Protein AF-A0A9P5SCH5-F1 (afdb_monomer_lite)

Sequence (383 aa):
MSSPRPFTPPPSGSLVGRHVIYRGLHKSSMEYMSLTHSKHMEAAHMIKGEILISGQRPGYIQYTIVLDHEWMTRKVKLSSMFSGQEKRLVLEVDQDQRWYKVTELRLNRTRSFYRSGSGLALASTSPSNSALSSSPGSESGSSMQEADANLSDSTSCYSSSSDSECSIPFEKINLTWTPPPKGSKRASKRFSTATPLGVMSPLSCSTTTTSTVTSPTSPSRPSSSTPKATSPTVGFSSTSTTQKTLSKSISTTSLTGPKKYEHLPELDGCVHLDLGNGISPSTILFPLRRATLGVEPEDMAAYLAELSTFEEDPSTTETSAVLSFPDLELRPIKTHMAYVGPGHREGLSLVECWQDGEVPTLVEVDGDGLVVRYGRKWTRIPS

Organism: NCBI:txid64525

Secondary structure (DSSP, 8-state):
-PPPPP--PPPTTS---EEEEEEETTTTEEEEEEEEE-S-TT-SEEEEEEEEE-SSS-EEEEEEEEE-TT--EEEEEEEEEETTEEEEEEEEE-TT--EEEEEE--------------------------------------------------------------------------PPPTT-------------------------------PPPP-------PPP-PPP-----------------------PPPEEEEE-GGGTT--EEE--TTT-SGGGHHHHHHHTTT--TTTHHHHHHHHTTSSS--EEEEEEEEEPTTT--EEEEEEEEEEEEE-SSTT-EEEEEEETTSPPEEEEE-TT--EEEETTTEEEEP-

Radius of gyration: 33.13 Å; chains: 1; bounding box: 67×84×120 Å

InterPro domains:
  IPR009467 Putative glycolipid-binding protein [PF06475] (25-104)

Foldseek 3Di:
DDDPDPPDDPPPPDQDWDWFKKAFQVWRKIKIKTWTADPDQQFGIKMWMWMFTDDPKTKIKTKIFGAGLLLFTAWIWMWMAIPNDIDIWIWGADPQRWIKTKDQPPPPPPPPPPVPPPDPDDDDDDDDDDDDDDDDDDDDDDDDDDDDDDDDDDDDDDDDDDDDPPDDPPDDPPPPPDPDDPPPPDDDDDDDDDDDDDDDDDDDDDDDDDDDDDDDDDDDDDDDDDDDDDDDDDDDDDDDDDDDDDDPDPPPPPPRHDMDIDIDVQRRQAREADQDPQGDPARQLSVVCSLQNPPDLVCQQVVLQVCVPDPDFPKDKGWHFYADPPVRDTHIWIKMKTFDHADPDPQKTWMWIDIVPGDIWIFIAGSSRGTQDTHSGMHIDDD

Structure (mmCIF, N/CA/C/O backbone):
data_AF-A0A9P5SCH5-F1
#
_entry.id   AF-A0A9P5SCH5-F1
#
loop_
_atom_site.group_PDB
_atom_site.id
_atom_site.type_symbol
_atom_site.label_atom_id
_atom_site.label_alt_id
_atom_site.label_comp_id
_atom_site.label_asym_id
_atom_site.label_entity_id
_atom_site.label_seq_id
_atom_site.pdbx_PDB_ins_code
_atom_site.Cartn_x
_atom_site.Cartn_y
_atom_site.Cartn_z
_atom_site.occupancy
_atom_site.B_iso_or_equiv
_atom_site.auth_seq_id
_atom_site.auth_comp_id
_atom_site.auth_asym_id
_atom_site.auth_atom_id
_atom_site.pdbx_PDB_model_num
ATOM 1 N N . MET A 1 1 ? 46.955 -9.832 -6.805 1.00 47.19 1 MET A N 1
ATOM 2 C CA . MET A 1 1 ? 45.750 -8.983 -6.886 1.00 47.19 1 MET A CA 1
ATOM 3 C C . MET A 1 1 ? 44.574 -9.900 -7.153 1.00 47.19 1 MET A C 1
ATOM 5 O O . MET A 1 1 ? 44.521 -10.511 -8.210 1.00 47.19 1 MET A O 1
ATOM 9 N N . SER A 1 2 ? 43.737 -10.122 -6.144 1.00 36.75 2 SER A N 1
ATOM 10 C CA . SER A 1 2 ? 42.615 -11.061 -6.197 1.00 36.75 2 SER A CA 1
ATOM 11 C C . SER A 1 2 ? 41.470 -10.415 -6.972 1.00 36.75 2 SER A C 1
ATOM 13 O O . SER A 1 2 ? 40.988 -9.363 -6.560 1.00 36.75 2 SER A O 1
ATOM 15 N N . SER A 1 3 ? 41.057 -11.018 -8.087 1.00 32.31 3 SER A N 1
ATOM 16 C CA . SER A 1 3 ? 39.882 -10.565 -8.838 1.00 32.31 3 SER A CA 1
ATOM 17 C C . SER A 1 3 ? 38.648 -10.596 -7.921 1.00 32.31 3 SER A C 1
ATOM 19 O O . SER A 1 3 ? 38.472 -11.599 -7.215 1.00 32.31 3 SER A O 1
ATOM 21 N N . PRO A 1 4 ? 37.816 -9.539 -7.872 1.00 43.06 4 PRO A N 1
ATOM 22 C CA . PRO A 1 4 ? 36.588 -9.559 -7.086 1.00 43.06 4 PRO A CA 1
ATOM 23 C C . PRO A 1 4 ? 35.715 -10.714 -7.580 1.00 43.06 4 PRO A C 1
ATOM 25 O O . PRO A 1 4 ? 35.451 -10.839 -8.776 1.00 43.06 4 PRO A O 1
ATOM 28 N N . ARG A 1 5 ? 35.327 -11.613 -6.667 1.00 32.62 5 ARG A N 1
ATOM 29 C CA . ARG A 1 5 ? 34.439 -12.723 -7.022 1.00 32.62 5 ARG A CA 1
ATOM 30 C C . ARG A 1 5 ? 33.092 -12.132 -7.452 1.00 32.62 5 ARG A C 1
ATOM 32 O O . ARG A 1 5 ? 32.578 -11.285 -6.721 1.00 32.62 5 ARG A O 1
ATOM 39 N N . PRO A 1 6 ? 32.523 -12.563 -8.590 1.00 38.16 6 PRO A N 1
ATOM 40 C CA . PRO A 1 6 ? 31.181 -12.164 -8.977 1.00 38.16 6 PRO A CA 1
ATOM 41 C C . PRO A 1 6 ? 30.217 -12.597 -7.874 1.00 38.16 6 PRO A C 1
ATOM 43 O O . PRO A 1 6 ? 30.201 -13.759 -7.464 1.00 38.16 6 PRO A O 1
ATOM 46 N N . PHE A 1 7 ? 29.467 -11.634 -7.347 1.00 38.94 7 PHE A N 1
ATOM 47 C CA . PHE A 1 7 ? 28.410 -11.881 -6.382 1.00 38.94 7 PHE A CA 1
ATOM 48 C C . PHE A 1 7 ? 27.291 -12.609 -7.125 1.00 38.94 7 PHE A C 1
ATOM 50 O O . PHE A 1 7 ? 26.515 -11.987 -7.841 1.00 38.94 7 PHE A O 1
ATOM 57 N N . THR A 1 8 ? 27.259 -13.937 -7.038 1.00 34.53 8 THR A N 1
ATOM 58 C CA . THR A 1 8 ? 26.127 -14.717 -7.539 1.00 34.53 8 THR A CA 1
ATOM 59 C C . THR A 1 8 ? 25.014 -14.572 -6.503 1.00 34.53 8 THR A C 1
ATOM 61 O O . THR A 1 8 ? 25.209 -15.031 -5.371 1.00 34.53 8 THR A O 1
ATOM 64 N N . PRO A 1 9 ? 23.895 -13.887 -6.807 1.00 41.69 9 PRO A N 1
ATOM 65 C CA . PRO A 1 9 ? 22.784 -13.819 -5.873 1.00 41.69 9 PRO A CA 1
ATOM 66 C C . PRO A 1 9 ? 22.304 -15.247 -5.556 1.00 41.69 9 PRO A C 1
ATOM 68 O O . PRO A 1 9 ? 22.372 -16.126 -6.420 1.00 41.69 9 PRO A O 1
ATOM 71 N N . PRO A 1 10 ? 21.890 -15.521 -4.307 1.00 40.28 10 PRO A N 1
ATOM 72 C CA . PRO A 1 10 ? 21.388 -16.836 -3.941 1.00 40.28 10 PRO A CA 1
ATOM 73 C C . PRO A 1 10 ? 20.172 -17.190 -4.813 1.00 40.28 10 PRO A C 1
ATOM 75 O O . PRO A 1 10 ? 19.365 -16.307 -5.098 1.00 40.28 10 PRO A O 1
ATOM 78 N N . PRO A 1 11 ? 20.027 -18.463 -5.223 1.00 42.78 11 PRO A N 1
ATOM 79 C CA . PRO A 1 11 ? 18.938 -18.894 -6.087 1.00 42.78 11 PRO A CA 1
ATOM 80 C C . PRO A 1 11 ? 17.582 -18.576 -5.450 1.00 42.78 11 PRO A C 1
ATOM 82 O O . PRO A 1 11 ? 17.338 -18.876 -4.277 1.00 42.78 11 PRO A O 1
ATOM 85 N N . SER A 1 12 ? 16.703 -18.007 -6.268 1.00 47.75 12 SER A N 1
ATOM 86 C CA . SER A 1 12 ? 15.382 -17.411 -6.015 1.00 47.75 12 SER A CA 1
ATOM 87 C C . SER A 1 12 ? 14.323 -18.362 -5.410 1.00 47.75 12 SER A C 1
ATOM 89 O O . SER A 1 12 ? 13.136 -18.059 -5.402 1.00 47.75 12 SER A O 1
ATOM 91 N N . GLY A 1 13 ? 14.727 -19.527 -4.890 1.00 45.34 13 GLY A N 1
ATOM 92 C CA . GLY A 1 13 ? 13.849 -20.576 -4.355 1.00 45.34 13 GLY A CA 1
ATOM 93 C C . GLY A 1 13 ? 13.671 -20.578 -2.835 1.00 45.34 13 GLY A C 1
ATOM 94 O O . GLY A 1 13 ? 12.927 -21.406 -2.309 1.00 45.34 13 GLY A O 1
ATOM 95 N N . SER A 1 14 ? 14.342 -19.689 -2.106 1.00 48.31 14 SER A N 1
ATOM 96 C CA . SER A 1 14 ? 14.133 -19.567 -0.666 1.00 48.31 14 SER A CA 1
ATOM 97 C C . SER A 1 14 ? 13.003 -18.572 -0.412 1.00 48.31 14 SER A C 1
ATOM 99 O O . SER A 1 14 ? 13.082 -17.430 -0.856 1.00 48.31 14 SER A O 1
ATOM 101 N N . LEU A 1 15 ? 11.960 -19.000 0.310 1.00 57.75 15 LEU A N 1
ATOM 102 C CA . LEU A 1 15 ? 10.836 -18.186 0.807 1.00 57.75 15 LEU A CA 1
ATOM 103 C C . LEU A 1 15 ? 11.306 -17.118 1.826 1.00 57.75 15 LEU A C 1
ATOM 105 O O . LEU A 1 15 ? 10.640 -16.866 2.830 1.00 57.75 15 LEU A O 1
ATOM 109 N N . VAL A 1 16 ? 12.491 -16.530 1.634 1.00 74.56 16 VAL A N 1
ATOM 110 C CA . VAL A 1 16 ? 13.047 -15.512 2.519 1.00 74.56 16 VAL A CA 1
ATOM 111 C C . VAL A 1 16 ? 12.184 -14.280 2.367 1.00 74.56 16 VAL A C 1
ATOM 113 O O . VAL A 1 16 ? 12.146 -13.654 1.308 1.00 74.56 16 VAL A O 1
ATOM 116 N N . GLY A 1 17 ? 11.484 -13.934 3.442 1.00 87.12 17 GLY A N 1
ATOM 117 C CA . GLY A 1 17 ? 10.791 -12.665 3.504 1.00 87.12 17 GLY A CA 1
ATOM 118 C C . GLY A 1 17 ? 11.764 -11.508 3.267 1.00 87.12 17 GLY A C 1
ATOM 119 O O . GLY A 1 17 ? 12.896 -11.510 3.754 1.00 87.12 17 GLY A O 1
ATOM 120 N N . ARG A 1 18 ? 11.329 -10.504 2.509 1.00 93.19 18 ARG A N 1
ATOM 121 C CA . ARG A 1 18 ? 12.048 -9.236 2.374 1.00 93.19 18 ARG A CA 1
ATOM 122 C C . ARG A 1 18 ? 11.658 -8.334 3.534 1.00 93.19 18 ARG A C 1
ATOM 124 O O . ARG A 1 18 ? 10.483 -8.237 3.869 1.00 93.19 18 ARG A O 1
ATOM 131 N N . HIS A 1 19 ? 12.631 -7.648 4.119 1.00 95.81 19 HIS A N 1
ATOM 132 C CA . HIS A 1 19 ? 12.407 -6.683 5.190 1.00 95.81 19 HIS A CA 1
ATOM 133 C C . HIS A 1 19 ? 12.988 -5.337 4.781 1.00 95.81 19 HIS A C 1
ATOM 135 O O . HIS A 1 19 ? 14.119 -5.270 4.304 1.00 95.81 19 HIS A O 1
ATOM 141 N N . VAL A 1 20 ? 12.227 -4.266 4.973 1.00 97.50 20 VAL A N 1
ATOM 142 C CA . VAL A 1 20 ? 12.647 -2.907 4.633 1.00 97.50 20 VAL A CA 1
ATOM 143 C C . VAL A 1 20 ? 12.247 -1.937 5.731 1.00 97.50 20 VAL A C 1
ATOM 145 O O . VAL A 1 20 ? 11.227 -2.104 6.401 1.00 97.50 20 VAL A O 1
ATOM 148 N N . ILE A 1 21 ? 13.067 -0.903 5.905 1.00 98.19 21 ILE A N 1
ATOM 149 C CA . ILE A 1 21 ? 12.756 0.221 6.782 1.00 98.19 21 ILE A CA 1
ATOM 150 C C . ILE A 1 21 ? 12.698 1.481 5.931 1.00 98.19 21 ILE A C 1
ATOM 152 O O . ILE A 1 21 ? 13.641 1.808 5.209 1.00 98.19 21 ILE A O 1
ATOM 156 N N . TYR A 1 22 ? 11.600 2.213 6.043 1.00 98.44 22 TYR A N 1
ATOM 157 C CA . TYR A 1 22 ? 11.395 3.501 5.409 1.00 98.44 22 TYR A CA 1
ATOM 158 C C . TYR A 1 22 ? 11.474 4.625 6.428 1.00 98.44 22 TYR A C 1
ATOM 160 O O . TYR A 1 22 ? 10.987 4.522 7.552 1.00 98.44 22 TYR A O 1
ATOM 168 N N . ARG A 1 23 ? 12.054 5.744 6.000 1.00 98.06 23 ARG A N 1
ATOM 169 C CA . ARG A 1 23 ? 12.063 7.006 6.730 1.00 98.06 23 ARG A CA 1
ATOM 170 C C . ARG A 1 23 ? 11.240 8.036 5.969 1.00 98.06 23 ARG A C 1
ATOM 172 O O . ARG A 1 23 ? 11.545 8.354 4.817 1.00 98.06 23 ARG A O 1
ATOM 179 N N . GLY A 1 24 ? 10.245 8.605 6.639 1.00 97.69 24 GLY A N 1
ATOM 180 C CA . GLY A 1 24 ? 9.522 9.774 6.160 1.00 97.69 24 GLY A CA 1
ATOM 181 C C . GLY A 1 24 ? 10.397 11.022 6.268 1.00 97.69 24 GLY A C 1
ATOM 182 O O . GLY A 1 24 ? 11.001 11.293 7.308 1.00 97.69 24 GLY A O 1
ATOM 183 N N . LEU A 1 25 ? 10.492 11.773 5.174 1.00 96.06 25 LEU A N 1
ATOM 184 C CA . LEU A 1 25 ? 11.330 12.971 5.071 1.00 96.06 25 LEU A CA 1
ATOM 185 C C . LEU A 1 25 ? 10.557 14.246 5.432 1.00 96.06 25 LEU A C 1
ATOM 187 O O . LEU A 1 25 ? 11.107 15.140 6.068 1.00 96.06 25 LEU A O 1
ATOM 191 N N . HIS A 1 26 ? 9.275 14.320 5.060 1.00 92.31 26 HIS A N 1
ATOM 192 C CA . HIS A 1 26 ? 8.407 15.463 5.377 1.00 92.31 26 HIS A CA 1
ATOM 193 C C . HIS A 1 26 ? 7.687 15.311 6.716 1.00 92.31 26 HIS A C 1
ATOM 195 O O . HIS A 1 26 ? 7.580 16.261 7.489 1.00 92.31 26 HIS A O 1
ATOM 201 N N . LYS A 1 27 ? 7.184 14.108 6.990 1.00 89.19 27 LYS A N 1
ATOM 202 C CA . LYS A 1 27 ? 6.627 13.744 8.290 1.00 89.19 27 LYS A CA 1
ATOM 203 C C . LYS A 1 27 ? 7.691 12.947 9.009 1.00 89.19 27 LYS A C 1
ATOM 205 O O . LYS A 1 27 ? 8.186 11.974 8.445 1.00 89.19 27 LYS A O 1
ATOM 210 N N . SER A 1 28 ? 8.021 13.341 10.235 1.00 94.25 28 SER A N 1
ATOM 211 C CA . SER A 1 28 ? 8.940 12.588 11.085 1.00 94.25 28 SER A CA 1
ATOM 212 C C . SER A 1 28 ? 8.295 11.239 11.414 1.00 94.25 28 SER A C 1
ATOM 214 O O . SER A 1 28 ? 7.545 11.103 12.377 1.00 94.25 28 SER A O 1
ATOM 216 N N . SER A 1 29 ? 8.496 10.267 10.535 1.00 97.56 29 SER A N 1
ATOM 217 C CA . SER A 1 29 ? 7.832 8.971 10.549 1.00 97.56 29 SER A CA 1
ATOM 218 C C . SER A 1 29 ? 8.795 7.890 10.092 1.00 97.56 29 SER A C 1
ATOM 220 O O . SER A 1 29 ? 9.776 8.163 9.393 1.00 97.56 29 SER A O 1
ATOM 222 N N . MET A 1 30 ? 8.536 6.674 10.538 1.00 98.38 30 MET A N 1
ATOM 223 C CA . MET A 1 30 ? 9.318 5.498 10.211 1.00 98.38 30 MET A CA 1
ATOM 224 C C . MET A 1 30 ? 8.362 4.346 9.982 1.00 98.38 30 MET A C 1
ATOM 226 O O . MET A 1 30 ? 7.395 4.199 10.724 1.00 98.38 30 MET A O 1
ATOM 230 N N . GLU A 1 31 ? 8.641 3.538 8.976 1.00 98.50 31 GLU A N 1
ATOM 231 C CA . GLU A 1 31 ? 7.900 2.316 8.721 1.00 98.50 31 GLU A CA 1
ATOM 232 C C . GLU A 1 31 ? 8.867 1.147 8.655 1.00 98.50 31 GLU A C 1
ATOM 234 O O . GLU A 1 31 ? 9.880 1.218 7.968 1.00 98.50 31 GLU A O 1
ATOM 239 N N . TYR A 1 32 ? 8.540 0.074 9.359 1.00 98.44 32 TYR A N 1
ATOM 240 C CA . TYR A 1 32 ? 9.117 -1.240 9.135 1.00 98.44 32 TYR A CA 1
ATOM 241 C C . TYR A 1 32 ? 8.103 -2.070 8.358 1.00 98.44 32 TYR A C 1
ATOM 243 O O . TYR A 1 32 ? 6.935 -2.122 8.741 1.00 98.44 32 TYR A O 1
ATOM 251 N N . MET A 1 33 ? 8.540 -2.728 7.291 1.00 98.06 33 MET A N 1
ATOM 252 C CA . MET A 1 33 ? 7.700 -3.602 6.485 1.00 98.06 33 MET A CA 1
ATOM 253 C C . MET A 1 33 ? 8.424 -4.920 6.218 1.00 98.06 33 MET A C 1
ATOM 255 O O . MET A 1 33 ? 9.632 -4.957 5.985 1.00 98.06 33 MET A O 1
ATOM 259 N N . SER A 1 34 ? 7.661 -6.005 6.266 1.00 97.06 34 SER A N 1
ATOM 260 C CA . SER A 1 34 ? 8.071 -7.342 5.858 1.00 97.06 34 SER A CA 1
ATOM 261 C C . SER A 1 34 ? 7.119 -7.874 4.793 1.00 97.06 34 SER A C 1
ATOM 263 O O . SER A 1 34 ? 5.903 -7.855 4.981 1.00 97.06 34 SER A O 1
ATOM 265 N N . LEU A 1 35 ? 7.682 -8.357 3.693 1.00 95.88 35 LEU A N 1
ATOM 266 C CA . LEU A 1 35 ? 6.992 -9.025 2.600 1.00 95.88 35 LEU A CA 1
ATOM 267 C C . LEU A 1 35 ? 7.357 -10.502 2.654 1.00 95.88 35 LEU A C 1
ATOM 269 O O . LEU A 1 35 ? 8.530 -10.857 2.642 1.00 95.88 35 LEU A O 1
ATOM 273 N N . THR A 1 36 ? 6.351 -11.360 2.697 1.00 94.88 36 THR A N 1
ATOM 274 C CA . THR A 1 36 ? 6.506 -12.815 2.702 1.00 94.88 36 THR A CA 1
ATOM 275 C C . THR A 1 36 ? 5.716 -13.407 1.548 1.00 94.88 36 THR A C 1
ATOM 277 O O . THR A 1 36 ? 4.607 -12.957 1.252 1.00 94.88 36 THR A O 1
ATOM 280 N N . HIS A 1 37 ? 6.291 -14.413 0.899 1.00 92.06 37 HIS A N 1
ATOM 281 C CA . HIS A 1 37 ? 5.627 -15.178 -0.148 1.00 92.06 37 HIS A CA 1
ATOM 282 C C . HIS A 1 37 ? 5.213 -16.536 0.419 1.00 92.06 37 HIS A C 1
ATOM 284 O O . HIS A 1 37 ? 5.926 -17.127 1.227 1.00 92.06 37 HIS A O 1
ATOM 290 N N . SER A 1 38 ? 4.054 -17.025 0.004 1.00 89.19 38 SER A N 1
ATOM 291 C CA . SER A 1 38 ? 3.509 -18.324 0.373 1.00 89.19 38 SER A CA 1
ATOM 292 C C . SER A 1 38 ? 3.054 -19.050 -0.885 1.00 89.19 38 SER A C 1
ATOM 294 O O . SER A 1 38 ? 2.671 -18.434 -1.877 1.00 89.19 38 SER A O 1
ATOM 296 N N . LYS A 1 39 ? 3.078 -20.383 -0.841 1.00 85.88 39 LYS A N 1
ATOM 297 C CA . LYS A 1 39 ? 2.550 -21.237 -1.916 1.00 85.88 39 LYS A CA 1
ATOM 298 C C . LYS A 1 39 ? 1.024 -21.401 -1.848 1.00 85.88 39 LYS A C 1
ATOM 300 O O . LYS A 1 39 ? 0.455 -22.127 -2.656 1.00 85.88 39 LYS A O 1
ATOM 305 N N . HIS A 1 40 ? 0.363 -20.788 -0.866 1.00 83.19 40 HIS A N 1
ATOM 306 C CA . HIS A 1 40 ? -1.080 -20.904 -0.681 1.00 83.19 40 HIS A CA 1
ATOM 307 C C . HIS A 1 40 ? -1.843 -20.055 -1.709 1.00 83.19 40 HIS A C 1
ATOM 309 O O . HIS A 1 40 ? -1.657 -18.841 -1.742 1.00 83.19 40 HIS A O 1
ATOM 315 N N . MET A 1 41 ? -2.753 -20.671 -2.477 1.00 76.94 41 MET A N 1
ATOM 316 C CA . MET A 1 41 ? -3.453 -20.011 -3.595 1.00 76.94 41 MET A CA 1
ATOM 317 C C . MET A 1 41 ? -4.188 -18.721 -3.201 1.00 76.94 41 MET A C 1
ATOM 319 O O . MET A 1 41 ? -4.148 -17.731 -3.922 1.00 76.94 41 MET A O 1
ATOM 323 N N . GLU A 1 42 ? -4.837 -18.713 -2.036 1.00 79.69 42 GLU A N 1
ATOM 324 C CA . GLU A 1 42 ? -5.628 -17.561 -1.568 1.00 79.69 42 GLU A CA 1
ATOM 325 C C . GLU A 1 42 ? -4.805 -16.502 -0.812 1.00 79.69 42 GLU A C 1
ATOM 327 O O . GLU A 1 42 ? -5.329 -15.456 -0.431 1.00 79.69 42 GLU A O 1
ATOM 332 N N . ALA A 1 43 ? -3.532 -16.783 -0.527 1.00 89.00 43 ALA A N 1
ATOM 333 C CA . ALA A 1 43 ? -2.685 -15.950 0.324 1.00 89.00 43 ALA A CA 1
ATOM 334 C C . ALA A 1 43 ? -1.232 -15.988 -0.156 1.00 89.00 43 ALA A C 1
ATOM 336 O O . ALA A 1 43 ? -0.318 -16.233 0.633 1.00 89.00 43 ALA A O 1
ATOM 337 N N . ALA A 1 44 ? -1.040 -15.787 -1.460 1.00 92.62 44 ALA A N 1
ATOM 338 C CA . ALA A 1 44 ? 0.249 -15.932 -2.120 1.00 92.62 44 ALA A CA 1
ATOM 339 C C . ALA A 1 44 ? 1.286 -14.938 -1.593 1.00 92.62 44 ALA A C 1
ATOM 341 O O . ALA A 1 44 ? 2.473 -15.261 -1.484 1.00 92.62 44 ALA A O 1
ATOM 342 N N . HIS A 1 45 ? 0.857 -13.722 -1.256 1.00 94.69 45 HIS A N 1
ATOM 343 C CA . HIS A 1 45 ? 1.743 -12.687 -0.742 1.00 94.69 45 HIS A CA 1
ATOM 344 C C . HIS A 1 45 ? 1.154 -12.071 0.518 1.00 94.69 45 HIS A C 1
ATOM 346 O O . HIS A 1 45 ? -0.047 -11.831 0.628 1.00 94.69 45 HIS A O 1
ATOM 352 N N . MET A 1 46 ? 2.006 -11.816 1.501 1.00 96.75 46 MET A N 1
ATOM 353 C CA . MET A 1 46 ? 1.595 -11.205 2.752 1.00 96.75 46 MET A CA 1
ATOM 354 C C . MET A 1 46 ? 2.586 -10.136 3.151 1.00 96.75 46 MET A C 1
ATOM 356 O O . MET A 1 46 ? 3.784 -10.389 3.278 1.00 96.75 46 MET A O 1
ATOM 360 N N . ILE A 1 47 ? 2.049 -8.951 3.403 1.00 97.75 47 ILE A N 1
ATOM 361 C CA . ILE A 1 47 ? 2.810 -7.801 3.856 1.00 97.75 47 ILE A CA 1
ATOM 362 C C . ILE A 1 47 ? 2.363 -7.467 5.259 1.00 97.75 47 ILE A C 1
ATOM 364 O O . ILE A 1 47 ? 1.173 -7.306 5.522 1.00 97.75 47 ILE A O 1
ATOM 368 N N . LYS A 1 48 ? 3.328 -7.361 6.163 1.00 98.06 48 LYS A N 1
ATOM 369 C CA . LYS A 1 48 ? 3.119 -6.895 7.529 1.00 98.06 48 LYS A CA 1
ATOM 370 C C . LYS A 1 48 ? 3.983 -5.681 7.751 1.00 98.06 48 LYS A C 1
ATOM 372 O O . LYS A 1 48 ? 5.161 -5.711 7.403 1.00 98.06 48 LYS A O 1
ATOM 377 N N . GLY A 1 49 ? 3.431 -4.658 8.379 1.00 98.31 49 GLY A N 1
ATOM 378 C CA . GLY A 1 49 ? 4.222 -3.490 8.705 1.00 98.31 49 GLY A CA 1
ATOM 379 C C . GLY A 1 49 ? 3.744 -2.756 9.935 1.00 98.31 49 GLY A C 1
ATOM 380 O O . GLY A 1 49 ? 2.622 -2.933 10.416 1.00 98.31 49 GLY A O 1
ATOM 381 N N . GLU A 1 50 ? 4.650 -1.932 10.436 1.00 98.56 50 GLU A N 1
ATOM 382 C CA . GLU A 1 50 ? 4.453 -1.059 11.576 1.00 98.56 50 GLU A CA 1
ATOM 383 C C . GLU A 1 50 ? 4.928 0.343 11.216 1.00 98.56 50 GLU A C 1
ATOM 385 O O . GLU A 1 50 ? 6.045 0.517 10.731 1.00 98.56 50 GLU A O 1
ATOM 390 N N . ILE A 1 51 ? 4.091 1.348 11.463 1.00 98.50 51 ILE A N 1
ATOM 391 C CA . ILE A 1 51 ? 4.373 2.747 11.146 1.00 98.50 51 ILE A CA 1
ATOM 392 C C . ILE A 1 51 ? 4.340 3.552 12.437 1.00 98.50 51 ILE A C 1
ATOM 394 O O . ILE A 1 51 ? 3.322 3.615 13.128 1.00 98.50 51 ILE A O 1
ATOM 398 N N . LEU A 1 52 ? 5.456 4.203 12.743 1.00 98.25 52 LEU A N 1
ATOM 399 C CA . LEU A 1 52 ? 5.598 5.167 13.824 1.00 98.25 52 LEU A CA 1
ATOM 400 C C . LEU A 1 52 ? 5.531 6.570 13.231 1.00 98.25 52 LEU A C 1
ATOM 402 O O . LEU A 1 52 ? 6.353 6.944 12.397 1.00 98.25 52 LEU A O 1
ATOM 406 N N . ILE A 1 53 ? 4.573 7.372 13.683 1.00 97.56 53 ILE A N 1
ATOM 407 C CA . ILE A 1 53 ? 4.400 8.762 13.267 1.00 97.56 53 ILE A CA 1
ATOM 408 C C . ILE A 1 53 ? 4.680 9.649 14.476 1.00 97.56 53 ILE A C 1
ATOM 410 O O . ILE A 1 53 ? 4.062 9.507 15.529 1.00 97.56 53 ILE A O 1
ATOM 414 N N . SER A 1 54 ? 5.597 10.597 14.322 1.00 95.81 54 SER A N 1
ATOM 415 C CA . SER A 1 54 ? 5.890 11.634 15.312 1.00 95.81 54 SER A CA 1
ATOM 416 C C . SER A 1 54 ? 5.529 13.021 14.773 1.00 95.81 54 SER A C 1
ATOM 418 O O . SER A 1 54 ? 5.343 13.215 13.571 1.00 95.81 54 SER A O 1
ATOM 420 N N . GLY A 1 55 ? 5.402 14.002 15.668 1.00 92.56 55 GLY A N 1
ATOM 421 C CA . GLY A 1 55 ? 5.023 15.375 15.330 1.00 92.56 55 GLY A CA 1
ATOM 422 C C . GLY A 1 55 ? 3.814 15.847 16.132 1.00 92.56 55 GLY A C 1
ATOM 423 O O . GLY A 1 55 ? 3.635 15.449 17.279 1.00 92.56 55 GLY A O 1
ATOM 424 N N . GLN A 1 56 ? 2.987 16.707 15.531 1.00 92.81 56 GLN A N 1
ATOM 425 C CA . GLN A 1 56 ? 1.827 17.304 16.210 1.00 92.81 56 GLN A CA 1
ATOM 426 C C . GLN A 1 56 ? 0.728 16.286 16.543 1.00 92.81 56 GLN A C 1
ATOM 428 O O . GLN A 1 56 ? 0.022 16.442 17.535 1.00 92.81 56 GLN A O 1
ATOM 433 N N . ARG A 1 57 ? 0.583 15.249 15.713 1.00 94.25 57 ARG A N 1
ATOM 434 C CA . ARG A 1 57 ? -0.369 14.150 15.906 1.00 94.25 57 ARG A CA 1
ATOM 435 C C . ARG A 1 57 ? 0.398 12.828 15.867 1.00 94.25 57 ARG A C 1
ATOM 437 O O . ARG A 1 57 ? 0.445 12.201 14.809 1.00 94.25 57 ARG A O 1
ATOM 444 N N . PRO A 1 58 ? 1.078 12.453 16.966 1.00 96.19 58 PRO A N 1
ATOM 445 C CA . PRO A 1 58 ? 1.804 11.198 17.008 1.00 96.19 58 PRO A CA 1
ATOM 446 C C . PRO A 1 58 ? 0.826 10.029 16.900 1.00 96.19 58 PRO A C 1
ATOM 448 O O . PRO A 1 58 ? -0.299 10.092 17.408 1.00 96.19 58 PRO A O 1
ATOM 451 N N . GLY A 1 59 ? 1.269 8.968 16.242 1.00 97.44 59 GLY A N 1
ATOM 452 C CA . GLY A 1 59 ? 0.453 7.787 16.036 1.00 97.44 59 GLY A CA 1
ATOM 453 C C . GLY A 1 59 ? 1.277 6.546 15.764 1.00 97.44 59 GLY A C 1
ATOM 454 O O . GLY A 1 59 ? 2.457 6.620 15.419 1.00 97.44 59 GLY A O 1
ATOM 455 N N . TYR A 1 60 ? 0.626 5.408 15.936 1.00 98.19 60 TYR A N 1
ATOM 456 C CA . TYR A 1 60 ? 1.174 4.092 15.665 1.00 98.19 60 TYR A CA 1
ATOM 457 C C . TYR A 1 60 ? 0.181 3.303 14.825 1.00 98.19 60 TYR A C 1
ATOM 459 O O . TYR A 1 60 ? -1.011 3.309 15.128 1.00 98.19 60 TYR A O 1
ATOM 467 N N . ILE A 1 61 ? 0.648 2.652 13.766 1.00 98.56 61 ILE A N 1
ATOM 468 C CA . ILE A 1 61 ? -0.183 1.826 12.888 1.00 98.56 61 ILE A CA 1
ATOM 469 C C . ILE A 1 61 ? 0.483 0.462 12.768 1.00 98.56 61 ILE A C 1
ATOM 471 O O . ILE A 1 61 ? 1.671 0.391 12.480 1.00 98.56 61 ILE A O 1
ATOM 475 N N . GLN A 1 62 ? -0.281 -0.608 12.946 1.00 98.56 62 GLN A N 1
ATOM 476 C CA . GLN A 1 62 ? 0.112 -1.971 12.600 1.00 98.56 62 GLN A CA 1
ATOM 477 C C . GLN A 1 62 ? -0.828 -2.483 11.526 1.00 98.56 62 GLN A C 1
ATOM 479 O O . GLN A 1 62 ? -2.047 -2.325 11.642 1.00 98.56 62 GLN A O 1
ATOM 484 N N . TYR A 1 63 ? -0.282 -3.121 10.501 1.00 98.69 63 TYR A N 1
ATOM 485 C CA . TYR A 1 63 ? -1.087 -3.647 9.415 1.00 98.69 63 TYR A CA 1
ATOM 486 C C . TYR A 1 63 ? -0.604 -5.016 8.938 1.00 98.69 63 TYR A C 1
ATOM 488 O O . TYR A 1 63 ? 0.552 -5.408 9.091 1.00 98.69 63 TYR A O 1
ATOM 496 N N . THR A 1 64 ? -1.532 -5.772 8.366 1.00 98.31 64 THR A N 1
ATOM 497 C CA . THR A 1 64 ? -1.285 -7.001 7.619 1.00 98.31 64 THR A CA 1
ATOM 498 C C . THR A 1 64 ? -2.196 -7.001 6.404 1.00 98.31 64 THR A C 1
ATOM 500 O O . THR A 1 64 ? -3.416 -6.931 6.559 1.00 98.31 64 THR A O 1
ATOM 503 N N . ILE A 1 65 ? -1.614 -7.082 5.213 1.00 98.31 65 ILE A N 1
ATOM 504 C CA . ILE A 1 65 ? -2.318 -7.142 3.933 1.00 98.31 65 ILE A CA 1
ATOM 505 C C . ILE A 1 65 ? -1.967 -8.481 3.291 1.00 98.31 65 ILE A C 1
ATOM 507 O O . ILE A 1 65 ? -0.793 -8.808 3.134 1.00 98.31 65 ILE A O 1
ATOM 511 N N . VAL A 1 66 ? -2.988 -9.265 2.967 1.00 97.81 66 VAL A N 1
ATOM 512 C CA . VAL A 1 66 ? -2.870 -10.524 2.232 1.00 97.81 66 VAL A CA 1
ATOM 513 C C . VAL A 1 66 ? -3.323 -10.274 0.806 1.00 97.81 66 VAL A C 1
ATOM 515 O O . VAL A 1 66 ? -4.406 -9.721 0.583 1.00 97.81 66 VAL A O 1
ATOM 518 N N . LEU A 1 67 ? -2.486 -10.698 -0.127 1.00 97.38 67 LEU A N 1
ATOM 519 C CA . LEU A 1 67 ? -2.683 -10.585 -1.557 1.00 97.38 67 LEU A CA 1
ATOM 520 C C . LEU A 1 67 ? -2.683 -11.988 -2.176 1.00 97.38 67 LEU A C 1
ATOM 522 O O . LEU A 1 67 ? -2.052 -12.912 -1.649 1.00 97.38 67 LEU A O 1
ATOM 526 N N . ASP A 1 68 ? -3.378 -12.143 -3.293 1.00 96.75 68 ASP A N 1
ATOM 527 C CA . ASP A 1 68 ? -3.311 -13.357 -4.107 1.00 96.75 68 ASP A CA 1
ATOM 528 C C . ASP A 1 68 ? -2.132 -13.332 -5.100 1.00 96.75 68 ASP A C 1
ATOM 530 O O . ASP A 1 68 ? -1.257 -12.465 -5.033 1.00 96.75 68 ASP A O 1
ATOM 534 N N . HIS A 1 69 ? -2.090 -14.316 -6.004 1.00 94.44 69 HIS A N 1
ATOM 535 C CA . HIS A 1 69 ? -1.055 -14.444 -7.035 1.00 94.44 69 HIS A CA 1
ATOM 536 C C . HIS A 1 69 ? -1.064 -13.309 -8.068 1.00 94.44 69 HIS A C 1
ATOM 538 O O . HIS A 1 69 ? -0.040 -13.047 -8.692 1.00 94.44 69 HIS A O 1
ATOM 544 N N . GLU A 1 70 ? -2.192 -12.618 -8.221 1.00 95.12 70 GLU A N 1
ATOM 545 C CA . GLU A 1 70 ? -2.343 -11.448 -9.087 1.00 95.12 70 GLU A CA 1
ATOM 546 C C . GLU A 1 70 ? -2.102 -10.148 -8.305 1.00 95.12 70 GLU A C 1
ATOM 548 O O . GLU A 1 70 ? -2.454 -9.059 -8.754 1.00 95.12 70 GLU A O 1
ATOM 553 N N . TRP A 1 71 ? -1.510 -10.241 -7.106 1.00 96.00 71 TRP A N 1
ATOM 554 C CA . TRP A 1 71 ? -1.246 -9.113 -6.213 1.00 96.00 71 TRP A CA 1
ATOM 555 C C . TRP A 1 71 ? -2.506 -8.304 -5.851 1.00 96.00 71 TRP A C 1
ATOM 557 O O . TRP A 1 71 ? -2.405 -7.137 -5.464 1.00 96.00 71 TRP A O 1
ATOM 567 N N . MET A 1 72 ? -3.701 -8.894 -5.945 1.00 97.44 72 MET A N 1
ATOM 568 C CA . MET A 1 72 ? -4.965 -8.261 -5.561 1.00 97.44 72 MET A CA 1
ATOM 569 C C . MET A 1 72 ? -5.216 -8.431 -4.067 1.00 97.44 72 MET A C 1
ATOM 571 O O . MET A 1 72 ? -4.919 -9.474 -3.486 1.00 97.44 72 MET A O 1
ATOM 575 N N . THR A 1 73 ? -5.776 -7.411 -3.414 1.00 98.12 73 THR A N 1
ATOM 576 C CA . THR A 1 73 ? -6.052 -7.487 -1.971 1.00 98.12 73 THR A CA 1
ATOM 577 C C . THR A 1 73 ? -7.179 -8.468 -1.680 1.00 98.12 73 THR A C 1
ATOM 579 O O . THR A 1 73 ? -8.268 -8.336 -2.217 1.00 98.12 73 THR A O 1
ATOM 582 N N . ARG A 1 74 ? -6.926 -9.426 -0.781 1.00 97.94 74 ARG A N 1
ATOM 583 C CA . ARG A 1 74 ? -7.924 -10.399 -0.301 1.00 97.94 74 ARG A CA 1
ATOM 584 C C . ARG A 1 74 ? -8.305 -10.181 1.150 1.00 97.94 74 ARG A C 1
ATOM 586 O O . ARG A 1 74 ? -9.454 -10.386 1.538 1.00 97.94 74 ARG A O 1
ATOM 593 N N . LYS A 1 75 ? -7.354 -9.741 1.976 1.00 97.94 75 LYS A N 1
ATOM 594 C CA . LYS A 1 75 ? -7.611 -9.492 3.394 1.00 97.94 75 LYS A CA 1
ATOM 595 C C . LYS A 1 75 ? -6.731 -8.395 3.951 1.00 97.94 75 LYS A C 1
ATOM 597 O O . LYS A 1 75 ? -5.530 -8.373 3.712 1.00 97.94 75 LYS A O 1
ATOM 602 N N . VAL A 1 76 ? -7.321 -7.543 4.778 1.00 98.38 76 VAL A N 1
ATOM 603 C CA . VAL A 1 76 ? -6.617 -6.488 5.504 1.00 98.38 76 VAL A CA 1
ATOM 604 C C . VAL A 1 76 ? -6.942 -6.618 6.980 1.00 98.38 76 VAL A C 1
ATOM 606 O O . VAL A 1 76 ? -8.102 -6.753 7.365 1.00 98.38 76 VAL A O 1
ATOM 609 N N . LYS A 1 77 ? -5.920 -6.553 7.827 1.00 98.06 77 LYS A N 1
ATOM 610 C CA . LYS A 1 77 ? -6.066 -6.308 9.260 1.00 98.06 77 LYS A CA 1
ATOM 611 C C . LYS A 1 77 ? -5.241 -5.093 9.612 1.00 98.06 77 LYS A C 1
ATOM 613 O O . LYS A 1 77 ? -4.052 -5.063 9.314 1.00 98.06 77 LYS A O 1
ATOM 618 N N . LEU A 1 78 ? -5.857 -4.120 10.259 1.00 98.44 78 LEU A N 1
ATOM 619 C CA . LEU A 1 78 ? -5.196 -2.885 10.625 1.00 98.44 78 LEU A CA 1
ATOM 620 C C . LEU A 1 78 ? -5.618 -2.454 12.027 1.00 98.44 78 LEU A C 1
ATOM 622 O O . LEU A 1 78 ? -6.797 -2.501 12.380 1.00 98.44 78 LEU A O 1
ATOM 626 N N . SER A 1 79 ? -4.641 -2.033 12.822 1.00 98.12 79 SER A N 1
ATOM 627 C CA . SER A 1 79 ? -4.846 -1.342 14.089 1.00 98.12 79 SER A CA 1
ATOM 628 C C . SER A 1 79 ? -4.100 -0.020 14.044 1.00 98.12 79 SER A C 1
ATOM 630 O O . SER A 1 79 ? -2.945 0.030 13.630 1.00 98.12 79 SER A O 1
ATOM 632 N N . SER A 1 80 ? -4.751 1.055 14.461 1.00 98.06 80 SER A N 1
ATOM 633 C CA . SER A 1 80 ? -4.140 2.373 14.549 1.00 98.06 80 SER A CA 1
ATOM 634 C C . SER A 1 80 ? -4.405 2.985 15.910 1.00 98.06 80 SER A C 1
ATOM 636 O O . SER A 1 80 ? -5.538 2.953 16.388 1.00 98.06 80 SER A O 1
ATOM 638 N N . MET A 1 81 ? -3.391 3.600 16.502 1.00 98.19 81 MET A N 1
ATOM 639 C CA . MET A 1 81 ? -3.477 4.318 17.761 1.00 98.19 81 MET A CA 1
ATOM 640 C C . MET A 1 81 ? -3.042 5.765 17.553 1.00 98.19 81 MET A C 1
ATOM 642 O O . MET A 1 81 ? -1.873 6.030 17.291 1.00 98.19 81 MET A O 1
ATOM 646 N N . PHE A 1 82 ? -3.975 6.703 17.699 1.00 97.38 82 PHE A N 1
ATOM 647 C CA . PHE A 1 82 ? -3.717 8.143 17.614 1.00 97.38 82 PHE A CA 1
ATOM 648 C C . PHE A 1 82 ? -4.305 8.833 18.836 1.00 97.38 82 PHE A C 1
ATOM 650 O O . PHE A 1 82 ? -5.446 8.574 19.207 1.00 97.38 82 PHE A O 1
ATOM 657 N N . SER A 1 83 ? -3.535 9.709 19.485 1.00 94.94 83 SER A N 1
ATOM 658 C CA . SER A 1 83 ? -3.998 10.450 20.674 1.00 94.94 83 SER A CA 1
ATOM 659 C C . SER A 1 83 ? -4.585 9.553 21.784 1.00 94.94 83 SER A C 1
ATOM 661 O O . SER A 1 83 ? -5.508 9.951 22.490 1.00 94.94 83 SER A O 1
ATOM 663 N N . GLY A 1 84 ? -4.073 8.324 21.923 1.00 94.00 84 GLY A N 1
ATOM 664 C CA . GLY A 1 84 ? -4.567 7.325 22.880 1.00 94.00 84 GLY A CA 1
ATOM 665 C C . GLY A 1 84 ? -5.864 6.610 22.477 1.00 94.00 84 GLY A C 1
ATOM 666 O O . GLY A 1 84 ? -6.331 5.757 23.226 1.00 94.00 84 GLY A O 1
ATOM 667 N N . GLN A 1 85 ? -6.443 6.921 21.315 1.00 97.12 85 GLN A N 1
ATOM 668 C CA . GLN A 1 85 ? -7.593 6.208 20.763 1.00 97.12 85 GLN A CA 1
ATOM 669 C C . GLN A 1 85 ? -7.119 5.104 19.820 1.00 97.12 85 GLN A C 1
ATOM 671 O O . GLN A 1 85 ? -6.435 5.381 18.835 1.00 97.12 85 GLN A O 1
ATOM 676 N N . GLU A 1 86 ? -7.492 3.861 20.123 1.00 97.12 86 GLU A N 1
ATOM 677 C CA . GLU A 1 86 ? -7.272 2.714 19.243 1.00 97.12 86 GLU A CA 1
ATOM 678 C C . GLU A 1 86 ? -8.485 2.525 18.322 1.00 97.12 86 GLU A C 1
ATOM 680 O O . GLU A 1 86 ? -9.622 2.412 18.784 1.00 97.12 86 GLU A O 1
ATOM 685 N N . LYS A 1 87 ? -8.237 2.460 17.015 1.00 97.12 87 LYS A N 1
ATOM 686 C CA . LYS A 1 87 ? -9.207 2.067 15.990 1.00 97.12 87 LYS A CA 1
ATOM 687 C C . LYS A 1 87 ? -8.702 0.807 15.297 1.00 97.12 87 LYS A C 1
ATOM 689 O O . LYS A 1 87 ? -7.502 0.648 15.088 1.00 97.12 87 LYS A O 1
ATOM 694 N N . ARG A 1 88 ? -9.619 -0.093 14.944 1.00 97.19 88 ARG A N 1
ATOM 695 C CA . ARG A 1 88 ? -9.309 -1.337 14.230 1.00 97.19 88 ARG A CA 1
ATOM 696 C C . ARG A 1 88 ? -10.190 -1.478 13.007 1.00 97.19 88 ARG A C 1
ATOM 698 O O . ARG A 1 88 ? -11.377 -1.161 13.061 1.00 97.19 88 ARG A O 1
ATOM 705 N N . LEU A 1 89 ? -9.604 -2.004 11.943 1.00 97.88 89 LEU A N 1
ATOM 706 C CA . LEU A 1 89 ? -10.269 -2.264 10.680 1.00 97.88 89 LEU A CA 1
ATOM 707 C C . LEU A 1 89 ? -9.876 -3.658 10.193 1.00 97.88 89 LEU A C 1
ATOM 709 O O . LEU A 1 89 ? -8.695 -4.005 10.157 1.00 97.88 89 LEU A O 1
ATOM 713 N N . VAL A 1 90 ? -10.874 -4.461 9.833 1.00 97.94 90 VAL A N 1
ATOM 714 C CA . VAL A 1 90 ? -10.673 -5.741 9.155 1.00 97.94 90 VAL A CA 1
ATOM 715 C C . VAL A 1 90 ? -11.493 -5.710 7.881 1.00 97.94 90 VAL A C 1
ATOM 717 O O . VAL A 1 90 ? -12.699 -5.467 7.939 1.00 97.94 90 VAL A O 1
ATOM 720 N N . LEU A 1 91 ? -10.831 -5.937 6.753 1.00 98.44 91 LEU A N 1
ATOM 721 C CA . LEU A 1 91 ? -11.462 -6.028 5.443 1.00 98.44 91 LEU A CA 1
ATOM 722 C C . LEU A 1 91 ? -11.233 -7.426 4.880 1.00 98.44 91 LEU A C 1
ATOM 724 O O . LEU A 1 91 ? -10.146 -7.990 5.036 1.00 98.44 91 LEU A O 1
ATOM 728 N N . GLU A 1 92 ? -12.248 -7.972 4.231 1.00 98.12 92 GLU A N 1
ATOM 729 C CA . GLU A 1 92 ? -12.146 -9.158 3.382 1.00 98.12 92 GLU A CA 1
ATOM 730 C C . GLU A 1 92 ? -12.711 -8.782 2.004 1.00 98.12 92 GLU A C 1
ATOM 732 O O . GLU A 1 92 ? -13.682 -8.029 1.919 1.00 98.12 92 GLU A O 1
ATOM 737 N N . VAL A 1 93 ? -12.062 -9.252 0.941 1.00 98.25 93 VAL A N 1
ATOM 738 C CA . VAL A 1 93 ? -12.444 -8.989 -0.452 1.00 98.25 93 VAL A CA 1
ATOM 739 C C . VAL A 1 93 ? -12.706 -10.327 -1.117 1.00 98.25 93 VAL A C 1
ATOM 741 O O . VAL A 1 93 ? -11.886 -11.244 -1.007 1.00 98.25 93 VAL A O 1
ATOM 744 N N . ASP A 1 94 ? -13.855 -10.457 -1.768 1.00 97.81 94 ASP A N 1
ATOM 745 C CA . ASP A 1 94 ? -14.206 -11.687 -2.472 1.00 97.81 94 ASP A CA 1
ATOM 746 C C . ASP A 1 94 ? -13.589 -11.750 -3.882 1.00 97.81 94 ASP A C 1
ATOM 748 O O . ASP A 1 94 ? -12.810 -10.886 -4.287 1.00 97.81 94 ASP A O 1
ATOM 752 N N . GLN A 1 95 ? -13.903 -12.812 -4.627 1.00 96.50 95 GLN A N 1
ATOM 753 C CA . GLN A 1 95 ? -13.389 -13.021 -5.985 1.00 96.50 95 GLN A CA 1
ATOM 754 C C . GLN A 1 95 ? -13.929 -11.995 -6.995 1.00 96.50 95 GLN A C 1
ATOM 756 O O . GLN A 1 95 ? -13.243 -11.698 -7.968 1.00 96.50 95 GLN A O 1
ATOM 761 N N . ASP A 1 96 ? -15.097 -11.404 -6.726 1.00 97.62 96 ASP A N 1
ATOM 762 C CA . ASP A 1 96 ? -15.753 -10.405 -7.578 1.00 97.62 96 ASP A CA 1
ATOM 763 C C . ASP A 1 96 ? -15.264 -8.971 -7.280 1.00 97.62 96 ASP A C 1
ATOM 765 O O . ASP A 1 96 ? -15.848 -8.002 -7.764 1.00 97.62 96 ASP A O 1
ATOM 769 N N . GLN A 1 97 ? -14.210 -8.816 -6.467 1.00 98.06 97 GLN A N 1
ATOM 770 C CA . GLN A 1 97 ? -13.704 -7.523 -5.983 1.00 98.06 97 GLN A CA 1
ATOM 771 C C . GLN A 1 97 ? -14.751 -6.709 -5.208 1.00 98.06 97 GLN A C 1
ATOM 773 O O . GLN A 1 97 ? -14.741 -5.474 -5.247 1.00 98.06 97 GLN A O 1
ATOM 778 N N . ARG A 1 98 ? -15.643 -7.389 -4.476 1.00 98.50 98 ARG A N 1
ATOM 779 C CA . ARG A 1 98 ? -16.542 -6.749 -3.512 1.00 98.50 98 ARG A CA 1
ATOM 780 C C . ARG A 1 98 ? -15.892 -6.700 -2.144 1.00 98.50 98 ARG A C 1
ATOM 782 O O . ARG A 1 98 ? -15.354 -7.693 -1.647 1.00 98.50 98 ARG A O 1
ATOM 789 N N . TRP A 1 99 ? -15.972 -5.534 -1.520 1.00 98.56 99 TRP A N 1
ATOM 790 C CA . TRP A 1 99 ? -15.287 -5.258 -0.263 1.00 98.56 99 TRP A CA 1
ATOM 791 C C . TRP A 1 99 ? -16.231 -5.392 0.922 1.00 98.56 99 TRP A C 1
ATOM 793 O O . TRP A 1 99 ? -17.328 -4.838 0.935 1.00 98.56 99 TRP A O 1
ATOM 803 N N . TYR A 1 100 ? -15.778 -6.085 1.964 1.00 98.62 100 TYR A N 1
ATOM 804 C CA . TYR A 1 100 ? -16.547 -6.265 3.185 1.00 98.62 100 TYR A CA 1
ATOM 805 C C . TYR A 1 100 ? -15.762 -5.799 4.399 1.00 98.62 100 TYR A C 1
ATOM 807 O O . TYR A 1 100 ? -14.654 -6.267 4.669 1.00 98.62 100 TYR A O 1
ATOM 815 N N . LYS A 1 101 ? -16.383 -4.941 5.204 1.00 98.25 101 LYS A N 1
ATOM 816 C CA . LYS A 1 101 ? -15.933 -4.657 6.561 1.00 98.25 101 LYS A CA 1
ATOM 817 C C . LYS A 1 101 ? -16.364 -5.792 7.478 1.00 98.25 101 LYS A C 1
ATOM 819 O O . LYS A 1 101 ? -17.547 -6.106 7.610 1.00 98.25 101 LYS A O 1
ATOM 824 N N . VAL A 1 102 ? -15.388 -6.402 8.139 1.00 97.81 102 VAL A N 1
ATOM 825 C CA . VAL A 1 102 ? -15.607 -7.540 9.027 1.00 97.81 102 VAL A CA 1
ATOM 826 C C . VAL A 1 102 ? -15.572 -7.067 10.470 1.00 97.81 102 VAL A C 1
ATOM 828 O O . VAL A 1 102 ? -14.543 -6.632 10.985 1.00 97.81 102 VAL A O 1
ATOM 831 N N . THR A 1 103 ? -16.705 -7.190 11.152 1.00 96.00 103 THR A N 1
ATOM 832 C CA . THR A 1 103 ? -16.779 -6.985 12.598 1.00 96.00 103 THR A CA 1
ATOM 833 C C . THR A 1 103 ? -16.743 -8.344 13.280 1.00 96.00 103 THR A C 1
ATOM 835 O O . THR A 1 103 ? -17.712 -9.107 13.236 1.00 96.00 103 THR A O 1
ATOM 838 N N . GLU A 1 104 ? -15.617 -8.659 13.919 1.00 90.06 104 GLU A N 1
ATOM 839 C CA . GLU A 1 104 ? -15.540 -9.798 14.830 1.00 90.06 104 GLU A CA 1
ATOM 840 C C . GLU A 1 104 ? -16.335 -9.453 16.088 1.00 90.06 104 GLU A C 1
ATOM 842 O O . GLU A 1 104 ? -15.930 -8.596 16.882 1.00 90.06 104 GLU A O 1
ATOM 847 N N . LEU A 1 105 ? -17.473 -10.122 16.282 1.00 84.00 105 LEU A N 1
ATOM 848 C CA . LEU A 1 105 ? -18.190 -10.054 17.543 1.00 84.00 105 LEU A CA 1
ATOM 849 C C . LEU A 1 105 ? -17.330 -10.776 18.569 1.00 84.00 105 LEU A C 1
ATOM 851 O O . LEU A 1 105 ? -17.399 -11.996 18.738 1.00 84.00 105 LEU A O 1
ATOM 855 N N . ARG A 1 106 ? -16.479 -10.011 19.256 1.00 76.25 106 ARG A N 1
ATOM 856 C CA . ARG A 1 106 ? -15.863 -10.490 20.480 1.00 76.25 106 ARG A CA 1
ATOM 857 C C . ARG A 1 106 ? -17.015 -10.776 21.415 1.00 76.25 106 ARG A C 1
ATOM 859 O O . ARG A 1 106 ? -17.625 -9.861 21.963 1.00 76.25 106 ARG A O 1
ATOM 866 N N . LEU A 1 107 ? -17.315 -12.062 21.571 1.00 71.69 107 LEU A N 1
ATOM 867 C CA . LEU A 1 107 ? -17.988 -12.548 22.752 1.00 71.69 107 LEU A CA 1
ATOM 868 C C . LEU A 1 107 ? -17.091 -12.081 23.886 1.00 71.69 107 LEU A C 1
ATOM 870 O O . LEU A 1 107 ? -16.064 -12.700 24.173 1.00 71.69 107 LEU A O 1
ATOM 874 N N . ASN A 1 108 ? -17.427 -10.926 24.458 1.00 60.12 108 ASN A N 1
ATOM 875 C CA . ASN A 1 108 ? -16.914 -10.508 25.736 1.00 60.12 108 ASN A CA 1
ATOM 876 C C . ASN A 1 108 ? -17.377 -11.614 26.671 1.00 60.12 108 ASN A C 1
ATOM 878 O O . ASN A 1 108 ? -18.456 -11.548 27.250 1.00 60.12 108 ASN A O 1
ATOM 882 N N . ARG A 1 109 ? -16.571 -12.676 26.779 1.00 60.06 109 ARG A N 1
ATOM 883 C CA . ARG A 1 109 ? -16.545 -13.527 27.947 1.00 60.06 109 ARG A CA 1
ATOM 884 C C . ARG A 1 109 ? -16.087 -12.572 29.029 1.00 60.06 109 ARG A C 1
ATOM 886 O O . ARG A 1 109 ? -14.904 -12.483 29.348 1.00 60.06 109 ARG A O 1
ATOM 893 N N . THR A 1 110 ? -17.042 -11.817 29.559 1.00 57.50 110 THR A N 1
ATOM 894 C CA . THR A 1 110 ? -17.056 -11.445 30.951 1.00 57.50 110 THR A CA 1
ATOM 895 C C . THR A 1 110 ? -16.790 -12.759 31.659 1.00 57.50 110 THR A C 1
ATOM 897 O O . THR A 1 110 ? -17.677 -13.581 31.869 1.00 57.50 110 THR A O 1
ATOM 900 N N . ARG A 1 111 ? -15.510 -13.019 31.949 1.00 56.91 111 ARG A N 1
ATOM 901 C CA . ARG A 1 111 ? -15.145 -13.892 33.045 1.00 56.91 111 ARG A CA 1
ATOM 902 C C . ARG A 1 111 ? -15.709 -13.162 34.247 1.00 56.91 111 ARG A C 1
ATOM 904 O O . ARG A 1 111 ? -15.019 -12.381 34.892 1.00 56.91 111 ARG A O 1
ATOM 911 N N . SER A 1 112 ? -17.005 -13.344 34.487 1.00 50.78 112 SER A N 1
ATOM 912 C CA . SER A 1 112 ? -17.557 -13.178 35.805 1.00 50.78 112 SER A CA 1
ATOM 913 C C . SER A 1 112 ? -16.765 -14.181 36.621 1.00 50.78 112 SER A C 1
ATOM 915 O O . SER A 1 112 ? -17.019 -15.386 36.575 1.00 50.78 112 SER A O 1
ATOM 917 N N 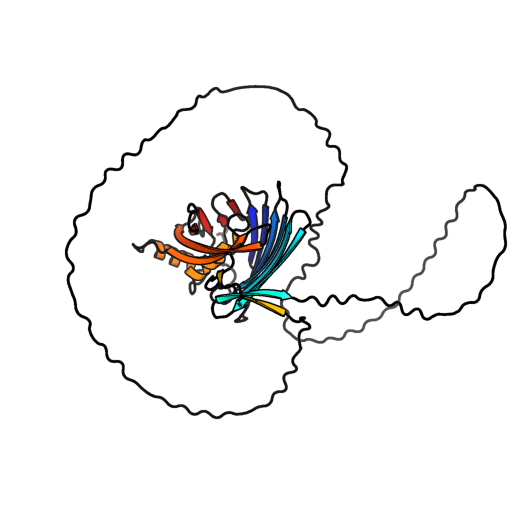. PHE A 1 113 ? -15.720 -13.693 37.280 1.00 57.06 113 PHE A N 1
ATOM 918 C CA . PHE A 1 113 ? -15.127 -14.371 38.407 1.00 57.06 113 PHE A CA 1
ATOM 919 C C . PHE A 1 113 ? -16.215 -14.385 39.482 1.00 57.06 113 PHE A C 1
ATOM 921 O O . PHE A 1 113 ? -16.160 -13.633 40.450 1.00 57.06 113 PHE A O 1
ATOM 928 N N . TYR A 1 114 ? -17.240 -15.223 39.298 1.00 52.16 114 TYR A N 1
ATOM 929 C CA . TYR A 1 114 ? -17.978 -15.761 40.418 1.00 52.16 114 TYR A CA 1
ATOM 930 C C . TYR A 1 114 ? -16.945 -16.592 41.157 1.00 52.16 114 TYR A C 1
ATOM 932 O O . TYR A 1 114 ? -16.693 -17.757 40.865 1.00 52.16 114 TYR A O 1
ATOM 940 N N . ARG A 1 115 ? -16.245 -15.902 42.056 1.00 53.97 115 ARG A N 1
ATOM 941 C CA . ARG A 1 115 ? -15.544 -16.489 43.173 1.00 53.97 115 ARG A CA 1
ATOM 942 C C . ARG A 1 115 ? -16.644 -17.249 43.895 1.00 53.97 115 ARG A C 1
ATOM 944 O O . ARG A 1 115 ? -17.431 -16.641 44.616 1.00 53.97 115 ARG A O 1
ATOM 951 N N . SER A 1 116 ? -16.776 -18.536 43.586 1.00 56.06 116 SER A N 1
ATOM 952 C CA . SER A 1 116 ? -17.551 -19.473 44.380 1.00 56.06 116 SER A CA 1
ATOM 953 C C . SER A 1 116 ? -16.963 -19.392 45.777 1.00 56.06 116 SER A C 1
ATOM 955 O O . SER A 1 116 ? -15.964 -20.033 46.089 1.00 56.06 116 SER A O 1
ATOM 957 N N . GLY A 1 117 ? -17.518 -18.488 46.581 1.00 49.78 117 GLY A N 1
ATOM 958 C CA . GLY A 1 117 ? -17.323 -18.469 48.007 1.00 49.78 117 GLY A CA 1
ATOM 959 C C . GLY A 1 117 ? -17.959 -19.747 48.504 1.00 49.78 117 GLY A C 1
ATOM 960 O O . GLY A 1 117 ? -19.157 -19.789 48.763 1.00 49.78 117 GLY A O 1
ATOM 961 N N . SER A 1 118 ? -17.157 -20.803 48.590 1.00 54.34 118 SER A N 1
ATOM 962 C CA . SER A 1 118 ? -17.351 -21.849 49.575 1.00 54.34 118 SER A CA 1
ATOM 963 C C . SER A 1 118 ? -17.405 -21.145 50.927 1.00 54.34 118 SER A C 1
ATOM 965 O O . SER A 1 118 ? -16.380 -20.778 51.501 1.00 54.34 118 SER A O 1
ATOM 967 N N . GLY A 1 119 ? -18.631 -20.852 51.357 1.00 49.00 119 GLY A N 1
ATOM 968 C CA . GLY A 1 119 ? -18.932 -20.336 52.674 1.00 49.00 119 GLY A CA 1
ATOM 969 C C . GLY A 1 119 ? -18.517 -21.376 53.699 1.00 49.00 119 GLY A C 1
ATOM 970 O O . GLY A 1 119 ? -19.252 -22.321 53.961 1.00 49.00 119 GLY A O 1
ATOM 971 N N . LEU A 1 120 ? -17.337 -21.192 54.282 1.00 53.06 120 LEU A N 1
ATOM 972 C CA . LEU A 1 120 ? -17.096 -21.662 55.632 1.00 53.06 120 LEU A CA 1
ATOM 973 C C . LEU A 1 120 ? -17.694 -20.610 56.559 1.00 53.06 120 LEU A C 1
ATOM 975 O O . LEU A 1 120 ? -17.131 -19.537 56.767 1.00 53.06 120 LEU A O 1
ATOM 979 N N . ALA A 1 121 ? -18.889 -20.922 57.052 1.00 54.69 121 ALA A N 1
ATOM 980 C CA . ALA A 1 121 ? -19.452 -20.287 58.224 1.00 54.69 121 ALA A CA 1
ATOM 981 C C . ALA A 1 121 ? -18.463 -20.475 59.383 1.00 54.69 121 ALA A C 1
ATOM 983 O O . ALA A 1 121 ? -18.228 -21.598 59.825 1.00 54.69 121 ALA A O 1
ATOM 984 N N . LEU A 1 122 ? -17.875 -19.381 59.859 1.00 48.91 122 LEU A N 1
ATOM 985 C CA . LEU A 1 122 ? -17.170 -19.349 61.131 1.00 48.91 122 LEU A CA 1
ATOM 986 C C . LEU A 1 122 ? -17.834 -18.299 62.007 1.00 48.91 122 LEU A C 1
ATOM 988 O O . LEU A 1 122 ? -18.103 -17.172 61.593 1.00 48.91 122 LEU A O 1
ATOM 992 N N . ALA A 1 123 ? -18.199 -18.789 63.182 1.00 46.12 123 ALA A N 1
ATOM 993 C CA . ALA A 1 123 ? -19.106 -18.196 64.127 1.00 46.12 123 ALA A CA 1
ATOM 994 C C . ALA A 1 123 ? -18.627 -16.846 64.666 1.00 46.12 123 ALA A C 1
ATOM 996 O O . ALA A 1 123 ? -17.441 -16.557 64.798 1.00 46.12 123 ALA A O 1
ATOM 997 N N . SER A 1 124 ? -19.633 -16.065 65.029 1.00 48.72 124 SER A N 1
ATOM 998 C CA . SER A 1 124 ? -19.588 -14.883 65.867 1.00 48.72 124 SER A CA 1
ATOM 999 C C . SER A 1 124 ? -18.838 -15.101 67.185 1.00 48.72 124 SER A C 1
ATOM 1001 O O . SER A 1 124 ? -19.251 -15.936 67.989 1.00 48.72 124 SER A O 1
ATOM 1003 N N . THR A 1 125 ? -17.880 -14.228 67.481 1.00 46.16 125 THR A N 1
ATOM 1004 C CA . THR A 1 125 ? -17.629 -13.742 68.844 1.00 46.16 125 THR A CA 1
ATOM 1005 C C . THR A 1 125 ? -17.231 -12.269 68.793 1.00 46.16 125 THR A C 1
ATOM 1007 O O . THR A 1 125 ? -16.355 -11.849 68.042 1.00 46.16 125 THR A O 1
ATOM 1010 N N . SER A 1 126 ? -17.960 -11.470 69.567 1.00 45.94 126 SER A N 1
ATOM 1011 C CA . SER A 1 126 ? -17.718 -10.050 69.840 1.00 45.94 126 SER A CA 1
ATOM 1012 C C . SER A 1 126 ? -16.830 -9.906 71.105 1.00 45.94 126 SER A C 1
ATOM 1014 O O . SER A 1 126 ? -16.259 -10.898 71.549 1.00 45.94 126 SER A O 1
ATOM 1016 N N . PRO A 1 127 ? -16.666 -8.710 71.701 1.00 65.00 127 PRO A N 1
ATOM 1017 C CA . PRO A 1 127 ? -15.479 -7.870 71.562 1.00 65.00 127 PRO A CA 1
ATOM 1018 C C . PRO A 1 127 ? -14.708 -7.700 72.888 1.00 65.00 127 PRO A C 1
ATOM 1020 O O . PRO A 1 127 ? -15.262 -7.880 73.970 1.00 65.00 127 PRO A O 1
ATOM 1023 N N . SER A 1 128 ? -13.456 -7.237 72.838 1.00 41.38 128 SER A N 1
ATOM 1024 C CA . SER A 1 128 ? -12.811 -6.670 74.029 1.00 41.38 128 SER A CA 1
ATOM 1025 C C . SER A 1 128 ? -11.773 -5.599 73.695 1.00 41.38 128 SER A C 1
ATOM 1027 O O . SER A 1 128 ? -10.841 -5.821 72.927 1.00 41.38 128 SER A O 1
ATOM 1029 N N . ASN A 1 129 ? -11.991 -4.445 74.327 1.00 44.12 129 ASN A N 1
ATOM 1030 C CA . ASN A 1 129 ? -11.102 -3.308 74.556 1.00 44.12 129 ASN A CA 1
ATOM 1031 C C . ASN A 1 129 ? -9.624 -3.672 74.767 1.00 44.12 129 ASN A C 1
ATOM 1033 O O . ASN A 1 129 ? -9.340 -4.642 75.457 1.00 44.12 129 ASN A O 1
ATOM 1037 N N . SER A 1 130 ? -8.707 -2.785 74.367 1.00 41.62 130 SER A N 1
ATOM 1038 C CA . SER A 1 130 ? -7.926 -1.947 75.303 1.00 41.62 130 SER A CA 1
ATOM 1039 C C . SER A 1 130 ? -6.800 -1.194 74.583 1.00 41.62 130 SER A C 1
ATOM 1041 O O . SER A 1 130 ? -6.438 -1.503 73.454 1.00 41.62 130 SER A O 1
ATOM 1043 N N . ALA A 1 131 ? -6.326 -0.145 75.242 1.00 43.59 131 ALA A N 1
ATOM 1044 C CA . ALA A 1 131 ? -5.620 1.003 74.703 1.00 43.59 131 ALA A CA 1
ATOM 1045 C C . ALA A 1 131 ? -4.080 0.913 74.786 1.00 43.59 131 ALA A C 1
ATOM 1047 O O . ALA A 1 131 ? -3.547 0.007 75.411 1.00 43.59 131 ALA A O 1
ATOM 1048 N N . LEU A 1 132 ? -3.434 1.964 74.249 1.00 45.44 132 LEU A N 1
ATOM 1049 C CA . LEU A 1 132 ? -2.132 2.548 74.640 1.00 45.44 132 LEU A CA 1
ATOM 1050 C C . LEU A 1 132 ? -0.863 1.681 74.485 1.00 45.44 132 LEU A C 1
ATOM 1052 O O . LEU A 1 132 ? -0.657 0.738 75.229 1.00 45.44 132 LEU A O 1
ATOM 1056 N N . SER A 1 133 ? 0.086 2.115 73.642 1.00 39.47 133 SER A N 1
ATOM 1057 C CA . SER A 1 133 ? 1.287 2.855 74.092 1.00 39.47 133 SER A CA 1
ATOM 1058 C C . SER A 1 133 ? 2.427 2.875 73.053 1.00 39.47 133 SER A C 1
ATOM 1060 O O . SER A 1 133 ? 2.743 1.885 72.406 1.00 39.47 133 SER A O 1
ATOM 1062 N N . SER A 1 134 ? 3.019 4.061 72.967 1.00 42.53 134 SER A N 1
ATOM 1063 C CA . SER A 1 134 ? 4.312 4.550 72.460 1.00 42.53 134 SER A CA 1
ATOM 1064 C C . SER A 1 134 ? 5.569 3.648 72.351 1.00 42.53 134 SER A C 1
ATOM 1066 O O . SER A 1 134 ? 5.999 3.071 73.343 1.00 42.53 134 SER A O 1
ATOM 1068 N N . SER A 1 135 ? 6.256 3.821 71.204 1.00 39.84 135 SER A N 1
ATOM 1069 C CA . SER A 1 135 ? 7.703 4.135 71.000 1.00 39.84 135 SER A CA 1
ATOM 1070 C C . SER A 1 135 ? 8.788 3.035 71.240 1.00 39.84 135 SER A C 1
ATOM 1072 O O . SER A 1 135 ? 8.432 1.901 71.527 1.00 39.84 135 SER A O 1
ATOM 1074 N N . PRO A 1 136 ? 10.099 3.279 70.951 1.00 63.91 136 PRO A N 1
ATOM 1075 C CA . PRO A 1 136 ? 10.830 2.633 69.844 1.00 63.91 136 PRO A CA 1
ATOM 1076 C C . PRO A 1 136 ? 12.088 1.846 70.300 1.00 63.91 136 PRO A C 1
ATOM 1078 O O . PRO A 1 136 ? 12.552 2.006 71.424 1.00 63.91 136 PRO A O 1
ATOM 1081 N N . GLY A 1 137 ? 12.706 1.044 69.423 1.00 36.03 137 GLY A N 1
ATOM 1082 C CA . GLY A 1 137 ? 13.981 0.390 69.760 1.00 36.03 137 GLY A CA 1
ATOM 1083 C C . GLY A 1 137 ? 14.498 -0.614 68.730 1.00 36.03 137 GLY A C 1
ATOM 1084 O O . GLY A 1 137 ? 13.992 -1.720 68.628 1.00 36.03 137 GLY A O 1
ATOM 1085 N N . SER A 1 138 ? 15.467 -0.147 67.944 1.00 40.75 138 SER A N 1
ATOM 1086 C CA . SER A 1 138 ? 16.739 -0.776 67.552 1.00 40.75 138 SER A CA 1
ATOM 1087 C C . SER A 1 138 ? 16.995 -2.297 67.686 1.00 40.75 138 SER A C 1
ATOM 1089 O O . SER A 1 138 ? 16.786 -2.891 68.735 1.00 40.75 138 SER A O 1
ATOM 1091 N N . GLU A 1 139 ? 17.694 -2.798 66.655 1.00 37.91 139 GLU A N 1
ATOM 1092 C CA . GLU A 1 139 ? 18.816 -3.768 66.658 1.00 37.91 139 GLU A CA 1
ATOM 1093 C C . GLU A 1 139 ? 18.653 -5.100 65.896 1.00 37.91 139 GLU A C 1
ATOM 1095 O O . GLU A 1 139 ? 17.792 -5.932 66.150 1.00 37.91 139 GLU A O 1
ATOM 1100 N N . SER A 1 140 ? 19.567 -5.222 64.923 1.00 43.94 140 SER A N 1
ATOM 1101 C CA . SER A 1 140 ? 20.309 -6.373 64.391 1.00 43.94 140 SER A CA 1
ATOM 1102 C C . SER A 1 140 ? 19.868 -7.810 64.687 1.00 43.94 140 SER A C 1
ATOM 1104 O O . SER A 1 140 ? 19.767 -8.233 65.834 1.00 43.94 140 SER A O 1
ATOM 1106 N N . GLY A 1 141 ? 19.873 -8.627 63.631 1.00 37.97 141 GLY A N 1
ATOM 1107 C CA . GLY A 1 141 ? 19.947 -10.081 63.749 1.00 37.97 141 GLY A CA 1
ATOM 1108 C C . GLY A 1 141 ? 20.021 -10.764 62.389 1.00 37.97 141 GLY A C 1
ATOM 1109 O O . GLY A 1 141 ? 19.004 -11.079 61.785 1.00 37.97 141 GLY A O 1
ATOM 1110 N N . SER A 1 142 ? 21.241 -10.970 61.903 1.00 44.16 142 SER A N 1
ATOM 1111 C CA . SER A 1 142 ? 21.586 -11.831 60.771 1.00 44.16 142 SER A CA 1
ATOM 1112 C C . SER A 1 142 ? 21.153 -13.282 61.003 1.00 44.16 142 SER A C 1
ATOM 1114 O O . SER A 1 142 ? 21.508 -13.865 62.026 1.00 44.16 142 SER A O 1
ATOM 1116 N N . SER A 1 143 ? 20.504 -13.909 60.022 1.00 48.09 143 SER A N 1
ATOM 1117 C CA . SER A 1 143 ? 20.492 -15.369 59.902 1.00 48.09 143 SER A CA 1
ATOM 1118 C C . SER A 1 143 ? 20.420 -15.757 58.428 1.00 48.09 143 SER A C 1
ATOM 1120 O O . SER A 1 143 ? 19.412 -15.553 57.755 1.00 48.09 143 SER A O 1
ATOM 1122 N N . MET A 1 144 ? 21.554 -16.249 57.928 1.00 48.06 144 MET A N 1
ATOM 1123 C CA . MET A 1 144 ? 21.633 -17.047 56.714 1.00 48.06 144 MET A CA 1
ATOM 1124 C C . MET A 1 144 ? 21.021 -18.416 57.007 1.00 48.06 144 MET A C 1
ATOM 1126 O O . MET A 1 144 ? 21.428 -19.070 57.966 1.00 48.06 144 MET A O 1
ATOM 1130 N N . GLN A 1 145 ? 20.102 -18.866 56.158 1.00 52.69 145 GLN A N 1
ATOM 1131 C CA . GLN A 1 145 ? 19.831 -20.287 55.988 1.00 52.69 145 GLN A CA 1
ATOM 1132 C C . GLN A 1 145 ? 19.878 -20.617 54.501 1.00 52.69 145 GLN A C 1
ATOM 1134 O O . GLN A 1 145 ? 19.029 -20.202 53.713 1.00 52.69 145 GLN A O 1
ATOM 1139 N N . GLU A 1 146 ? 20.945 -21.336 54.162 1.00 44.22 146 GLU A N 1
ATOM 1140 C CA . GLU A 1 146 ? 21.058 -22.212 53.008 1.00 44.22 146 GLU A CA 1
ATOM 1141 C C . GLU A 1 146 ? 19.899 -23.212 53.008 1.00 44.22 146 GLU A C 1
ATOM 1143 O O . GLU A 1 146 ? 19.584 -23.827 54.029 1.00 44.22 146 GLU A O 1
ATOM 1148 N N . ALA A 1 147 ? 19.295 -23.404 51.843 1.00 49.72 147 ALA A N 1
ATOM 1149 C CA . ALA A 1 147 ? 18.548 -24.608 51.534 1.00 49.72 147 ALA A CA 1
ATOM 1150 C C . ALA A 1 147 ? 18.864 -24.984 50.087 1.00 49.72 147 ALA A C 1
ATOM 1152 O O . ALA A 1 147 ? 18.238 -24.502 49.143 1.00 49.72 147 ALA A O 1
ATOM 1153 N N . ASP A 1 148 ? 19.882 -25.829 49.948 1.00 45.22 148 ASP A N 1
ATOM 1154 C CA . ASP A 1 148 ? 20.072 -26.684 48.789 1.00 45.22 148 ASP A CA 1
ATOM 1155 C C . ASP A 1 148 ? 18.927 -27.698 48.706 1.00 45.22 148 ASP A C 1
ATOM 1157 O O . ASP A 1 148 ? 18.593 -28.371 49.683 1.00 45.22 148 ASP A O 1
ATOM 1161 N N . ALA A 1 149 ? 18.377 -27.862 47.506 1.00 47.69 149 ALA A N 1
ATOM 1162 C CA . ALA A 1 149 ? 17.694 -29.083 47.105 1.00 47.69 149 ALA A CA 1
ATOM 1163 C C . ALA A 1 149 ? 17.899 -29.296 45.600 1.00 47.69 149 ALA A C 1
ATOM 1165 O O . ALA A 1 149 ? 17.127 -28.837 44.760 1.00 47.69 149 ALA A O 1
ATOM 1166 N N . ASN A 1 150 ? 18.976 -30.017 45.285 1.00 43.12 150 ASN A N 1
ATOM 1167 C CA . ASN A 1 150 ? 19.065 -30.870 44.105 1.00 43.12 150 ASN A CA 1
ATOM 1168 C C . ASN A 1 150 ? 17.860 -31.816 44.068 1.00 43.12 150 ASN A C 1
ATOM 1170 O O . ASN A 1 150 ? 17.585 -32.437 45.088 1.00 43.12 150 ASN A O 1
ATOM 1174 N N . LEU A 1 151 ? 17.249 -32.013 42.898 1.00 42.53 151 LEU A N 1
ATOM 1175 C CA . LEU A 1 151 ? 16.862 -33.337 42.401 1.00 42.53 151 LEU A CA 1
ATOM 1176 C C . LEU A 1 151 ? 16.618 -33.268 40.884 1.00 42.53 151 LEU A C 1
ATOM 1178 O O . LEU A 1 151 ? 15.775 -32.522 40.388 1.00 42.53 151 LEU A O 1
ATOM 1182 N N . SER A 1 152 ? 17.413 -34.068 40.181 1.00 45.41 152 SER A N 1
ATOM 1183 C CA . SER A 1 152 ? 17.293 -34.485 38.789 1.00 45.41 152 SER A CA 1
ATOM 1184 C C . SER A 1 152 ? 15.942 -35.160 38.512 1.00 45.41 152 SER A C 1
ATOM 1186 O O . SER A 1 152 ? 15.421 -35.851 39.378 1.00 45.41 152 SER A O 1
ATOM 1188 N N . ASP A 1 153 ? 15.398 -35.045 37.299 1.00 37.41 153 ASP A N 1
ATOM 1189 C CA . ASP A 1 153 ? 15.525 -36.142 36.334 1.00 37.41 153 ASP A CA 1
ATOM 1190 C C . ASP A 1 153 ? 14.867 -35.863 34.983 1.00 37.41 153 ASP A C 1
ATOM 1192 O O . ASP A 1 153 ? 13.902 -35.119 34.815 1.00 37.41 153 ASP A O 1
ATOM 1196 N N . SER A 1 154 ? 15.490 -36.500 34.004 1.00 42.88 154 SER A N 1
ATOM 1197 C CA . SER A 1 154 ? 15.250 -36.431 32.577 1.00 42.88 154 SER A CA 1
ATOM 1198 C C . SER A 1 154 ? 14.085 -37.334 32.186 1.00 42.88 154 SER A C 1
ATOM 1200 O O . SER A 1 154 ? 14.030 -38.481 32.614 1.00 42.88 154 SER A O 1
ATOM 1202 N N . THR A 1 155 ? 13.211 -36.894 31.283 1.00 41.53 155 THR A N 1
ATOM 1203 C CA . THR A 1 155 ? 12.503 -37.819 30.381 1.00 41.53 155 THR A CA 1
ATOM 1204 C C . THR A 1 155 ? 12.183 -37.129 29.063 1.00 41.53 155 THR A C 1
ATOM 1206 O O . THR A 1 155 ? 11.271 -36.318 28.926 1.00 41.53 155 THR A O 1
ATOM 1209 N N . SER A 1 156 ? 13.002 -37.471 28.076 1.00 39.66 156 SER A N 1
ATOM 1210 C CA . SER A 1 156 ? 12.825 -37.208 26.658 1.00 39.66 156 SER A CA 1
ATOM 1211 C C . SER A 1 156 ? 11.634 -37.989 26.102 1.00 39.66 156 SER A C 1
ATOM 1213 O O . SER A 1 156 ? 11.594 -39.211 26.230 1.00 39.66 156 SER A O 1
ATOM 1215 N N . CYS A 1 157 ? 10.736 -37.314 25.390 1.00 38.31 157 CYS A N 1
ATOM 1216 C CA . CYS A 1 157 ? 9.854 -37.949 24.413 1.00 38.31 157 CYS A CA 1
ATOM 1217 C C . CYS A 1 157 ? 10.075 -37.252 23.070 1.00 38.31 157 CYS A C 1
ATOM 1219 O O . CYS A 1 157 ? 9.562 -36.164 22.821 1.00 38.31 157 CYS A O 1
ATOM 1221 N N . TYR A 1 158 ? 10.898 -37.879 22.231 1.00 34.78 158 TYR A N 1
ATOM 1222 C CA . TYR A 1 158 ? 11.011 -37.572 20.812 1.00 34.78 158 TYR A CA 1
ATOM 1223 C C . TYR A 1 158 ? 9.663 -37.865 20.142 1.00 34.78 158 TYR A C 1
ATOM 1225 O O . TYR A 1 158 ? 9.141 -38.975 20.222 1.00 34.78 158 TYR A O 1
ATOM 1233 N N . SER A 1 159 ? 9.102 -36.879 19.456 1.00 35.53 159 SER A N 1
ATOM 1234 C CA . SER A 1 159 ? 8.113 -37.095 18.402 1.00 35.53 159 SER A CA 1
ATOM 1235 C C . SER A 1 159 ? 8.519 -36.213 17.237 1.00 35.53 159 SER A C 1
ATOM 1237 O O . SER A 1 159 ? 8.215 -35.028 17.169 1.00 35.53 159 SER A O 1
ATOM 1239 N N . SER A 1 160 ? 9.322 -36.813 16.371 1.00 38.06 160 SER A N 1
ATOM 1240 C CA . SER A 1 160 ? 9.739 -36.293 15.083 1.00 38.06 160 SER A CA 1
ATOM 1241 C C . SER A 1 160 ? 8.554 -36.335 14.118 1.00 38.06 160 SER A C 1
ATOM 1243 O O . SER A 1 160 ? 8.211 -37.392 13.595 1.00 38.06 160 SER A O 1
ATOM 1245 N N . SER A 1 161 ? 7.954 -35.175 13.856 1.00 36.28 161 SER A N 1
ATOM 1246 C CA . SER A 1 161 ? 7.234 -34.914 12.610 1.00 36.28 161 SER A CA 1
ATOM 1247 C C . SER A 1 161 ? 7.892 -33.719 11.931 1.00 36.28 161 SER A C 1
ATOM 1249 O O . SER A 1 161 ? 7.851 -32.595 12.426 1.00 36.28 161 SER A O 1
ATOM 1251 N N . SER A 1 162 ? 8.573 -34.023 10.836 1.00 49.34 162 SER A N 1
ATOM 1252 C CA . SER A 1 162 ? 9.220 -33.119 9.895 1.00 49.34 162 SER A CA 1
ATOM 1253 C C . SER A 1 162 ? 8.222 -32.143 9.273 1.00 49.34 162 SER A C 1
ATOM 1255 O O . SER A 1 162 ? 7.328 -32.589 8.565 1.00 49.34 162 SER A O 1
ATOM 1257 N N . ASP A 1 163 ? 8.393 -30.856 9.574 1.00 40.66 163 ASP A N 1
ATOM 1258 C CA . ASP A 1 163 ? 8.265 -29.705 8.663 1.00 40.66 163 ASP A CA 1
ATOM 1259 C C . ASP A 1 163 ? 8.634 -28.443 9.460 1.00 40.66 163 ASP A C 1
ATOM 1261 O O . ASP A 1 163 ? 7.802 -27.684 9.955 1.00 40.66 163 ASP A O 1
ATOM 1265 N N . SER A 1 164 ? 9.941 -28.277 9.676 1.00 36.06 164 SER A N 1
ATOM 1266 C CA . SER A 1 164 ? 10.516 -27.169 10.435 1.00 36.06 164 SER A CA 1
ATOM 1267 C C . SER A 1 164 ? 10.648 -25.939 9.537 1.00 36.06 164 SER A C 1
ATOM 1269 O O . SER A 1 164 ? 11.709 -25.673 8.973 1.00 36.06 164 SER A O 1
ATOM 1271 N N . GLU A 1 165 ? 9.571 -25.167 9.405 1.00 38.44 165 GLU A N 1
ATOM 1272 C CA . GLU A 1 165 ? 9.676 -23.755 9.043 1.00 38.44 165 GLU A CA 1
ATOM 1273 C C . GLU A 1 165 ? 10.547 -23.056 10.101 1.00 38.44 165 GLU A C 1
ATOM 1275 O O . GLU A 1 165 ? 10.140 -22.891 11.252 1.00 38.44 165 GLU A O 1
ATOM 1280 N N . CYS A 1 166 ? 11.761 -22.644 9.728 1.00 33.41 166 CYS A N 1
ATOM 1281 C CA . CYS A 1 166 ? 12.618 -21.783 10.547 1.00 33.41 166 CYS A CA 1
ATOM 1282 C C . CYS A 1 166 ? 12.026 -20.366 10.627 1.00 33.41 166 CYS A C 1
ATOM 1284 O O . CYS A 1 166 ? 12.574 -19.410 10.084 1.00 33.41 166 CYS A O 1
ATOM 1286 N N . SER A 1 167 ? 10.898 -20.224 11.318 1.00 35.62 167 SER A N 1
ATOM 1287 C CA . SER A 1 167 ? 10.430 -18.937 11.816 1.00 35.62 167 SER A CA 1
ATOM 1288 C C . SER A 1 167 ? 11.178 -18.640 13.110 1.00 35.62 167 SER A C 1
ATOM 1290 O O . SER A 1 167 ? 10.952 -19.287 14.130 1.00 35.62 167 SER A O 1
ATOM 1292 N N . ILE A 1 168 ? 12.089 -17.667 13.072 1.00 37.81 168 ILE A N 1
ATOM 1293 C CA . ILE A 1 168 ? 12.708 -17.107 14.278 1.00 37.81 168 ILE A CA 1
ATOM 1294 C C . ILE A 1 168 ? 11.572 -16.541 15.149 1.00 37.81 168 ILE A C 1
ATOM 1296 O O . ILE A 1 168 ? 10.862 -15.641 14.687 1.00 37.81 168 ILE A O 1
ATOM 1300 N N . PRO A 1 169 ? 11.357 -17.024 16.387 1.00 34.28 169 PRO A N 1
ATOM 1301 C CA . PRO A 1 169 ? 10.360 -16.436 17.266 1.00 34.28 169 PRO A CA 1
ATOM 1302 C C . PRO A 1 169 ? 10.852 -15.053 17.709 1.00 34.28 169 PRO A C 1
ATOM 1304 O O . PRO A 1 169 ? 11.743 -14.927 18.546 1.00 34.28 169 PRO A O 1
ATOM 1307 N N . PHE A 1 170 ? 10.271 -13.999 17.131 1.00 43.22 170 PHE A N 1
ATOM 1308 C CA . PHE A 1 170 ? 10.445 -12.612 17.569 1.00 43.22 170 PHE A CA 1
ATOM 1309 C C . PHE A 1 170 ? 9.668 -12.370 18.874 1.00 43.22 170 PHE A C 1
ATOM 1311 O O . PHE A 1 170 ? 8.713 -11.598 18.936 1.00 43.22 170 PHE A O 1
ATOM 1318 N N . GLU A 1 171 ? 10.078 -13.031 19.953 1.00 40.88 171 GLU A N 1
ATOM 1319 C CA . GLU A 1 171 ? 9.776 -12.538 21.290 1.00 40.88 171 GLU A CA 1
ATOM 1320 C C . GLU A 1 171 ? 10.797 -11.444 21.638 1.00 40.88 171 GLU A C 1
ATOM 1322 O O . GLU A 1 171 ? 11.980 -11.710 21.823 1.00 40.88 171 GLU A O 1
ATOM 1327 N N . LYS A 1 172 ? 10.303 -10.203 21.762 1.00 36.62 172 LYS A N 1
ATOM 1328 C CA . LYS A 1 172 ? 10.964 -9.034 22.380 1.00 36.62 172 LYS A CA 1
ATOM 1329 C C . LYS A 1 172 ? 12.037 -8.304 21.554 1.00 36.62 172 LYS A C 1
ATOM 1331 O O . LYS A 1 172 ? 13.183 -8.190 21.980 1.00 36.62 172 LYS A O 1
ATOM 1336 N N . ILE A 1 173 ? 11.618 -7.564 20.525 1.00 36.38 173 ILE A N 1
ATOM 1337 C CA . ILE A 1 173 ? 12.087 -6.168 20.454 1.00 36.38 173 ILE A CA 1
ATOM 1338 C C . ILE A 1 173 ? 11.133 -5.361 21.340 1.00 36.38 173 ILE A C 1
ATOM 1340 O O . ILE A 1 173 ? 10.072 -4.925 20.905 1.00 36.38 173 ILE A O 1
ATOM 1344 N N . ASN A 1 174 ? 11.482 -5.201 22.618 1.00 30.05 174 ASN A N 1
ATOM 1345 C CA . ASN A 1 174 ? 10.791 -4.260 23.497 1.00 30.05 174 ASN A CA 1
ATOM 1346 C C . ASN A 1 174 ? 11.160 -2.831 23.070 1.00 30.05 174 ASN A C 1
ATOM 1348 O O . ASN A 1 174 ? 12.024 -2.196 23.670 1.00 30.05 174 ASN A O 1
ATOM 1352 N N . LEU A 1 175 ? 10.483 -2.300 22.050 1.00 34.38 175 LEU A N 1
ATOM 1353 C CA . LEU A 1 175 ? 10.355 -0.855 21.869 1.00 34.38 175 LEU A CA 1
ATOM 1354 C C . LEU A 1 175 ? 9.365 -0.342 22.924 1.00 34.38 175 LEU A C 1
ATOM 1356 O O . LEU A 1 175 ? 8.247 0.063 22.616 1.00 34.38 175 LEU A O 1
ATOM 1360 N N . THR A 1 176 ? 9.743 -0.413 24.203 1.00 33.69 176 THR A N 1
ATOM 1361 C CA . THR A 1 176 ? 8.983 0.231 25.276 1.00 33.69 176 THR A CA 1
ATOM 1362 C C . THR A 1 176 ? 9.061 1.733 25.065 1.00 33.69 176 THR A C 1
ATOM 1364 O O . THR A 1 176 ? 10.035 2.388 25.431 1.00 33.69 176 THR A O 1
ATOM 1367 N N . TRP A 1 177 ? 8.023 2.279 24.443 1.00 32.47 177 TRP A N 1
ATOM 1368 C CA . TRP A 1 177 ? 7.756 3.702 24.453 1.00 32.47 177 TRP A CA 1
ATOM 1369 C C . TRP A 1 177 ? 7.359 4.093 25.880 1.00 32.47 177 TRP A C 1
ATOM 1371 O O . TRP A 1 177 ? 6.228 3.867 26.308 1.00 32.47 177 TRP A O 1
ATOM 1381 N N . THR A 1 178 ? 8.305 4.630 26.649 1.00 40.03 178 THR A N 1
ATOM 1382 C CA . THR A 1 178 ? 8.012 5.212 27.962 1.00 40.03 178 THR A CA 1
ATOM 1383 C C . THR A 1 178 ? 7.491 6.633 27.735 1.00 40.03 178 THR A C 1
ATOM 1385 O O . THR A 1 178 ? 8.263 7.484 27.282 1.00 40.03 178 THR A O 1
ATOM 1388 N N . PRO A 1 179 ? 6.207 6.937 28.007 1.00 37.94 179 PRO A N 1
ATOM 1389 C CA . PRO A 1 179 ? 5.718 8.306 27.910 1.00 37.94 179 PRO A CA 1
ATOM 1390 C C . PRO A 1 179 ? 6.542 9.215 28.835 1.00 37.94 179 PRO A C 1
ATOM 1392 O O . PRO A 1 179 ? 6.854 8.815 29.961 1.00 37.94 179 PRO A O 1
ATOM 1395 N N . PRO A 1 180 ? 6.898 10.439 28.405 1.00 40.41 180 PRO A N 1
ATOM 1396 C CA . PRO A 1 180 ? 7.608 11.369 29.270 1.00 40.41 180 PRO A CA 1
ATOM 1397 C C . PRO A 1 180 ? 6.774 11.642 30.535 1.00 40.41 180 PRO A C 1
ATOM 1399 O O . PRO A 1 180 ? 5.558 11.843 30.433 1.00 40.41 180 PRO A O 1
ATOM 1402 N N . PRO A 1 181 ? 7.390 11.654 31.733 1.00 46.47 181 PRO A N 1
ATOM 1403 C CA . PRO A 1 181 ? 6.669 11.871 32.979 1.00 46.47 181 PRO A CA 1
ATOM 1404 C C . PRO A 1 181 ? 5.949 13.223 32.944 1.00 46.47 181 PRO A C 1
ATOM 1406 O O . PRO A 1 181 ? 6.546 14.265 32.648 1.00 46.47 181 PRO A O 1
ATOM 1409 N N . LYS A 1 182 ? 4.646 13.207 33.252 1.00 40.66 182 LYS A N 1
ATOM 1410 C CA . LYS A 1 182 ? 3.840 14.419 33.436 1.00 40.66 182 LYS A CA 1
ATOM 1411 C C . LYS A 1 182 ? 4.476 15.248 34.557 1.00 40.66 182 LYS A C 1
ATOM 1413 O O . LYS A 1 182 ? 4.353 14.886 35.721 1.00 40.66 182 LYS A O 1
ATOM 1418 N N . GLY A 1 183 ? 5.162 16.340 34.213 1.00 50.72 183 GLY A N 1
ATOM 1419 C CA . GLY A 1 183 ? 5.677 17.292 35.206 1.00 50.72 183 GLY A CA 1
ATOM 1420 C C . GLY A 1 183 ? 7.079 17.862 34.984 1.00 50.72 183 GLY A C 1
ATOM 1421 O O . GLY A 1 183 ? 7.488 18.714 35.770 1.00 50.72 183 GLY A O 1
ATOM 1422 N N . SER A 1 184 ? 7.819 17.480 33.936 1.00 38.50 184 SER A N 1
ATOM 1423 C CA . SER A 1 184 ? 9.117 18.120 33.667 1.00 38.50 184 SER A CA 1
ATOM 1424 C C . SER A 1 184 ? 8.927 19.542 33.120 1.00 38.50 184 SER A C 1
ATOM 1426 O O . SER A 1 184 ? 8.688 19.756 31.930 1.00 38.50 184 SER A O 1
ATOM 1428 N N . LYS A 1 185 ? 9.005 20.538 34.011 1.00 44.09 185 LYS A N 1
ATOM 1429 C CA . LYS A 1 185 ? 9.106 21.956 33.649 1.00 44.09 185 LYS A CA 1
ATOM 1430 C C . LYS A 1 185 ? 10.432 22.164 32.919 1.00 44.09 185 LYS A C 1
ATOM 1432 O O . LYS A 1 185 ? 11.497 22.186 33.530 1.00 44.09 185 LYS A O 1
ATOM 1437 N N . ARG A 1 186 ? 10.367 22.311 31.596 1.00 38.47 186 ARG A N 1
ATOM 1438 C CA . ARG A 1 186 ? 11.531 22.581 30.751 1.00 38.47 186 ARG A CA 1
ATOM 1439 C C . ARG A 1 186 ? 12.068 23.980 31.072 1.00 38.47 186 ARG A C 1
ATOM 1441 O O . ARG A 1 186 ? 11.451 24.983 30.721 1.00 38.47 186 ARG A O 1
ATOM 1448 N N . ALA A 1 187 ? 13.212 24.040 31.751 1.00 35.50 187 ALA A N 1
ATOM 1449 C CA . ALA A 1 187 ? 13.973 25.267 31.930 1.00 35.50 187 ALA A CA 1
ATOM 1450 C C . ALA A 1 187 ? 14.462 25.750 30.556 1.00 35.50 187 ALA A C 1
ATOM 1452 O O . ALA A 1 187 ? 15.306 25.123 29.916 1.00 35.50 187 ALA A O 1
ATOM 1453 N N . SER A 1 188 ? 13.882 26.852 30.090 1.00 38.81 188 SER A N 1
ATOM 1454 C CA . SER A 1 188 ? 14.271 27.527 28.858 1.00 38.81 188 SER A CA 1
ATOM 1455 C C . SER A 1 188 ? 15.570 28.295 29.109 1.00 38.81 188 SER A C 1
ATOM 1457 O O . SER A 1 188 ? 15.557 29.366 29.717 1.00 38.81 188 SER A O 1
ATOM 1459 N N . LYS A 1 189 ? 16.713 27.739 28.691 1.00 36.09 189 LYS A N 1
ATOM 1460 C CA . LYS A 1 189 ? 17.963 28.503 28.611 1.00 36.09 189 LYS A CA 1
ATOM 1461 C C . LYS A 1 189 ? 18.016 29.212 27.264 1.00 36.09 189 LYS A C 1
ATOM 1463 O O . LYS A 1 189 ? 18.194 28.591 26.220 1.00 36.09 189 LYS A O 1
ATOM 1468 N N . ARG A 1 190 ? 17.838 30.532 27.343 1.00 37.81 190 ARG A N 1
ATOM 1469 C CA . ARG A 1 190 ? 18.181 31.512 26.314 1.00 37.81 190 ARG A CA 1
ATOM 1470 C C . ARG A 1 190 ? 19.626 31.291 25.862 1.00 37.81 190 ARG A C 1
ATOM 1472 O O . ARG A 1 190 ? 20.526 31.310 26.695 1.00 37.81 190 ARG A O 1
ATOM 1479 N N . PHE A 1 191 ? 19.829 31.175 24.557 1.00 33.53 191 PHE A N 1
ATOM 1480 C CA . PHE A 1 191 ? 21.072 31.593 23.923 1.00 33.53 191 PHE A CA 1
ATOM 1481 C C . PHE A 1 191 ? 20.739 32.775 23.023 1.00 33.53 191 PHE A C 1
ATOM 1483 O O . PHE A 1 191 ? 19.896 32.671 22.134 1.00 33.53 191 PHE A O 1
ATOM 1490 N N . SER A 1 192 ? 21.376 33.902 23.317 1.00 34.59 192 SER A N 1
ATOM 1491 C CA . SER A 1 192 ? 21.320 35.122 22.527 1.00 34.59 192 SER A CA 1
ATOM 1492 C C . SER A 1 192 ? 22.699 35.393 21.927 1.00 34.59 192 SER A C 1
ATOM 1494 O O . SER A 1 192 ? 23.707 35.227 22.610 1.00 34.59 192 SER A O 1
ATOM 1496 N N . THR A 1 193 ? 22.655 35.893 20.686 1.00 35.34 193 THR A N 1
ATOM 1497 C CA . THR A 1 193 ? 23.564 36.846 20.008 1.00 35.34 193 THR A CA 1
ATOM 1498 C C . THR A 1 193 ? 24.972 36.417 19.586 1.00 35.34 193 THR A C 1
ATOM 1500 O O . THR A 1 193 ? 25.838 36.234 20.432 1.00 35.34 193 THR A O 1
ATOM 1503 N N . ALA A 1 194 ? 25.212 36.413 18.262 1.00 32.62 194 ALA A N 1
ATOM 1504 C CA . ALA A 1 194 ? 26.006 37.419 17.509 1.00 32.62 194 ALA A CA 1
ATOM 1505 C C . ALA A 1 194 ? 26.213 36.932 16.041 1.00 32.62 194 ALA A C 1
ATOM 1507 O O . ALA A 1 194 ? 26.795 35.871 15.855 1.00 32.62 194 ALA A O 1
ATOM 1508 N N . THR A 1 195 ? 25.484 37.457 15.032 1.00 36.47 195 THR A N 1
ATOM 1509 C CA . THR A 1 195 ? 25.844 38.506 14.015 1.00 36.47 195 THR A CA 1
ATOM 1510 C C . THR A 1 195 ? 26.835 38.063 12.905 1.00 36.47 195 THR A C 1
ATOM 1512 O O . THR A 1 195 ? 27.571 37.108 13.103 1.00 36.47 195 THR A O 1
ATOM 1515 N N . PRO A 1 196 ? 26.947 38.773 11.756 1.00 54.59 196 PRO A N 1
ATOM 1516 C CA . PRO A 1 196 ? 25.963 38.986 10.674 1.00 54.59 196 PRO A CA 1
ATOM 1517 C C . PRO A 1 196 ? 26.572 38.662 9.279 1.00 54.59 196 PRO A C 1
ATOM 1519 O O . PRO A 1 196 ? 27.779 38.500 9.182 1.00 54.59 196 PRO A O 1
ATOM 1522 N N . LEU A 1 197 ? 25.785 38.626 8.190 1.00 32.50 197 LEU A N 1
ATOM 1523 C CA . LEU A 1 197 ? 26.201 39.032 6.824 1.00 32.50 197 LEU A CA 1
ATOM 1524 C C . LEU A 1 197 ? 25.111 38.722 5.788 1.00 32.50 197 LEU A C 1
ATOM 1526 O O . LEU A 1 197 ? 24.504 37.656 5.816 1.00 32.50 197 LEU A O 1
ATOM 1530 N N . GLY A 1 198 ? 24.959 39.630 4.821 1.00 30.77 198 GLY A N 1
ATOM 1531 C CA . GLY A 1 198 ? 24.545 39.262 3.466 1.00 30.77 198 GLY A CA 1
ATOM 1532 C C . GLY A 1 198 ? 23.138 39.665 3.050 1.00 30.77 198 GLY A C 1
ATOM 1533 O O . GLY A 1 198 ? 22.245 38.835 2.947 1.00 30.77 198 GLY A O 1
ATOM 1534 N N . VAL A 1 199 ? 22.979 40.948 2.738 1.00 40.62 199 VAL A N 1
ATOM 1535 C CA . VAL A 1 199 ? 21.920 41.494 1.882 1.00 40.62 199 VAL A CA 1
ATOM 1536 C C . VAL A 1 199 ? 21.928 40.774 0.526 1.00 40.62 199 VAL A C 1
ATOM 1538 O O . VAL A 1 199 ? 22.947 40.825 -0.153 1.00 40.62 199 VAL A O 1
ATOM 1541 N N . MET A 1 200 ? 20.803 40.191 0.095 1.00 33.97 200 MET A N 1
ATOM 1542 C CA . MET A 1 200 ? 20.438 40.091 -1.327 1.00 33.97 200 MET A CA 1
ATOM 1543 C C . MET A 1 200 ? 18.915 40.188 -1.493 1.00 33.97 200 MET A C 1
ATOM 1545 O O . MET A 1 200 ? 18.148 39.489 -0.833 1.00 33.97 200 MET A O 1
ATOM 1549 N N . SER A 1 201 ? 18.513 41.115 -2.359 1.00 38.88 201 SER A N 1
ATOM 1550 C CA . SER A 1 201 ? 17.138 41.474 -2.713 1.00 38.88 201 SER A CA 1
ATOM 1551 C C . SER A 1 201 ? 16.419 40.401 -3.548 1.00 38.88 201 SER A C 1
ATOM 1553 O O . SER A 1 201 ? 17.078 39.576 -4.183 1.00 38.88 201 SER A O 1
ATOM 1555 N N . PRO A 1 202 ? 15.072 40.440 -3.615 1.00 45.28 202 PRO A N 1
ATOM 1556 C CA . PRO A 1 202 ? 14.280 39.521 -4.423 1.00 45.28 202 PRO A CA 1
ATOM 1557 C C . PRO A 1 202 ? 14.173 40.011 -5.875 1.00 45.28 202 PRO A C 1
ATOM 1559 O O . PRO A 1 202 ? 13.805 41.157 -6.127 1.00 45.28 202 PRO A O 1
ATOM 1562 N N . LEU A 1 203 ? 14.455 39.126 -6.832 1.00 36.47 203 LEU A N 1
ATOM 1563 C CA . LEU A 1 203 ? 14.084 39.312 -8.234 1.00 36.47 203 LEU A CA 1
ATOM 1564 C C . LEU A 1 203 ? 12.773 38.574 -8.498 1.00 36.47 203 LEU A C 1
ATOM 1566 O O . LEU A 1 203 ? 12.696 37.347 -8.483 1.00 36.47 203 LEU A O 1
ATOM 1570 N N . SER A 1 204 ? 11.744 39.380 -8.711 1.00 40.59 204 SER A N 1
ATOM 1571 C CA . SER A 1 204 ? 10.442 39.035 -9.260 1.00 40.59 204 SER A CA 1
ATOM 1572 C C . SER A 1 204 ? 10.614 38.425 -10.652 1.00 40.59 204 SER A C 1
ATOM 1574 O O . SER A 1 204 ? 11.209 39.058 -11.522 1.00 40.59 204 SER A O 1
ATOM 1576 N N . CYS A 1 205 ? 10.059 37.238 -10.890 1.00 32.41 205 CYS A N 1
ATOM 1577 C CA . CYS A 1 205 ? 9.891 36.713 -12.242 1.00 32.41 205 CYS A CA 1
ATOM 1578 C C . CYS A 1 205 ? 8.399 36.483 -12.485 1.00 32.41 205 CYS A C 1
ATOM 1580 O O . CYS A 1 205 ? 7.817 35.493 -12.047 1.00 32.41 205 CYS A O 1
ATOM 1582 N N . SER A 1 206 ? 7.781 37.469 -13.126 1.00 38.34 206 SER A N 1
ATOM 1583 C CA . SER A 1 206 ? 6.438 37.394 -13.687 1.00 38.34 206 SER A CA 1
ATOM 1584 C C . SER A 1 206 ? 6.591 36.899 -15.122 1.00 38.34 206 SER A C 1
ATOM 1586 O O . SER A 1 206 ? 7.189 37.597 -15.940 1.00 38.34 206 SER A O 1
ATOM 1588 N N . THR A 1 207 ? 6.071 35.719 -15.450 1.00 38.38 207 THR A N 1
ATOM 1589 C CA . THR A 1 207 ? 5.981 35.270 -16.846 1.00 38.38 207 THR A CA 1
ATOM 1590 C C . THR A 1 207 ? 4.513 35.126 -17.207 1.00 38.38 207 THR A C 1
ATOM 1592 O O . THR A 1 207 ? 3.821 34.221 -16.749 1.00 38.38 207 THR A O 1
ATOM 1595 N N . THR A 1 208 ? 4.040 36.097 -17.981 1.00 39.97 208 THR A N 1
ATOM 1596 C CA . THR A 1 208 ? 2.696 36.173 -18.544 1.00 39.97 208 THR A CA 1
ATOM 1597 C C . THR A 1 208 ? 2.546 35.130 -19.647 1.00 39.97 208 THR A C 1
ATOM 1599 O O . THR A 1 208 ? 3.336 35.086 -20.589 1.00 39.97 208 THR A O 1
ATOM 1602 N N . THR A 1 209 ? 1.524 34.294 -19.521 1.00 38.03 209 THR A N 1
ATOM 1603 C CA . THR A 1 209 ? 1.054 33.337 -20.519 1.00 38.03 209 THR A CA 1
ATOM 1604 C C . THR A 1 209 ? 0.261 34.052 -21.615 1.00 38.03 209 THR A C 1
ATOM 1606 O O . THR A 1 209 ? -0.742 34.704 -21.335 1.00 38.03 209 THR A O 1
ATOM 1609 N N . THR A 1 210 ? 0.669 33.875 -22.872 1.00 40.62 210 THR A N 1
ATOM 1610 C CA . THR A 1 210 ? -0.156 34.191 -24.047 1.00 40.62 210 THR A CA 1
ATOM 1611 C C . THR A 1 210 ? -0.243 32.927 -24.892 1.00 40.62 210 THR A C 1
ATOM 1613 O O . THR A 1 210 ? 0.705 32.573 -25.587 1.00 40.62 210 THR A O 1
ATOM 1616 N N . SER A 1 211 ? -1.359 32.209 -24.787 1.00 41.38 211 SER A N 1
ATOM 1617 C CA . SER A 1 211 ? -1.671 31.046 -25.617 1.00 41.38 211 SER A CA 1
ATOM 1618 C C . SER A 1 211 ? -2.610 31.466 -26.747 1.00 41.38 211 SER A C 1
ATOM 1620 O O . SER A 1 211 ? -3.765 31.832 -26.534 1.00 41.38 211 SER A O 1
ATOM 1622 N N . THR A 1 212 ? -2.078 31.435 -27.964 1.00 41.47 212 THR A N 1
ATOM 1623 C CA . THR A 1 212 ? -2.795 31.664 -29.218 1.00 41.47 212 THR A CA 1
ATOM 1624 C C . THR A 1 212 ? -3.608 30.418 -29.569 1.00 41.47 212 THR A C 1
ATOM 1626 O O . THR A 1 212 ? -3.067 29.317 -29.650 1.00 41.47 212 THR A O 1
ATOM 1629 N N . VAL A 1 213 ? -4.915 30.591 -29.764 1.00 39.31 213 VAL A N 1
ATOM 1630 C CA . VAL A 1 213 ? -5.847 29.548 -30.209 1.00 39.31 213 VAL A CA 1
ATOM 1631 C C . VAL A 1 213 ? -5.748 29.419 -31.729 1.00 39.31 213 VAL A C 1
ATOM 1633 O O . VAL A 1 213 ? -6.090 30.355 -32.449 1.00 39.31 213 VAL A O 1
ATOM 1636 N N . THR A 1 214 ? -5.317 28.258 -32.218 1.00 43.91 214 THR A N 1
ATOM 1637 C CA . THR A 1 214 ? -5.442 27.861 -33.628 1.00 43.91 214 THR A CA 1
ATOM 1638 C C . THR A 1 214 ? -6.269 26.586 -33.724 1.00 43.91 214 THR A C 1
ATOM 1640 O O . THR A 1 214 ? -5.894 25.539 -33.202 1.00 43.91 214 THR A O 1
ATOM 1643 N N . SER A 1 215 ? -7.419 26.705 -34.381 1.00 46.66 215 SER A N 1
ATOM 1644 C CA . SER A 1 215 ? -8.369 25.634 -34.678 1.00 46.66 215 SER A CA 1
ATOM 1645 C C . SER A 1 215 ? -7.787 24.626 -35.678 1.00 46.66 215 SER A C 1
ATOM 1647 O O . SER A 1 215 ? -7.223 25.062 -36.685 1.00 46.66 215 SER A O 1
ATOM 1649 N N . PRO A 1 216 ? -7.977 23.308 -35.493 1.00 52.62 216 PRO A N 1
ATOM 1650 C CA . PRO A 1 216 ? -7.652 22.337 -36.526 1.00 52.62 216 PRO A CA 1
ATOM 1651 C C . PRO A 1 216 ? -8.862 21.997 -37.407 1.00 52.62 216 PRO A C 1
ATOM 1653 O O . PRO A 1 216 ? -9.957 21.668 -36.946 1.00 52.62 216 PRO A O 1
ATOM 1656 N N . THR A 1 217 ? -8.603 22.066 -38.706 1.00 43.16 217 THR A N 1
ATOM 1657 C CA . THR A 1 217 ? -9.432 21.631 -39.828 1.00 43.16 217 THR A CA 1
ATOM 1658 C C . THR A 1 217 ? -9.497 20.101 -39.886 1.00 43.16 217 THR A C 1
ATOM 1660 O O . THR A 1 217 ? -8.476 19.424 -39.783 1.00 43.16 217 THR A O 1
ATOM 1663 N N . SER A 1 218 ? -10.695 19.549 -40.074 1.00 46.94 218 SER A N 1
ATOM 1664 C CA . SER A 1 218 ? -10.951 18.113 -40.252 1.00 46.94 218 SER A CA 1
ATOM 1665 C C . SER A 1 218 ? -10.448 17.585 -41.603 1.00 46.94 218 SER A C 1
ATOM 1667 O O . SER A 1 218 ? -10.571 18.293 -42.605 1.00 46.94 218 SER A O 1
ATOM 1669 N N . PRO A 1 219 ? -10.050 16.300 -41.675 1.00 53.22 219 PRO A N 1
ATOM 1670 C CA . PRO A 1 219 ? -10.338 15.534 -42.884 1.00 53.22 219 PRO A CA 1
ATOM 1671 C C . PRO A 1 219 ? -10.961 14.148 -42.631 1.00 53.22 219 PRO A C 1
ATOM 1673 O O . PRO A 1 219 ? -10.516 13.346 -41.817 1.00 53.22 219 PRO A O 1
ATOM 1676 N N . SER A 1 220 ? -12.033 13.931 -43.395 1.00 41.72 220 SER A N 1
ATOM 1677 C CA . SER A 1 220 ? -12.535 12.707 -44.039 1.00 41.72 220 SER A CA 1
ATOM 1678 C C . SER A 1 220 ? -12.047 11.317 -43.592 1.00 41.72 220 SER A C 1
ATOM 1680 O O . SER A 1 220 ? -10.900 10.921 -43.770 1.00 41.72 220 SER A O 1
ATOM 1682 N N . ARG A 1 221 ? -13.055 10.535 -43.204 1.00 45.28 221 ARG A N 1
ATOM 1683 C CA . ARG A 1 221 ? -13.127 9.091 -42.953 1.00 45.28 221 ARG A CA 1
ATOM 1684 C C . ARG A 1 221 ? -13.056 8.265 -44.254 1.00 45.28 221 ARG A C 1
ATOM 1686 O O . ARG A 1 221 ? -13.823 8.568 -45.168 1.00 45.28 221 ARG A O 1
ATOM 1693 N N . PRO A 1 222 ? -12.291 7.159 -44.308 1.00 50.06 222 PRO A N 1
ATOM 1694 C CA . PRO A 1 222 ? -12.571 6.067 -45.229 1.00 50.06 222 PRO A CA 1
ATOM 1695 C C . PRO A 1 222 ? -13.141 4.843 -44.497 1.00 50.06 222 PRO A C 1
ATOM 1697 O O . PRO A 1 222 ? -12.754 4.484 -43.388 1.00 50.06 222 PRO A O 1
ATOM 1700 N N . SER A 1 223 ? -14.116 4.232 -45.155 1.00 49.41 223 SER A N 1
ATOM 1701 C CA . SER A 1 223 ? -14.798 2.985 -44.826 1.00 49.41 223 SER A CA 1
ATOM 1702 C C . SER A 1 223 ? -14.023 1.762 -45.333 1.00 49.41 223 SER A C 1
ATOM 1704 O O . SER A 1 223 ? -13.702 1.710 -46.518 1.00 49.41 223 SER A O 1
ATOM 1706 N N . SER A 1 224 ? -13.835 0.742 -44.495 1.00 41.66 224 SER A N 1
ATOM 1707 C CA . SER A 1 224 ? -13.443 -0.621 -44.902 1.00 41.66 224 SER A CA 1
ATOM 1708 C C . SER A 1 224 ? -13.950 -1.621 -43.845 1.00 41.66 224 SER A C 1
ATOM 1710 O O . SER A 1 224 ? -13.690 -1.487 -42.657 1.00 41.66 224 SER A O 1
ATOM 1712 N N . SER A 1 225 ? -15.005 -2.375 -44.165 1.00 41.06 225 SER A N 1
ATOM 1713 C CA . SER A 1 225 ? -14.999 -3.773 -44.637 1.00 41.06 225 SER A CA 1
ATOM 1714 C C . SER A 1 225 ? -14.577 -4.801 -43.575 1.00 41.06 225 SER A C 1
ATOM 1716 O O . SER A 1 225 ? -13.399 -5.080 -43.373 1.00 41.06 225 SER A O 1
ATOM 1718 N N . THR A 1 226 ? -15.586 -5.400 -42.944 1.00 46.25 226 THR A N 1
ATOM 1719 C CA . THR A 1 226 ? -15.511 -6.517 -41.995 1.00 46.25 226 THR A CA 1
ATOM 1720 C C . THR A 1 226 ? -15.397 -7.856 -42.737 1.00 46.25 226 THR A C 1
ATOM 1722 O O . THR A 1 226 ? -16.263 -8.136 -43.571 1.00 46.25 226 THR A O 1
ATOM 1725 N N . PRO A 1 227 ? -14.433 -8.739 -42.421 1.00 48.62 227 PRO A N 1
ATOM 1726 C CA . PRO A 1 227 ? -14.528 -10.143 -42.792 1.00 48.62 227 PRO A CA 1
ATOM 1727 C C . PRO A 1 227 ? -15.131 -10.970 -41.647 1.00 48.62 227 PRO A C 1
ATOM 1729 O O . PRO A 1 227 ? -14.675 -10.953 -40.506 1.00 48.62 227 PRO A O 1
ATOM 1732 N N . LYS A 1 228 ? -16.190 -11.705 -41.994 1.00 42.44 228 LYS A N 1
ATOM 1733 C CA . LYS A 1 228 ? -16.832 -12.761 -41.205 1.00 42.44 228 LYS A CA 1
ATOM 1734 C C . LYS A 1 228 ? -15.878 -13.960 -41.132 1.00 42.44 228 LYS A C 1
ATOM 1736 O O . LYS A 1 228 ? -15.570 -14.535 -42.173 1.00 42.44 228 LYS A O 1
ATOM 1741 N N . ALA A 1 229 ? -15.460 -14.357 -39.932 1.00 42.34 229 ALA A N 1
ATOM 1742 C CA . ALA A 1 229 ? -14.756 -15.616 -39.703 1.00 42.34 229 ALA A CA 1
ATOM 1743 C C . ALA A 1 229 ? -15.657 -16.576 -38.916 1.00 42.34 229 ALA A C 1
ATOM 1745 O O . ALA A 1 229 ? -16.137 -16.273 -37.826 1.00 42.34 229 ALA A O 1
ATOM 1746 N N . THR A 1 230 ? -15.918 -17.716 -39.543 1.00 42.69 230 THR A N 1
ATOM 1747 C CA . THR A 1 230 ? -16.765 -18.821 -39.097 1.00 42.69 230 THR A CA 1
ATOM 1748 C C . THR A 1 230 ? -15.954 -19.737 -38.179 1.00 42.69 230 THR A C 1
ATOM 1750 O O . THR A 1 230 ? -14.907 -20.232 -38.590 1.00 42.69 230 THR A O 1
ATOM 1753 N N . SER A 1 231 ? -16.423 -19.993 -36.957 1.00 45.12 231 SER A N 1
ATOM 1754 C CA . SER A 1 231 ? -15.811 -20.965 -36.037 1.00 45.12 231 SER A CA 1
ATOM 1755 C C . SER A 1 231 ? -16.516 -22.327 -36.136 1.00 45.12 231 SER A C 1
ATOM 1757 O O . SER A 1 231 ? -17.749 -22.355 -36.123 1.00 45.12 231 SER A O 1
ATOM 1759 N N . PRO A 1 232 ? -15.788 -23.458 -36.205 1.00 52.75 232 PRO A N 1
ATOM 1760 C CA . PRO A 1 232 ? -16.388 -24.785 -36.147 1.00 52.75 232 PRO A CA 1
ATOM 1761 C C . PRO A 1 232 ? -16.589 -25.245 -34.696 1.00 52.75 232 PRO A C 1
ATOM 1763 O O . PRO A 1 232 ? -15.662 -25.279 -33.888 1.00 52.75 232 PRO A O 1
ATOM 1766 N N . THR A 1 233 ? -17.823 -25.633 -34.385 1.00 38.25 233 THR A N 1
ATOM 1767 C CA . THR A 1 233 ? -18.221 -26.323 -33.156 1.00 38.25 233 THR A CA 1
ATOM 1768 C C . THR A 1 233 ? -17.763 -27.781 -33.216 1.00 38.25 233 THR A C 1
ATOM 1770 O O . THR A 1 233 ? -18.259 -28.548 -34.039 1.00 38.25 233 THR A O 1
ATOM 1773 N N . VAL A 1 234 ? -16.852 -28.185 -32.328 1.00 45.97 234 VAL A N 1
ATOM 1774 C CA . VAL A 1 234 ? -16.549 -29.600 -32.067 1.00 45.97 234 VAL A CA 1
ATOM 1775 C C . VAL A 1 234 ? -17.014 -29.916 -30.651 1.00 45.97 234 VAL A C 1
ATOM 1777 O O . VAL A 1 234 ? -16.446 -29.439 -29.673 1.00 45.97 234 VAL A O 1
ATOM 1780 N N . GLY A 1 235 ? -18.097 -30.686 -30.555 1.00 38.41 235 GLY A N 1
ATOM 1781 C CA . GLY A 1 235 ? -18.610 -31.211 -29.298 1.00 38.41 235 GLY A CA 1
ATOM 1782 C C . GLY A 1 235 ? -17.855 -32.473 -28.897 1.00 38.41 235 GLY A C 1
ATOM 1783 O O . GLY A 1 235 ? -17.847 -33.449 -29.642 1.00 38.41 235 GLY A O 1
ATOM 1784 N N . PHE A 1 236 ? -17.275 -32.468 -27.699 1.00 40.19 236 PHE A N 1
ATOM 1785 C CA . PHE A 1 236 ? -16.830 -33.678 -27.016 1.00 40.19 236 PHE A CA 1
ATOM 1786 C C . PHE A 1 236 ? -17.632 -33.834 -25.725 1.00 40.19 236 PHE A C 1
ATOM 1788 O O . PHE A 1 236 ? -17.513 -33.045 -24.793 1.00 40.19 236 PHE A O 1
ATOM 1795 N N . SER A 1 237 ? -18.487 -34.858 -25.705 1.00 40.16 237 SER A N 1
ATOM 1796 C CA . SER A 1 237 ? -19.108 -35.379 -24.489 1.00 40.16 237 SER A CA 1
ATOM 1797 C C . SER A 1 237 ? -18.129 -36.326 -23.809 1.00 40.16 237 SER A C 1
ATOM 1799 O O . SER A 1 237 ? -17.744 -37.336 -24.393 1.00 40.16 237 SER A O 1
ATOM 1801 N N . SER A 1 238 ? -17.767 -36.029 -22.565 1.00 40.78 238 SER A N 1
ATOM 1802 C CA . SER A 1 238 ? -17.060 -36.957 -21.684 1.00 40.78 238 SER A CA 1
ATOM 1803 C C . SER A 1 238 ? -17.864 -37.157 -20.404 1.00 40.78 238 SER A C 1
ATOM 1805 O O . SER A 1 238 ? -17.885 -36.320 -19.505 1.00 40.78 238 SER A O 1
ATOM 1807 N N . THR A 1 239 ? -18.549 -38.294 -20.354 1.00 41.91 239 THR A N 1
ATOM 1808 C CA . THR A 1 239 ? -19.095 -38.927 -19.155 1.00 41.91 239 THR A CA 1
ATOM 1809 C C . THR A 1 239 ? -17.961 -39.479 -18.293 1.00 41.91 239 THR A C 1
ATOM 1811 O O . THR A 1 239 ? -17.225 -40.351 -18.752 1.00 41.91 239 THR A O 1
ATOM 1814 N N . SER A 1 240 ? -17.857 -39.053 -17.032 1.00 40.28 240 SER A N 1
ATOM 1815 C CA . SER A 1 240 ? -17.037 -39.748 -16.031 1.00 40.28 240 SER A CA 1
ATOM 1816 C C . SER A 1 240 ? -17.690 -39.739 -14.645 1.00 40.28 240 SER A C 1
ATOM 1818 O O . SER A 1 240 ? -17.667 -38.755 -13.911 1.00 40.28 240 SER A O 1
ATOM 1820 N N . THR A 1 241 ? -18.313 -40.878 -14.354 1.00 37.91 241 THR A N 1
ATOM 1821 C CA . THR A 1 241 ? -18.355 -41.656 -13.107 1.00 37.91 241 THR A CA 1
ATOM 1822 C C . THR A 1 241 ? -17.991 -40.955 -11.792 1.00 37.91 241 THR A C 1
ATOM 1824 O O . THR A 1 241 ? -16.828 -40.734 -11.466 1.00 37.91 241 THR A O 1
ATOM 1827 N N . THR A 1 242 ? -19.012 -40.743 -10.963 1.00 36.06 242 THR A N 1
ATOM 1828 C CA . THR A 1 242 ? -18.915 -40.327 -9.561 1.00 36.06 242 THR A CA 1
ATOM 1829 C C . THR A 1 242 ? -18.537 -41.524 -8.676 1.00 36.06 242 THR A C 1
ATOM 1831 O O . THR A 1 242 ? -19.370 -42.391 -8.419 1.00 36.06 242 THR A O 1
ATOM 1834 N N . GLN A 1 243 ? -17.299 -41.585 -8.176 1.00 38.31 243 GLN A N 1
ATOM 1835 C CA . GLN A 1 243 ? -16.945 -42.450 -7.043 1.00 38.31 243 GLN A CA 1
ATOM 1836 C C . GLN A 1 243 ? -17.037 -41.648 -5.743 1.00 38.31 243 GLN A C 1
ATOM 1838 O O . GLN A 1 243 ? -16.379 -40.630 -5.556 1.00 38.31 243 GLN A O 1
ATOM 1843 N N . LYS A 1 244 ? -17.922 -42.107 -4.858 1.00 36.03 244 LYS A N 1
ATOM 1844 C CA . LYS A 1 244 ? -18.297 -41.466 -3.598 1.00 36.03 244 LYS A CA 1
ATOM 1845 C C . LYS A 1 244 ? -17.497 -42.116 -2.463 1.00 36.03 244 LYS A C 1
ATOM 1847 O O . LYS A 1 244 ? -17.949 -43.086 -1.864 1.00 36.03 244 LYS A O 1
ATOM 1852 N N . THR A 1 245 ? -16.299 -41.612 -2.183 1.00 37.81 245 THR A N 1
ATOM 1853 C CA . THR A 1 245 ? -15.500 -41.992 -1.007 1.00 37.81 245 THR A CA 1
ATOM 1854 C C . THR A 1 245 ? -15.794 -41.027 0.142 1.00 37.81 245 THR A C 1
ATOM 1856 O O . THR A 1 245 ? -15.437 -39.854 0.114 1.00 37.81 245 THR A O 1
ATOM 1859 N N . LEU A 1 246 ? -16.498 -41.527 1.160 1.00 41.75 246 LEU A N 1
ATOM 1860 C CA . LEU A 1 246 ? -16.772 -40.834 2.421 1.00 41.75 246 LEU A CA 1
ATOM 1861 C C . LEU A 1 246 ? -15.509 -40.829 3.295 1.00 41.75 246 LEU A C 1
ATOM 1863 O O . LEU A 1 246 ? -15.298 -41.734 4.100 1.00 41.75 246 LEU A O 1
ATOM 1867 N N . SER A 1 247 ? -14.677 -39.802 3.156 1.00 38.75 247 SER A N 1
ATOM 1868 C CA . SER A 1 247 ? -13.649 -39.464 4.141 1.00 38.75 247 SER A CA 1
ATOM 1869 C C . SER A 1 247 ? -14.258 -38.548 5.210 1.00 38.75 247 SER A C 1
ATOM 1871 O O . SER A 1 247 ? -14.686 -37.428 4.943 1.00 38.75 247 SER A O 1
ATOM 1873 N N . LYS A 1 248 ? -14.332 -39.039 6.455 1.00 42.25 248 LYS A N 1
ATOM 1874 C CA . LYS A 1 248 ? -14.651 -38.221 7.635 1.00 42.25 248 LYS A CA 1
ATOM 1875 C C . LYS A 1 248 ? -13.482 -37.268 7.897 1.00 42.25 248 LYS A C 1
ATOM 1877 O O . LYS A 1 248 ? -12.521 -37.638 8.565 1.00 42.25 248 LYS A O 1
ATOM 1882 N N . SER A 1 249 ? -13.564 -36.050 7.373 1.00 37.38 249 SER A N 1
ATOM 1883 C CA . SER A 1 249 ? -12.679 -34.952 7.760 1.00 37.38 249 SER A CA 1
ATOM 1884 C C . SER A 1 249 ? -13.054 -34.470 9.163 1.00 37.38 249 SER A C 1
ATOM 1886 O O . SER A 1 249 ? -14.186 -34.046 9.401 1.00 37.38 249 SER A O 1
ATOM 1888 N N . ILE A 1 250 ? -12.109 -34.544 10.098 1.00 38.75 250 ILE A N 1
ATOM 1889 C CA . ILE A 1 250 ? -12.220 -33.919 11.417 1.00 38.75 250 ILE A CA 1
ATOM 1890 C C . ILE A 1 250 ? -12.075 -32.412 11.200 1.00 38.75 250 ILE A C 1
ATOM 1892 O O . ILE A 1 250 ? -10.971 -31.899 11.041 1.00 38.75 250 ILE A O 1
ATOM 1896 N N . SER A 1 251 ? -13.203 -31.709 11.140 1.00 35.97 251 SER A N 1
ATOM 1897 C CA . SER A 1 251 ? -13.245 -30.253 11.061 1.00 35.97 251 SER A CA 1
ATOM 1898 C C . SER A 1 251 ? -12.789 -29.684 12.402 1.00 35.97 251 SER A C 1
ATOM 1900 O O . SER A 1 251 ? -13.555 -29.637 13.364 1.00 35.97 251 SER A O 1
ATOM 1902 N N . THR A 1 252 ? -11.533 -29.256 12.488 1.00 38.84 252 THR A N 1
ATOM 1903 C CA . THR A 1 252 ? -11.058 -28.364 13.546 1.00 38.84 252 THR A CA 1
ATOM 1904 C C . THR A 1 252 ? -11.781 -27.030 13.383 1.00 38.84 252 THR A C 1
ATOM 1906 O O . THR A 1 252 ? -11.317 -26.119 12.705 1.00 38.84 252 THR A O 1
ATOM 1909 N N . THR A 1 253 ? -12.979 -26.920 13.961 1.00 43.78 253 THR A N 1
ATOM 1910 C CA . THR A 1 253 ? -13.743 -25.673 14.004 1.00 43.78 253 THR A CA 1
ATOM 1911 C C . THR A 1 253 ? -12.923 -24.650 14.776 1.00 43.78 253 THR A C 1
ATOM 1913 O O . THR A 1 253 ? -12.903 -24.652 16.009 1.00 43.78 253 THR A O 1
ATOM 1916 N N . SER A 1 254 ? -12.192 -23.809 14.043 1.00 51.56 254 SER A N 1
ATOM 1917 C CA . SER A 1 254 ? -11.493 -22.660 14.595 1.00 51.56 254 SER A CA 1
ATOM 1918 C C . SER A 1 254 ? -12.490 -21.866 15.434 1.00 51.56 254 SER A C 1
ATOM 1920 O O . SER A 1 254 ? -13.562 -21.524 14.940 1.00 51.56 254 SER A O 1
ATOM 1922 N N . LEU A 1 255 ? -12.143 -21.590 16.691 1.00 59.69 255 LEU A N 1
ATOM 1923 C CA . LEU A 1 255 ? -12.929 -20.835 17.678 1.00 59.69 255 LEU A CA 1
ATOM 1924 C C . LEU A 1 255 ? -13.067 -19.341 17.311 1.00 59.69 255 LEU A C 1
ATOM 1926 O O . LEU A 1 255 ? -12.949 -18.460 18.162 1.00 59.69 255 LEU A O 1
ATOM 1930 N N . THR A 1 256 ? -13.266 -19.025 16.037 1.00 73.94 256 THR A N 1
ATOM 1931 C CA . THR A 1 256 ? -13.583 -17.680 15.584 1.00 73.94 256 THR A CA 1
ATOM 1932 C C . THR A 1 256 ? -15.052 -17.429 15.910 1.00 73.94 256 THR A C 1
ATOM 1934 O O . THR A 1 256 ? -15.939 -18.182 15.513 1.00 73.94 256 THR A O 1
ATOM 1937 N N . GLY A 1 257 ? -15.314 -16.406 16.727 1.00 82.50 257 GLY A N 1
ATOM 1938 C CA . GLY A 1 257 ? -16.681 -15.987 17.033 1.00 82.50 257 GLY A CA 1
ATOM 1939 C C . GLY A 1 257 ? -17.457 -15.623 15.759 1.00 82.50 257 GLY A C 1
ATOM 1940 O O . GLY A 1 257 ? -16.852 -15.455 14.695 1.00 82.50 257 GLY A O 1
ATOM 1941 N N . PRO A 1 258 ? -18.789 -15.475 15.846 1.00 90.19 258 PRO A N 1
ATOM 1942 C CA . PRO A 1 258 ? -19.591 -15.080 14.695 1.00 90.19 258 PRO A CA 1
ATOM 1943 C C . PRO A 1 258 ? -19.063 -13.761 14.111 1.00 90.19 258 PRO A C 1
ATOM 1945 O O . PRO A 1 258 ? -18.909 -12.760 14.817 1.00 90.19 258 PRO A O 1
ATOM 1948 N N . LYS A 1 259 ? -18.759 -13.771 12.813 1.00 94.94 259 LYS A N 1
ATOM 1949 C CA . LYS A 1 259 ? -18.356 -12.582 12.061 1.00 94.94 259 LYS A CA 1
ATOM 1950 C C . LYS A 1 259 ? -19.594 -11.915 11.473 1.00 94.94 259 LYS A C 1
ATOM 1952 O O . LYS A 1 259 ? -20.437 -12.590 10.887 1.00 94.94 259 LYS A O 1
ATOM 1957 N N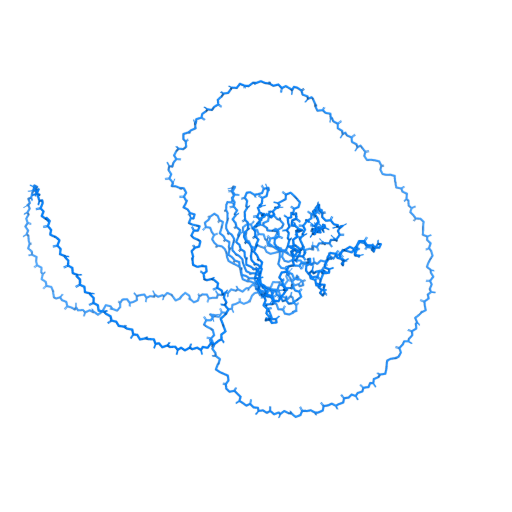 . LYS A 1 260 ? -19.680 -10.590 11.587 1.00 96.19 260 LYS A N 1
ATOM 1958 C CA . LYS A 1 260 ? -20.633 -9.780 10.823 1.00 96.19 260 LYS A CA 1
ATOM 1959 C C . LYS A 1 260 ? -19.905 -9.164 9.632 1.00 96.19 260 LYS A C 1
ATOM 1961 O O . LYS A 1 260 ? -18.869 -8.528 9.822 1.00 96.19 260 LYS A O 1
ATOM 1966 N N . TYR A 1 261 ? -20.470 -9.344 8.446 1.00 97.88 261 TYR A N 1
ATOM 1967 C CA . TYR A 1 261 ? -19.985 -8.766 7.198 1.00 97.88 261 TYR A CA 1
ATOM 1968 C C . TYR A 1 261 ? -20.869 -7.578 6.813 1.00 97.88 261 TYR A C 1
ATOM 1970 O O . TYR A 1 261 ? -22.094 -7.687 6.815 1.00 97.88 261 TYR A O 1
ATOM 1978 N N . GLU A 1 262 ? -20.246 -6.445 6.521 1.00 98.06 262 GLU A N 1
ATOM 1979 C CA . GLU A 1 262 ? -20.886 -5.228 6.023 1.00 98.06 262 GLU A CA 1
ATOM 1980 C C . GLU A 1 262 ? -20.283 -4.916 4.652 1.00 98.06 262 GLU A C 1
ATOM 1982 O O . GLU A 1 262 ? -19.085 -4.664 4.557 1.00 98.06 262 GLU A O 1
ATOM 1987 N N . HIS A 1 263 ? -21.090 -5.016 3.594 1.00 98.44 263 HIS A N 1
ATOM 1988 C CA . HIS A 1 263 ? -20.660 -4.723 2.222 1.00 98.44 263 HIS A CA 1
ATOM 1989 C C . HIS A 1 263 ? -20.421 -3.218 2.054 1.00 98.44 263 HIS A C 1
ATOM 1991 O O . HIS A 1 263 ? -21.221 -2.417 2.537 1.00 98.44 263 HIS A O 1
ATOM 1997 N N . LEU A 1 264 ? -19.325 -2.863 1.385 1.00 98.50 264 LEU A N 1
ATOM 1998 C CA . LEU A 1 264 ? -18.895 -1.499 1.077 1.00 98.50 264 LEU A CA 1
ATOM 1999 C C . LEU A 1 264 ? -18.985 -1.269 -0.444 1.00 98.50 264 LEU A C 1
ATOM 2001 O O . LEU A 1 264 ? -17.962 -1.354 -1.130 1.00 98.50 264 LEU A O 1
ATOM 2005 N N . PRO A 1 265 ? -20.189 -1.030 -0.998 1.00 98.31 265 PRO A N 1
ATOM 2006 C CA . PRO A 1 265 ? -20.402 -0.951 -2.445 1.00 98.31 265 PRO A CA 1
ATOM 2007 C C . PRO A 1 265 ? -19.611 0.177 -3.120 1.00 98.31 265 PRO A C 1
ATOM 2009 O O . PRO A 1 265 ? -19.284 0.088 -4.298 1.00 98.31 265 PRO A O 1
ATOM 2012 N N . GLU A 1 266 ? -19.266 1.235 -2.388 1.00 98.25 266 GLU A N 1
ATOM 2013 C CA . GLU A 1 266 ? -18.438 2.335 -2.881 1.00 98.25 266 GLU A CA 1
ATOM 2014 C C . GLU A 1 266 ? -16.994 1.926 -3.210 1.00 98.25 266 GLU A C 1
ATOM 2016 O O . GLU A 1 266 ? -16.281 2.687 -3.862 1.00 98.25 266 GLU A O 1
ATOM 2021 N N . LEU A 1 267 ? -16.555 0.746 -2.764 1.00 98.62 267 LEU A N 1
ATOM 2022 C CA . LEU A 1 267 ? -15.230 0.197 -3.052 1.00 98.62 267 LEU A CA 1
ATOM 2023 C C . LEU A 1 267 ? -15.267 -0.941 -4.078 1.00 98.62 267 LEU A C 1
ATOM 2025 O O . LEU A 1 267 ? -14.208 -1.479 -4.399 1.00 98.62 267 LEU A O 1
ATOM 2029 N N . ASP A 1 268 ? -16.439 -1.321 -4.591 1.00 98.38 268 ASP A N 1
ATOM 2030 C CA . ASP A 1 268 ? -16.549 -2.408 -5.565 1.00 98.38 268 ASP A CA 1
ATOM 2031 C C . ASP A 1 268 ? -15.677 -2.116 -6.799 1.00 98.38 268 ASP A C 1
ATOM 2033 O O . ASP A 1 268 ? -15.698 -1.024 -7.372 1.00 98.38 268 ASP A O 1
ATOM 2037 N N . GLY A 1 269 ? -14.860 -3.100 -7.185 1.00 97.81 269 GLY A N 1
ATOM 2038 C CA . GLY A 1 269 ? -13.887 -2.968 -8.273 1.00 97.81 269 GLY A CA 1
ATOM 2039 C C . GLY A 1 269 ? -12.553 -2.322 -7.877 1.00 97.81 269 GLY A C 1
ATOM 2040 O O . GLY A 1 269 ? -11.643 -2.272 -8.706 1.00 97.81 269 GLY A O 1
ATOM 2041 N N . CYS A 1 270 ? -12.379 -1.868 -6.628 1.00 98.50 270 CYS A N 1
ATOM 2042 C CA . CYS A 1 270 ? -11.052 -1.517 -6.122 1.00 98.50 270 CYS A CA 1
ATOM 2043 C C . CYS A 1 270 ? -10.183 -2.780 -6.059 1.00 98.50 270 CYS A C 1
ATOM 2045 O O . CYS A 1 270 ? -10.542 -3.745 -5.392 1.00 98.50 270 CYS A O 1
ATOM 2047 N N . VAL A 1 271 ? -9.021 -2.759 -6.710 1.00 98.00 271 VAL A N 1
ATOM 2048 C CA . VAL A 1 271 ? -8.163 -3.950 -6.878 1.00 98.00 271 VAL A CA 1
ATOM 2049 C C . VAL A 1 271 ? -7.244 -4.163 -5.671 1.00 98.00 271 VAL A C 1
ATOM 2051 O O . VAL A 1 271 ? -6.806 -5.277 -5.365 1.00 98.00 271 VAL A O 1
ATOM 2054 N N . HIS A 1 272 ? -6.909 -3.080 -4.969 1.00 98.00 272 HIS A N 1
ATOM 2055 C CA . HIS A 1 272 ? -6.004 -3.137 -3.832 1.00 98.00 272 HIS A CA 1
ATOM 2056 C C . HIS A 1 272 ? -6.222 -2.020 -2.810 1.00 98.00 272 HIS A C 1
ATOM 2058 O O . HIS A 1 272 ? -6.790 -0.975 -3.124 1.00 98.00 272 HIS A O 1
ATOM 2064 N N . LEU A 1 273 ? -5.732 -2.243 -1.586 1.00 98.38 273 LEU A N 1
ATOM 2065 C CA . LEU A 1 273 ? -5.670 -1.226 -0.536 1.00 98.38 273 LEU A CA 1
ATOM 2066 C C . LEU A 1 273 ? -4.427 -0.340 -0.705 1.00 98.38 273 LEU A C 1
ATOM 2068 O O . LEU A 1 273 ? -3.318 -0.854 -0.840 1.00 98.38 273 LEU A O 1
ATOM 2072 N N . ASP A 1 274 ? -4.600 0.972 -0.575 1.00 97.94 274 ASP A N 1
ATOM 2073 C CA . ASP A 1 274 ? -3.509 1.931 -0.413 1.00 97.94 274 ASP A CA 1
ATOM 2074 C C . ASP A 1 274 ? -3.585 2.593 0.976 1.00 97.94 274 ASP A C 1
ATOM 2076 O O . ASP A 1 274 ? -4.613 3.144 1.370 1.00 97.94 274 ASP A O 1
ATOM 2080 N N . LEU A 1 275 ? -2.487 2.551 1.738 1.00 97.81 275 LEU A N 1
ATOM 2081 C CA . LEU A 1 275 ? -2.382 3.230 3.038 1.00 97.81 275 LEU A CA 1
ATOM 2082 C C . LEU A 1 275 ? -2.214 4.754 2.891 1.00 97.81 275 LEU A C 1
ATOM 2084 O O . LEU A 1 275 ? -2.223 5.479 3.888 1.00 97.81 275 LEU A O 1
ATOM 2088 N N . GLY A 1 276 ? -2.066 5.234 1.657 1.00 94.50 276 GLY A N 1
ATOM 2089 C CA . GLY A 1 276 ? -2.005 6.631 1.280 1.00 94.50 276 GLY A CA 1
ATOM 2090 C C . GLY A 1 276 ? -0.572 7.147 1.173 1.00 94.50 276 GLY A C 1
ATOM 2091 O O . GLY A 1 276 ? 0.257 6.979 2.073 1.00 94.50 276 GLY A O 1
ATOM 2092 N N . ASN A 1 277 ? -0.326 7.918 0.109 1.00 88.06 277 ASN A N 1
ATOM 2093 C CA . ASN A 1 277 ? 0.970 8.503 -0.266 1.00 88.06 277 ASN A CA 1
ATOM 2094 C C . ASN A 1 277 ? 1.717 9.235 0.868 1.00 88.06 277 ASN A C 1
ATOM 2096 O O . ASN A 1 277 ? 2.943 9.375 0.858 1.00 88.06 277 ASN A O 1
ATOM 2100 N N . GLY A 1 278 ? 0.975 9.776 1.835 1.00 92.19 278 GLY A N 1
ATOM 2101 C CA . GLY A 1 278 ? 1.519 10.521 2.965 1.00 92.19 278 GLY A CA 1
ATOM 2102 C C . GLY A 1 278 ? 1.797 9.694 4.221 1.00 92.19 278 GLY A C 1
ATOM 2103 O O . GLY A 1 278 ? 2.178 10.308 5.220 1.00 92.19 278 GLY A O 1
ATOM 2104 N N . ILE A 1 279 ? 1.539 8.383 4.214 1.00 96.56 279 ILE A N 1
ATOM 2105 C CA . ILE A 1 279 ? 1.599 7.505 5.394 1.00 96.56 279 ILE A CA 1
ATOM 2106 C C . ILE A 1 279 ? 2.507 6.297 5.169 1.00 96.56 279 ILE A C 1
ATOM 2108 O O . ILE A 1 279 ? 3.243 5.958 6.089 1.00 96.56 279 ILE A O 1
ATOM 2112 N N . SER A 1 280 ? 2.497 5.696 3.980 1.00 97.56 280 SER A N 1
ATOM 2113 C CA . SER A 1 280 ? 3.364 4.562 3.644 1.00 97.56 280 SER A CA 1
ATOM 2114 C C . SER A 1 280 ? 3.698 4.562 2.150 1.00 97.56 280 SER A C 1
ATOM 2116 O O . SER A 1 280 ? 2.809 4.836 1.345 1.00 97.56 280 SER A O 1
ATOM 2118 N N . PRO A 1 281 ? 4.946 4.262 1.746 1.00 97.56 281 PRO A N 1
ATOM 2119 C CA . PRO A 1 281 ? 5.278 3.980 0.355 1.00 97.56 281 PRO A CA 1
ATOM 2120 C C . PRO A 1 281 ? 5.076 2.498 -0.019 1.00 97.56 281 PRO A C 1
ATOM 2122 O O . PRO A 1 281 ? 5.170 2.158 -1.194 1.00 97.56 281 PRO A O 1
ATOM 2125 N N . SER A 1 282 ? 4.830 1.604 0.947 1.00 97.38 282 SER A N 1
ATOM 2126 C CA . SER A 1 282 ? 4.867 0.148 0.737 1.00 97.38 282 SER A CA 1
ATOM 2127 C C . SER A 1 282 ? 3.746 -0.369 -0.168 1.00 97.38 282 SER A C 1
ATOM 2129 O O . SER A 1 282 ? 3.935 -1.356 -0.874 1.00 97.38 282 SER A O 1
ATOM 2131 N N . THR A 1 283 ? 2.587 0.292 -0.182 1.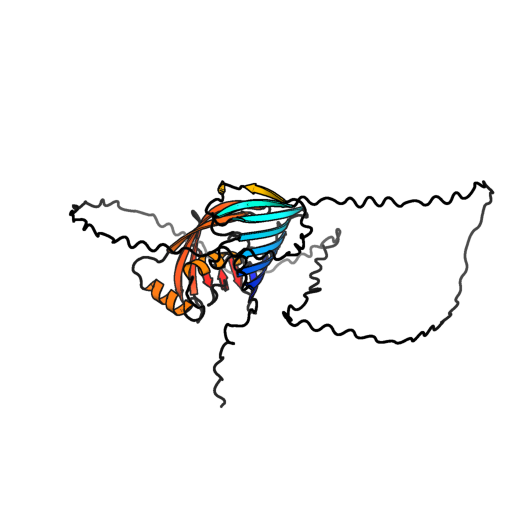00 97.12 283 THR A N 1
ATOM 2132 C CA . THR A 1 283 ? 1.418 -0.107 -0.986 1.00 97.12 283 THR A CA 1
ATOM 2133 C C . THR A 1 283 ? 1.557 0.195 -2.479 1.00 97.12 283 THR A C 1
ATOM 2135 O O . THR A 1 283 ? 0.838 -0.397 -3.279 1.00 97.12 283 THR A O 1
ATOM 2138 N N . ILE A 1 284 ? 2.534 1.021 -2.880 1.00 95.25 284 ILE A N 1
ATOM 2139 C CA . ILE A 1 284 ? 2.875 1.275 -4.296 1.00 95.25 284 ILE A CA 1
ATOM 2140 C C . ILE A 1 284 ? 3.379 -0.001 -4.985 1.00 95.25 284 ILE A C 1
ATOM 2142 O O . ILE A 1 284 ? 3.246 -0.151 -6.198 1.00 95.25 284 ILE A O 1
ATOM 2146 N N . LEU A 1 285 ? 3.907 -0.950 -4.208 1.00 95.62 285 LEU A N 1
ATOM 2147 C CA . LEU A 1 285 ? 4.362 -2.240 -4.712 1.00 95.62 285 LEU A CA 1
ATOM 2148 C C . LEU A 1 285 ? 3.262 -2.990 -5.484 1.00 95.62 285 LEU A C 1
ATOM 2150 O O . LEU A 1 285 ? 3.571 -3.694 -6.436 1.00 95.62 285 LEU A O 1
ATOM 2154 N N . PHE A 1 286 ? 1.989 -2.868 -5.094 1.00 96.12 286 PHE A N 1
ATOM 2155 C CA . PHE A 1 286 ? 0.921 -3.724 -5.632 1.00 96.12 286 PHE A CA 1
ATOM 2156 C C . PHE A 1 286 ? 0.623 -3.435 -7.106 1.00 96.12 286 PHE A C 1
ATOM 2158 O O . PHE A 1 286 ? 0.701 -4.375 -7.897 1.00 96.12 286 PHE A O 1
ATOM 2165 N N . PRO A 1 287 ? 0.318 -2.182 -7.505 1.00 94.62 287 PRO A N 1
ATOM 2166 C CA . PRO A 1 287 ? 0.135 -1.855 -8.919 1.00 94.62 287 PRO A CA 1
ATOM 2167 C C . PRO A 1 287 ? 1.395 -2.130 -9.738 1.00 94.62 287 PRO A C 1
ATOM 2169 O O . PRO A 1 287 ? 1.295 -2.662 -10.837 1.00 94.62 287 PRO A O 1
ATOM 2172 N N . LEU A 1 288 ? 2.585 -1.872 -9.185 1.00 91.38 288 LEU A N 1
ATOM 2173 C CA . LEU A 1 288 ? 3.833 -2.128 -9.899 1.00 91.38 288 LEU A CA 1
ATOM 2174 C C . LEU A 1 288 ? 4.041 -3.620 -10.197 1.00 91.38 288 LEU A C 1
ATOM 2176 O O . LEU A 1 288 ? 4.413 -3.988 -11.310 1.00 91.38 288 LEU A O 1
ATOM 2180 N N . ARG A 1 289 ? 3.774 -4.494 -9.219 1.00 91.88 289 ARG A N 1
ATOM 2181 C CA . ARG A 1 289 ? 3.873 -5.946 -9.415 1.00 91.88 289 ARG A CA 1
ATOM 2182 C C . ARG A 1 289 ? 2.785 -6.477 -10.333 1.00 91.88 289 ARG A C 1
ATOM 2184 O O . ARG A 1 289 ? 3.070 -7.385 -11.099 1.00 91.88 289 ARG A O 1
ATOM 2191 N N . ARG A 1 290 ? 1.585 -5.886 -10.326 1.00 92.56 290 ARG A N 1
ATOM 2192 C CA . ARG A 1 290 ? 0.539 -6.207 -11.310 1.00 92.56 290 ARG A CA 1
ATOM 2193 C C . ARG A 1 290 ? 0.924 -5.842 -12.734 1.00 92.56 290 ARG A C 1
ATOM 2195 O O . ARG A 1 290 ? 0.789 -6.676 -13.621 1.00 92.56 290 ARG A O 1
ATOM 2202 N N . ALA A 1 291 ? 1.448 -4.636 -12.938 1.00 87.12 291 ALA A N 1
ATOM 2203 C CA . ALA A 1 291 ? 1.896 -4.160 -14.247 1.00 87.12 291 ALA A CA 1
ATOM 2204 C C . ALA A 1 291 ? 3.032 -5.012 -14.843 1.00 87.12 291 ALA A C 1
ATOM 2206 O O . ALA A 1 291 ? 3.299 -4.955 -16.041 1.00 87.12 291 ALA A O 1
ATOM 2207 N N . THR A 1 292 ? 3.699 -5.799 -13.999 1.00 83.38 292 THR A N 1
ATOM 2208 C CA . THR A 1 292 ? 4.851 -6.634 -14.344 1.00 83.38 292 THR A CA 1
ATOM 2209 C C . THR A 1 292 ? 4.597 -8.118 -14.050 1.00 83.38 292 THR A C 1
ATOM 2211 O O . THR A 1 292 ? 5.529 -8.912 -13.932 1.00 83.38 292 THR A O 1
ATOM 2214 N N . LEU A 1 293 ? 3.324 -8.521 -13.928 1.00 85.00 293 LEU A N 1
ATOM 2215 C CA . LEU A 1 293 ? 2.945 -9.918 -13.725 1.00 85.00 293 LEU A CA 1
ATOM 2216 C C . LEU A 1 293 ? 3.478 -10.804 -14.854 1.00 85.00 293 LEU A C 1
ATOM 2218 O O . LEU A 1 293 ? 3.348 -10.483 -16.032 1.00 85.00 293 LEU A O 1
ATOM 2222 N N . GLY A 1 294 ? 4.045 -11.951 -14.476 1.00 81.62 294 GLY A N 1
ATOM 2223 C CA . GLY A 1 294 ? 4.657 -12.897 -15.412 1.00 81.62 294 GLY A CA 1
ATOM 2224 C C . GLY A 1 294 ? 6.088 -12.542 -15.824 1.00 81.62 294 GLY A C 1
ATOM 2225 O O . GLY A 1 294 ? 6.709 -13.329 -16.531 1.00 81.62 294 GLY A O 1
ATOM 2226 N N . VAL A 1 295 ? 6.621 -11.407 -15.364 1.00 80.31 295 VAL A N 1
ATOM 2227 C CA . VAL A 1 295 ? 8.028 -11.040 -15.538 1.00 80.31 295 VAL A CA 1
ATOM 2228 C C . VAL A 1 295 ? 8.804 -11.501 -14.310 1.00 80.31 295 VAL A C 1
ATOM 2230 O O . VAL A 1 295 ? 8.501 -11.108 -13.179 1.00 80.31 295 VAL A O 1
ATOM 2233 N N . GLU A 1 296 ? 9.810 -12.346 -14.520 1.00 75.56 296 GLU A N 1
ATOM 2234 C CA . GLU A 1 296 ? 10.703 -12.756 -13.440 1.00 75.56 296 GLU A CA 1
ATOM 2235 C C . GLU A 1 296 ? 11.495 -11.539 -12.918 1.00 75.56 296 GLU A C 1
ATOM 2237 O O . GLU A 1 296 ? 11.845 -10.649 -13.699 1.00 75.56 296 GLU A O 1
ATOM 2242 N N . PRO A 1 297 ? 11.818 -11.456 -11.611 1.00 71.62 297 PRO A N 1
ATOM 2243 C CA . PRO A 1 297 ? 12.540 -10.308 -11.046 1.00 71.62 297 PRO A CA 1
ATOM 2244 C C . PRO A 1 297 ? 13.869 -9.989 -11.751 1.00 71.62 297 PRO A C 1
ATOM 2246 O O . PRO A 1 297 ? 14.284 -8.834 -11.804 1.00 71.62 297 PRO A O 1
ATOM 2249 N N . GLU A 1 298 ? 14.526 -11.012 -12.301 1.00 75.06 298 GLU A N 1
ATOM 2250 C CA . GLU A 1 298 ? 15.790 -10.907 -13.040 1.00 75.06 298 GLU A CA 1
ATOM 2251 C C . GLU A 1 298 ? 15.603 -10.231 -14.410 1.00 75.06 298 GLU A C 1
ATOM 2253 O O . GLU A 1 298 ? 16.464 -9.466 -14.846 1.00 75.06 298 GLU A O 1
ATOM 2258 N N . ASP A 1 299 ? 14.441 -10.436 -15.036 1.00 79.56 299 ASP A N 1
ATOM 2259 C CA . ASP A 1 299 ? 14.079 -9.884 -16.345 1.00 79.56 299 ASP A CA 1
ATOM 2260 C C . ASP A 1 299 ? 13.379 -8.521 -16.237 1.00 79.56 299 ASP A C 1
ATOM 2262 O O . ASP A 1 299 ? 13.229 -7.810 -17.231 1.00 79.56 299 ASP A O 1
ATOM 2266 N N . MET A 1 300 ? 12.991 -8.117 -15.023 1.00 74.69 300 MET A N 1
ATOM 2267 C CA . MET A 1 300 ? 12.263 -6.877 -14.744 1.00 74.69 300 MET A CA 1
ATOM 2268 C C . MET A 1 300 ? 12.936 -5.650 -15.362 1.00 74.69 300 MET A C 1
ATOM 2270 O O . MET A 1 300 ? 12.283 -4.828 -15.997 1.00 74.69 300 MET A O 1
ATOM 2274 N N . ALA A 1 301 ? 14.255 -5.527 -15.206 1.00 73.25 301 ALA A N 1
ATOM 2275 C CA . ALA A 1 301 ? 14.996 -4.387 -15.737 1.00 73.25 301 ALA A CA 1
ATOM 2276 C C . ALA A 1 301 ? 14.958 -4.332 -17.275 1.00 73.25 301 ALA A C 1
ATOM 2278 O O . ALA A 1 301 ? 14.842 -3.246 -17.842 1.00 73.25 301 ALA A O 1
ATOM 2279 N N . ALA A 1 302 ? 15.031 -5.488 -17.941 1.00 79.94 302 ALA A N 1
ATOM 2280 C CA . ALA A 1 302 ? 14.972 -5.580 -19.397 1.00 79.94 302 ALA A CA 1
ATOM 2281 C C . ALA A 1 302 ? 13.556 -5.303 -19.919 1.00 79.94 302 ALA A C 1
ATOM 2283 O O . ALA A 1 302 ? 13.396 -4.505 -20.839 1.00 79.94 302 ALA A O 1
ATOM 2284 N N . TYR A 1 303 ? 12.536 -5.888 -19.284 1.00 81.31 303 TYR A N 1
ATOM 2285 C CA . TYR A 1 303 ? 11.130 -5.662 -19.624 1.00 81.31 303 TYR A CA 1
ATOM 2286 C C . TYR A 1 303 ? 10.742 -4.187 -19.494 1.00 81.31 303 TYR A C 1
ATOM 2288 O O . TYR A 1 303 ? 10.140 -3.601 -20.390 1.00 81.31 303 TYR A O 1
ATOM 2296 N N . LEU A 1 304 ? 11.143 -3.550 -18.393 1.00 73.94 304 LEU A N 1
ATOM 2297 C CA . LEU A 1 304 ? 10.904 -2.129 -18.192 1.00 73.94 304 LEU A CA 1
ATOM 2298 C C . LEU A 1 304 ? 11.642 -1.274 -19.241 1.00 73.94 304 LEU A C 1
ATOM 2300 O O . LEU A 1 304 ? 11.064 -0.334 -19.781 1.00 73.94 304 LEU A O 1
ATOM 2304 N N . ALA A 1 305 ? 12.881 -1.620 -19.605 1.00 75.38 305 ALA A N 1
ATOM 2305 C CA . AL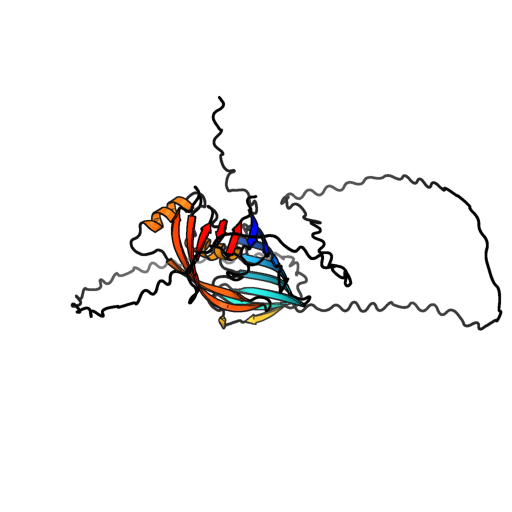A A 1 305 ? 13.590 -0.929 -20.683 1.00 75.38 305 ALA A CA 1
ATOM 2306 C C . ALA A 1 305 ? 12.863 -1.057 -22.036 1.00 75.38 305 ALA A C 1
ATOM 2308 O O . ALA A 1 305 ? 12.785 -0.078 -22.775 1.00 75.38 305 ALA A O 1
ATOM 2309 N N . GLU A 1 306 ? 12.278 -2.218 -22.339 1.00 82.00 306 GLU A N 1
ATOM 2310 C CA . GLU A 1 306 ? 11.463 -2.420 -23.542 1.00 82.00 306 GLU A CA 1
ATOM 2311 C C . GLU A 1 306 ? 10.202 -1.545 -23.526 1.00 82.00 306 GLU A C 1
ATOM 2313 O O . GLU A 1 306 ? 9.896 -0.904 -24.531 1.00 82.00 306 GLU A O 1
ATOM 2318 N N . LEU A 1 307 ? 9.536 -1.415 -22.371 1.00 78.12 307 LEU A N 1
ATOM 2319 C CA . LEU A 1 307 ? 8.375 -0.533 -22.211 1.00 78.12 307 LEU A CA 1
ATOM 2320 C C . LEU A 1 307 ? 8.675 0.921 -22.612 1.00 78.12 307 LEU A C 1
ATOM 2322 O O . LEU A 1 307 ? 7.837 1.572 -23.225 1.00 78.12 307 LEU A O 1
ATOM 2326 N N . SER A 1 308 ? 9.888 1.418 -22.356 1.00 71.75 308 SER A N 1
ATOM 2327 C CA . SER A 1 308 ? 10.275 2.782 -22.756 1.00 71.75 308 SER A CA 1
ATOM 2328 C C . SER A 1 308 ? 10.428 2.995 -24.270 1.00 71.75 308 SER A C 1
ATOM 2330 O O . SER A 1 308 ? 10.587 4.132 -24.710 1.00 71.75 308 SER A O 1
ATOM 2332 N N . THR A 1 309 ? 10.411 1.924 -25.070 1.00 79.50 309 THR A N 1
ATOM 2333 C CA . THR A 1 309 ? 10.561 2.004 -26.534 1.00 79.50 309 THR A CA 1
ATOM 2334 C C . THR A 1 309 ? 9.236 2.102 -27.285 1.00 79.50 309 THR A C 1
ATOM 2336 O O . THR A 1 309 ? 9.242 2.440 -28.469 1.00 79.50 309 THR A O 1
ATOM 2339 N N . PHE A 1 310 ? 8.107 1.828 -26.627 1.00 77.56 310 PHE A N 1
ATOM 2340 C CA . PHE A 1 310 ? 6.794 1.969 -27.247 1.00 77.56 310 PHE A CA 1
ATOM 2341 C C . PHE A 1 310 ? 6.438 3.456 -27.392 1.00 77.56 310 PHE A C 1
ATOM 2343 O O . PHE A 1 310 ? 6.655 4.246 -26.479 1.00 77.56 310 PHE A O 1
ATOM 2350 N N . GLU A 1 311 ? 5.892 3.844 -28.551 1.00 75.25 311 GLU A N 1
ATOM 2351 C CA . GLU A 1 311 ? 5.481 5.236 -28.820 1.00 75.25 311 GLU A CA 1
ATOM 2352 C C . GLU A 1 311 ? 4.283 5.685 -27.965 1.00 75.25 311 GLU A C 1
ATOM 2354 O O . GLU A 1 311 ? 4.051 6.883 -27.809 1.00 75.25 311 GLU A O 1
ATOM 2359 N N . GLU A 1 312 ? 3.520 4.737 -27.420 1.00 78.94 312 GLU A N 1
ATOM 2360 C CA . GLU A 1 312 ? 2.437 5.007 -26.480 1.00 78.94 312 GLU A CA 1
ATOM 2361 C C . GLU A 1 312 ? 2.960 4.839 -25.053 1.00 78.94 312 GLU A C 1
ATOM 2363 O O . GLU A 1 312 ? 3.467 3.770 -24.716 1.00 78.94 312 GLU A O 1
ATOM 2368 N N . ASP A 1 313 ? 2.817 5.878 -24.220 1.00 68.19 313 ASP A N 1
ATOM 2369 C CA . ASP A 1 313 ? 3.225 5.855 -22.813 1.00 68.19 313 ASP A CA 1
ATOM 2370 C C . ASP A 1 313 ? 2.570 4.655 -22.106 1.00 68.19 313 ASP A C 1
ATOM 2372 O O . ASP A 1 313 ? 1.344 4.672 -21.897 1.00 68.19 313 ASP A O 1
ATOM 2376 N N . PRO A 1 314 ? 3.339 3.615 -21.717 1.00 79.38 314 PRO A N 1
ATOM 2377 C CA . PRO A 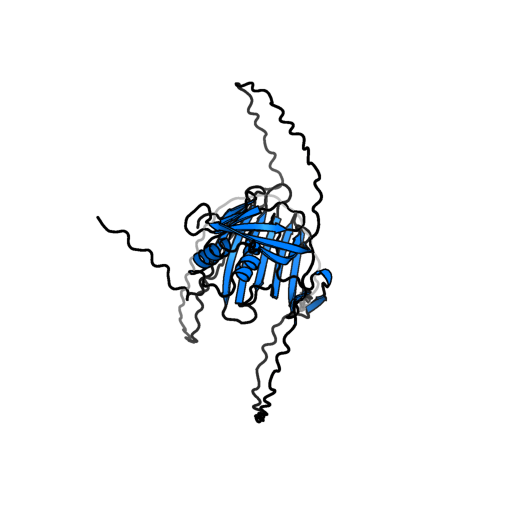1 314 ? 2.789 2.429 -21.082 1.00 79.38 314 PRO A CA 1
ATOM 2378 C C . PRO A 1 314 ? 2.384 2.798 -19.657 1.00 79.38 314 PRO A C 1
ATOM 2380 O O . PRO A 1 314 ? 3.139 2.657 -18.692 1.00 79.38 314 PRO A O 1
ATOM 2383 N N . SER A 1 315 ? 1.174 3.334 -19.548 1.00 87.94 315 SER A N 1
ATOM 2384 C CA . SER A 1 315 ? 0.558 3.728 -18.298 1.00 87.94 315 SER A CA 1
ATOM 2385 C C . SER A 1 315 ? -0.530 2.735 -17.924 1.00 87.94 315 SER A C 1
ATOM 2387 O O . SER A 1 315 ? -1.395 2.364 -18.717 1.00 87.94 315 SER A O 1
ATOM 2389 N N . THR A 1 316 ? -0.496 2.297 -16.675 1.00 91.62 316 THR A N 1
ATOM 2390 C CA . THR A 1 316 ? -1.554 1.489 -16.078 1.00 91.62 316 THR A CA 1
ATOM 2391 C C . THR A 1 316 ? -2.421 2.387 -15.216 1.00 91.62 316 THR A C 1
ATOM 2393 O O . THR A 1 316 ? -1.904 3.176 -14.424 1.00 91.62 316 THR A O 1
ATOM 2396 N N . THR A 1 317 ? -3.738 2.261 -15.355 1.00 95.38 317 THR A N 1
ATOM 2397 C CA . THR A 1 317 ? -4.712 2.952 -14.506 1.00 95.38 317 THR A CA 1
ATOM 2398 C C . THR A 1 317 ? -5.528 1.923 -13.749 1.00 95.38 317 THR A C 1
ATOM 2400 O O . THR A 1 317 ? -6.143 1.048 -14.354 1.00 95.38 317 THR A O 1
ATOM 2403 N N . GLU A 1 318 ? -5.576 2.051 -12.430 1.00 96.31 318 GLU A N 1
ATOM 2404 C CA . GLU A 1 318 ? -6.300 1.137 -11.555 1.00 96.31 318 GLU A CA 1
ATOM 2405 C C . GLU A 1 318 ? -7.076 1.908 -10.491 1.00 96.31 318 GLU A C 1
ATOM 2407 O O . GLU A 1 318 ? -6.721 3.030 -10.141 1.00 96.31 318 GLU A O 1
ATOM 2412 N N . THR A 1 319 ? -8.127 1.300 -9.941 1.00 98.06 319 THR A N 1
ATOM 2413 C CA . THR A 1 319 ? -8.852 1.882 -8.804 1.00 98.06 319 THR A CA 1
ATOM 2414 C C . THR A 1 319 ? -8.381 1.222 -7.510 1.00 98.06 319 THR A C 1
ATOM 2416 O O . THR A 1 319 ? -8.389 -0.005 -7.386 1.00 98.06 319 THR A O 1
ATOM 2419 N N . SER A 1 320 ? -7.965 2.037 -6.546 1.00 97.81 320 SER 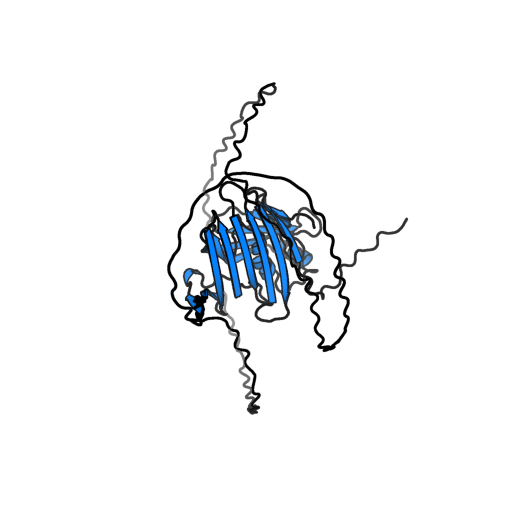A N 1
ATOM 2420 C CA . SER A 1 320 ? -7.465 1.632 -5.232 1.00 97.81 320 SER A CA 1
ATOM 2421 C C . SER A 1 320 ? -8.436 2.063 -4.134 1.00 97.81 320 SER A C 1
ATOM 2423 O O . SER A 1 320 ? -9.010 3.151 -4.196 1.00 97.81 320 SER A O 1
ATOM 2425 N N . ALA A 1 321 ? -8.554 1.260 -3.079 1.00 98.38 321 ALA A N 1
ATOM 2426 C CA . ALA A 1 321 ? -9.207 1.657 -1.838 1.00 98.38 321 ALA A CA 1
ATOM 2427 C C . ALA A 1 321 ? -8.188 2.392 -0.951 1.00 98.38 321 ALA A C 1
ATOM 2429 O O . ALA A 1 321 ? -7.370 1.764 -0.276 1.00 98.38 321 ALA A O 1
ATOM 2430 N N . VAL A 1 322 ? -8.208 3.725 -0.972 1.00 98.12 322 VAL A N 1
ATOM 2431 C CA . VAL A 1 322 ? -7.279 4.562 -0.198 1.00 98.12 322 VAL A CA 1
ATOM 2432 C C . VAL A 1 322 ? -7.817 4.772 1.212 1.00 98.12 322 VAL A C 1
ATOM 2434 O O . VAL A 1 322 ? -8.956 5.206 1.392 1.00 98.12 322 VAL A O 1
ATOM 2437 N N . LEU A 1 323 ? -6.977 4.511 2.211 1.00 98.00 323 LEU A N 1
ATOM 2438 C CA . LEU A 1 323 ? -7.293 4.669 3.627 1.00 98.00 323 LEU A CA 1
ATOM 2439 C C . LEU A 1 323 ? -6.795 6.016 4.170 1.00 98.00 323 LEU A C 1
ATOM 2441 O O . LEU A 1 323 ? -5.630 6.382 4.004 1.00 98.00 323 LEU A O 1
ATOM 2445 N N . SER A 1 324 ? -7.661 6.747 4.868 1.00 97.25 324 SER A N 1
ATOM 2446 C CA . SER A 1 324 ? -7.305 7.990 5.555 1.00 97.25 324 SER A CA 1
ATOM 2447 C C . SER A 1 324 ? -6.982 7.750 7.036 1.00 97.25 324 SER A C 1
ATOM 2449 O O . SER A 1 324 ? -7.561 6.891 7.702 1.00 97.25 324 SER A O 1
ATOM 2451 N N . PHE A 1 325 ? -6.056 8.539 7.586 1.00 97.06 325 PHE A N 1
ATOM 2452 C CA . PHE A 1 325 ? -5.696 8.505 9.006 1.00 97.06 325 PHE A CA 1
ATOM 2453 C C . PHE A 1 325 ? -5.913 9.882 9.644 1.00 97.06 325 PHE A C 1
ATOM 2455 O O . PHE A 1 325 ? -5.610 10.898 9.012 1.00 97.06 325 PHE A O 1
ATOM 2462 N N . PRO A 1 326 ? -6.384 9.943 10.903 1.00 96.19 326 PRO A N 1
ATOM 2463 C CA . PRO A 1 326 ? -6.498 8.838 11.864 1.00 96.19 326 PRO A CA 1
ATOM 2464 C C . PRO A 1 326 ? -7.814 8.048 11.781 1.00 96.19 326 PRO A C 1
ATOM 2466 O O . PRO A 1 326 ? -8.020 7.143 12.587 1.00 96.19 326 PRO A O 1
ATOM 2469 N N . ASP A 1 327 ? -8.724 8.405 10.874 1.00 97.00 327 ASP A N 1
ATOM 2470 C CA . ASP A 1 327 ? -10.117 7.971 10.978 1.00 97.00 327 ASP A CA 1
ATOM 2471 C C . ASP A 1 327 ? -10.435 6.589 10.417 1.00 97.00 327 ASP A C 1
ATOM 2473 O O . ASP A 1 327 ? -11.422 5.991 10.848 1.00 97.00 327 ASP A O 1
ATOM 2477 N N . LEU A 1 328 ? -9.535 6.044 9.597 1.00 97.50 328 LEU A N 1
ATOM 2478 C CA . LEU A 1 328 ? -9.696 4.789 8.869 1.00 97.50 328 LEU A CA 1
ATOM 2479 C C . LEU A 1 328 ? -10.866 4.835 7.877 1.00 97.50 328 LEU A C 1
ATOM 2481 O O . LEU A 1 328 ? -11.549 3.830 7.676 1.00 97.50 328 LEU A O 1
ATOM 2485 N N . GLU A 1 329 ? -11.101 5.999 7.267 1.00 97.81 329 GLU A N 1
ATOM 2486 C CA . GLU A 1 329 ? -12.100 6.141 6.207 1.00 97.81 329 GLU A CA 1
ATOM 2487 C C . GLU A 1 329 ? -11.520 5.637 4.888 1.00 97.81 329 GLU A C 1
ATOM 2489 O O . GLU A 1 329 ? -10.369 5.926 4.553 1.00 97.81 329 GLU A O 1
ATOM 2494 N N . LEU A 1 330 ? -12.324 4.880 4.149 1.00 98.31 330 LEU A N 1
ATOM 2495 C CA . LEU A 1 330 ? -11.960 4.330 2.851 1.00 98.31 330 LEU A CA 1
ATOM 2496 C C . LEU A 1 330 ? -12.604 5.160 1.749 1.00 98.31 330 LEU A C 1
ATOM 2498 O O . LEU A 1 330 ? -13.755 5.578 1.868 1.00 98.31 330 LEU A O 1
ATOM 2502 N N . ARG A 1 331 ? -11.863 5.374 0.666 1.00 98.19 331 ARG A N 1
ATOM 2503 C CA . ARG A 1 331 ? -12.376 6.018 -0.542 1.00 98.19 331 ARG A CA 1
ATOM 2504 C C . ARG A 1 331 ? -11.783 5.370 -1.792 1.00 98.19 331 ARG A C 1
ATOM 2506 O O . ARG A 1 331 ? -10.587 5.070 -1.783 1.00 98.19 331 ARG A O 1
ATOM 2513 N N . PRO A 1 332 ? -12.573 5.184 -2.859 1.00 98.31 332 PRO A N 1
ATOM 2514 C CA . PRO A 1 332 ? -12.035 4.757 -4.139 1.00 98.31 332 PRO A CA 1
ATOM 2515 C C . PRO A 1 332 ? -11.254 5.915 -4.769 1.00 98.31 332 PRO A C 1
ATOM 2517 O O . PRO A 1 332 ? -11.729 7.053 -4.807 1.00 98.31 332 PRO A O 1
ATOM 2520 N N . ILE A 1 333 ? -10.051 5.640 -5.260 1.00 97.88 333 ILE A N 1
ATOM 2521 C CA . ILE A 1 333 ? -9.231 6.599 -6.005 1.00 97.88 333 ILE A CA 1
ATOM 2522 C C . ILE A 1 333 ? -8.616 5.895 -7.202 1.00 97.88 333 ILE A C 1
ATOM 2524 O O . ILE A 1 333 ? -8.111 4.782 -7.069 1.00 97.88 333 ILE A O 1
ATOM 2528 N N . LYS A 1 334 ? -8.624 6.556 -8.362 1.00 97.56 334 LYS A N 1
ATOM 2529 C CA . LYS A 1 334 ? -7.836 6.101 -9.502 1.00 97.56 334 LYS A CA 1
ATOM 2530 C C . LYS A 1 334 ? -6.375 6.459 -9.287 1.00 97.56 334 LYS A C 1
ATOM 2532 O O . LYS A 1 334 ? -6.036 7.622 -9.062 1.00 97.56 334 LYS A O 1
ATOM 2537 N N . THR A 1 335 ? -5.539 5.437 -9.349 1.00 96.06 335 THR A N 1
ATOM 2538 C CA . THR A 1 335 ? -4.090 5.536 -9.313 1.00 96.06 335 THR A CA 1
ATOM 2539 C C . THR A 1 335 ? -3.571 5.209 -10.699 1.00 96.06 335 THR A C 1
ATOM 2541 O O . THR A 1 335 ? -3.966 4.218 -11.316 1.00 96.06 335 THR A O 1
ATOM 2544 N N . HIS A 1 336 ? -2.671 6.047 -11.173 1.00 95.06 336 HIS A N 1
ATOM 2545 C CA . HIS A 1 336 ? -1.995 5.890 -12.438 1.00 95.06 336 HIS A CA 1
ATOM 2546 C C . HIS A 1 336 ? -0.517 5.650 -12.179 1.00 95.06 336 HIS A C 1
ATOM 2548 O O . HIS A 1 336 ? 0.071 6.227 -11.257 1.00 95.06 336 HIS A O 1
ATOM 2554 N N . MET A 1 337 ? 0.076 4.803 -13.004 1.00 94.06 337 MET A N 1
ATOM 2555 C CA . MET A 1 337 ? 1.494 4.505 -12.952 1.00 94.06 337 MET A CA 1
ATOM 2556 C C . MET A 1 337 ? 2.035 4.390 -14.364 1.00 94.06 337 MET A C 1
ATOM 2558 O O . MET A 1 337 ? 1.422 3.723 -15.191 1.00 94.06 337 MET A O 1
ATOM 2562 N N . ALA A 1 338 ? 3.175 5.016 -14.621 1.00 91.81 338 ALA A N 1
ATOM 2563 C CA . ALA A 1 338 ? 3.894 4.913 -15.880 1.00 91.81 338 ALA A CA 1
ATOM 2564 C C . ALA A 1 338 ? 5.366 4.611 -15.605 1.00 91.81 338 ALA A C 1
ATOM 2566 O O . ALA A 1 338 ? 5.959 5.141 -14.659 1.00 91.81 338 ALA A O 1
ATOM 2567 N N . TYR A 1 339 ? 5.966 3.750 -16.420 1.00 90.38 339 TYR A N 1
ATOM 2568 C CA . TYR A 1 339 ? 7.410 3.569 -16.384 1.00 90.38 339 TYR A CA 1
ATOM 2569 C C . TYR A 1 339 ? 8.094 4.756 -17.064 1.00 90.38 339 TYR A C 1
ATOM 2571 O O . TYR A 1 339 ? 7.710 5.145 -18.160 1.00 90.38 339 TYR A O 1
ATOM 2579 N N . VAL A 1 340 ? 9.106 5.327 -16.408 1.00 91.31 340 VAL A N 1
ATOM 2580 C CA . VAL A 1 340 ? 9.819 6.509 -16.917 1.00 91.31 340 VAL A CA 1
ATOM 2581 C C . VAL A 1 340 ? 11.173 6.129 -17.500 1.00 91.31 340 VAL A C 1
ATOM 2583 O O . VAL A 1 340 ? 11.629 6.745 -18.459 1.00 91.31 340 VAL A O 1
ATOM 2586 N N . GLY A 1 341 ? 11.855 5.148 -16.907 1.00 89.06 341 GLY A N 1
ATOM 2587 C CA . GLY A 1 341 ? 13.205 4.784 -17.321 1.00 89.06 341 GLY A CA 1
ATOM 2588 C C . GLY A 1 341 ? 14.067 4.229 -16.187 1.00 89.06 341 GLY A C 1
ATOM 2589 O O . GLY A 1 341 ? 13.561 3.880 -15.116 1.00 89.06 341 GLY A O 1
ATOM 2590 N N . PRO A 1 342 ? 15.390 4.140 -16.394 1.00 90.75 342 PRO A N 1
ATOM 2591 C CA . PRO A 1 342 ? 16.321 3.744 -15.345 1.00 90.75 342 PRO A CA 1
ATOM 2592 C C . PRO A 1 342 ? 16.371 4.782 -14.211 1.00 90.75 342 PRO A C 1
ATOM 2594 O O . PRO A 1 342 ? 16.240 5.987 -14.426 1.00 90.75 342 PRO A O 1
ATOM 2597 N N . GLY A 1 343 ? 16.573 4.305 -12.982 1.00 92.19 343 GLY A N 1
ATOM 2598 C CA . GLY A 1 343 ? 16.750 5.143 -11.795 1.00 92.19 343 GLY A CA 1
ATOM 2599 C C . GLY A 1 343 ? 18.131 5.803 -11.720 1.00 92.19 343 GLY A C 1
ATOM 2600 O O . GLY A 1 343 ? 19.002 5.593 -12.562 1.00 92.19 343 GLY A O 1
ATOM 2601 N N . HIS A 1 344 ? 18.375 6.585 -10.663 1.00 93.81 344 HIS A N 1
ATOM 2602 C CA . HIS A 1 344 ? 19.648 7.305 -10.494 1.00 93.81 344 HIS A CA 1
ATOM 2603 C C . HIS A 1 344 ? 20.838 6.383 -10.189 1.00 93.81 344 HIS A C 1
ATOM 2605 O O . HIS A 1 344 ? 21.988 6.820 -10.247 1.00 93.81 344 HIS A O 1
ATOM 2611 N N . ARG A 1 345 ? 20.582 5.135 -9.786 1.00 92.88 345 ARG A N 1
ATOM 2612 C CA . ARG A 1 345 ? 21.608 4.128 -9.500 1.00 92.88 345 ARG A CA 1
ATOM 2613 C C . ARG A 1 345 ? 21.355 2.894 -10.346 1.00 92.88 345 ARG A C 1
ATOM 2615 O O . ARG A 1 345 ? 20.209 2.568 -10.642 1.00 92.88 345 ARG A O 1
ATOM 2622 N N . GLU A 1 346 ? 22.435 2.200 -10.679 1.00 89.81 346 GLU A N 1
ATOM 2623 C CA . GLU A 1 346 ? 22.376 0.926 -11.387 1.00 89.81 346 GLU A CA 1
ATOM 2624 C C . GLU A 1 346 ? 21.487 -0.079 -10.638 1.00 89.81 346 GLU A C 1
ATOM 2626 O O . GLU A 1 346 ? 21.519 -0.159 -9.406 1.00 89.81 346 GLU A O 1
ATOM 2631 N N . GLY A 1 347 ? 20.657 -0.805 -11.390 1.00 87.31 347 GLY A N 1
ATOM 2632 C CA . GLY A 1 347 ? 19.687 -1.760 -10.848 1.00 87.31 347 GLY A CA 1
ATOM 2633 C C . GLY A 1 347 ? 18.423 -1.136 -10.246 1.00 87.31 347 GLY A C 1
ATOM 2634 O O . GLY A 1 347 ? 17.591 -1.871 -9.716 1.00 87.31 347 GLY A O 1
ATOM 2635 N N . LEU A 1 348 ? 18.260 0.192 -10.307 1.00 92.19 348 LEU A N 1
ATOM 2636 C CA . LEU A 1 348 ? 17.014 0.862 -9.935 1.00 92.19 348 LEU A CA 1
ATOM 2637 C C . LEU A 1 348 ? 16.210 1.254 -11.170 1.00 92.19 348 LEU A C 1
ATOM 2639 O O . LEU A 1 348 ? 16.763 1.586 -12.217 1.00 92.19 348 LEU A O 1
ATOM 2643 N N . SER A 1 349 ? 14.896 1.282 -10.999 1.00 90.62 349 SER A N 1
ATOM 2644 C CA . SER A 1 349 ? 13.935 1.751 -11.991 1.00 90.62 349 SER A CA 1
ATOM 2645 C C . SER A 1 349 ? 13.226 3.001 -11.492 1.00 90.62 349 SER A C 1
ATOM 2647 O O . SER A 1 349 ? 13.011 3.164 -10.289 1.00 90.62 349 SER A O 1
ATOM 2649 N N . LEU A 1 350 ? 12.875 3.887 -12.417 1.00 94.31 350 LEU A N 1
ATOM 2650 C CA . LEU A 1 350 ? 12.115 5.099 -12.165 1.00 94.31 350 LEU A CA 1
ATOM 2651 C C . LEU A 1 350 ? 10.705 4.923 -12.725 1.00 94.31 350 LEU A C 1
ATOM 2653 O O . LEU A 1 350 ? 10.519 4.674 -13.916 1.00 94.31 350 LEU A O 1
ATOM 2657 N N . VAL A 1 351 ? 9.713 5.077 -11.856 1.00 93.56 351 VAL A N 1
ATOM 2658 C CA . VAL A 1 351 ? 8.298 5.083 -12.227 1.00 93.56 351 VAL A CA 1
ATOM 2659 C C . VAL A 1 351 ? 7.670 6.400 -11.806 1.00 93.56 351 VAL A C 1
ATOM 2661 O O . VAL A 1 351 ? 8.044 6.996 -10.796 1.00 93.56 351 VAL A O 1
ATOM 2664 N N . GLU A 1 352 ? 6.710 6.866 -12.578 1.00 95.12 352 GLU A N 1
ATOM 2665 C CA . GLU A 1 352 ? 5.877 8.006 -12.245 1.00 95.12 352 GLU A CA 1
ATOM 2666 C C . GLU A 1 352 ? 4.540 7.489 -11.723 1.00 95.12 352 GLU A C 1
ATOM 2668 O O . GLU A 1 352 ? 3.927 6.615 -12.328 1.00 95.12 352 GLU A O 1
ATOM 2673 N N . CYS A 1 353 ? 4.106 7.998 -10.572 1.00 95.38 353 CYS A N 1
ATOM 2674 C CA . CYS A 1 353 ? 2.848 7.613 -9.941 1.00 95.38 353 CYS A CA 1
ATOM 2675 C C . CYS A 1 353 ? 2.039 8.861 -9.587 1.00 95.38 353 CYS A C 1
ATOM 2677 O O . CYS A 1 353 ? 2.583 9.827 -9.036 1.00 95.38 353 CYS A O 1
ATOM 2679 N N . TRP A 1 354 ? 0.743 8.845 -9.890 1.00 95.62 354 TRP A N 1
ATOM 2680 C CA . TRP A 1 354 ? -0.179 9.922 -9.539 1.00 95.62 354 TRP A CA 1
ATOM 2681 C C . TRP A 1 354 ? -1.578 9.398 -9.246 1.00 95.62 354 TRP A C 1
ATOM 2683 O O . TRP A 1 354 ? -1.977 8.328 -9.697 1.00 95.62 354 TRP A O 1
ATOM 2693 N N . GLN A 1 355 ? -2.323 10.166 -8.461 1.00 95.75 355 GLN A N 1
ATOM 2694 C CA . GLN A 1 355 ? -3.748 9.953 -8.227 1.00 95.75 355 GLN A CA 1
ATOM 2695 C C . GLN A 1 355 ? -4.528 11.052 -8.949 1.00 95.75 355 GLN A C 1
ATOM 2697 O O . GLN A 1 355 ? -3.983 12.134 -9.181 1.00 95.75 355 GLN A O 1
ATOM 2702 N N . ASP A 1 356 ? -5.791 10.795 -9.289 1.00 94.25 356 ASP A N 1
ATOM 2703 C CA . ASP A 1 356 ? -6.672 11.808 -9.885 1.00 94.25 356 ASP A CA 1
ATOM 2704 C C . ASP A 1 356 ? -6.632 13.124 -9.078 1.00 94.25 356 ASP A C 1
ATOM 2706 O O . ASP A 1 356 ? -6.987 13.172 -7.898 1.00 94.25 356 ASP A O 1
ATOM 2710 N N . GLY A 1 357 ? -6.189 14.208 -9.724 1.00 92.75 357 GLY A N 1
ATOM 2711 C CA . GLY A 1 357 ? -6.074 15.540 -9.117 1.00 92.75 357 GLY A CA 1
ATOM 2712 C C . GLY A 1 357 ? -4.795 15.804 -8.308 1.00 92.75 357 GLY A C 1
ATOM 2713 O O . GLY A 1 357 ? -4.642 16.907 -7.780 1.00 92.75 357 GLY A O 1
ATOM 2714 N N . GLU A 1 358 ? -3.866 14.849 -8.216 1.00 94.81 358 GLU A N 1
ATOM 2715 C CA . GLU A 1 358 ? -2.537 15.053 -7.627 1.00 94.81 358 GLU A CA 1
ATOM 2716 C C . GLU A 1 358 ? -1.462 15.284 -8.702 1.00 94.81 358 GLU A C 1
ATOM 2718 O O . GLU A 1 358 ? -1.574 14.843 -9.843 1.00 94.81 358 GLU A O 1
ATOM 2723 N N . VAL A 1 359 ? -0.386 15.983 -8.325 1.00 95.62 359 VAL A N 1
ATOM 2724 C CA . VAL A 1 359 ? 0.789 16.145 -9.192 1.00 95.62 359 VAL A CA 1
ATOM 2725 C C . VAL A 1 359 ? 1.564 14.826 -9.235 1.00 95.62 359 VAL A C 1
ATOM 2727 O O . VAL A 1 359 ? 1.818 14.250 -8.165 1.00 95.62 359 VAL A O 1
ATOM 2730 N N . PRO A 1 360 ? 2.006 14.381 -10.422 1.00 96.44 360 PRO A N 1
ATOM 2731 C CA . PRO A 1 360 ? 2.835 13.198 -10.534 1.00 96.44 360 PRO A CA 1
ATOM 2732 C C . PRO A 1 360 ? 4.083 13.220 -9.662 1.00 96.44 360 PRO A C 1
ATOM 2734 O O . PRO A 1 360 ? 4.738 14.245 -9.457 1.00 96.44 360 PRO A O 1
ATOM 2737 N N . THR A 1 361 ? 4.376 12.062 -9.077 1.00 96.75 361 THR A N 1
ATOM 2738 C CA . THR A 1 361 ? 5.515 11.855 -8.193 1.00 96.75 361 THR A CA 1
ATOM 2739 C C . THR A 1 361 ? 6.400 10.757 -8.760 1.00 96.75 361 THR A C 1
ATOM 2741 O O . THR A 1 361 ? 5.969 9.619 -8.922 1.00 96.75 361 THR A O 1
ATOM 2744 N N . LEU A 1 362 ? 7.669 11.092 -8.983 1.00 96.88 362 LEU A N 1
ATOM 2745 C CA . LEU A 1 362 ? 8.693 10.121 -9.350 1.00 96.88 362 LEU A CA 1
ATOM 2746 C C . LEU A 1 362 ? 9.048 9.219 -8.160 1.00 96.88 362 LEU A C 1
ATOM 2748 O O . LEU A 1 362 ? 9.313 9.692 -7.044 1.00 96.88 362 LEU A O 1
ATOM 2752 N N . VAL A 1 363 ? 9.083 7.920 -8.419 1.00 96.94 363 VAL A N 1
ATOM 2753 C CA . VAL A 1 363 ? 9.367 6.853 -7.464 1.00 96.94 363 VAL A CA 1
ATOM 2754 C C . VAL A 1 363 ? 10.523 6.028 -8.004 1.00 96.94 363 VAL A C 1
ATOM 2756 O O . VAL A 1 363 ? 10.461 5.508 -9.112 1.00 96.94 363 VAL A O 1
ATOM 2759 N N . GLU A 1 364 ? 11.583 5.898 -7.217 1.00 96.69 364 GLU A N 1
ATOM 2760 C CA . GLU A 1 364 ? 12.647 4.942 -7.503 1.00 96.69 364 GLU A CA 1
ATOM 2761 C C . GLU A 1 364 ? 12.342 3.632 -6.794 1.00 96.69 364 GLU A C 1
ATOM 2763 O O . GLU A 1 364 ? 12.064 3.635 -5.589 1.00 96.69 364 GLU A O 1
ATOM 2768 N N . VAL A 1 365 ? 12.440 2.529 -7.524 1.00 94.81 365 VAL A N 1
ATOM 2769 C CA . VAL A 1 365 ? 12.171 1.166 -7.055 1.00 94.81 365 VAL A CA 1
ATOM 2770 C C . VAL A 1 365 ? 13.342 0.246 -7.401 1.00 94.81 365 VAL A C 1
ATOM 2772 O O . VAL A 1 365 ? 14.104 0.534 -8.324 1.00 94.81 365 VAL A O 1
ATOM 2775 N N . ASP A 1 366 ? 13.530 -0.828 -6.638 1.00 93.06 366 ASP A N 1
ATOM 2776 C CA . ASP A 1 366 ? 14.521 -1.866 -6.952 1.00 93.06 366 ASP A CA 1
ATOM 2777 C C . ASP A 1 366 ? 13.944 -2.980 -7.844 1.00 93.06 366 ASP A C 1
ATOM 2779 O O . ASP A 1 366 ? 12.803 -2.889 -8.295 1.00 93.06 366 ASP A O 1
ATOM 2783 N N . GLY A 1 367 ? 14.731 -4.029 -8.110 1.00 86.44 367 GLY A N 1
ATOM 2784 C CA . GLY A 1 367 ? 14.328 -5.154 -8.967 1.00 86.44 367 GLY A CA 1
ATOM 2785 C C . GLY A 1 367 ? 13.110 -5.949 -8.475 1.00 86.44 367 GLY A C 1
ATOM 2786 O O . GLY A 1 367 ? 12.453 -6.609 -9.273 1.00 86.44 367 GLY A O 1
ATOM 2787 N N . ASP A 1 368 ? 12.745 -5.840 -7.193 1.00 88.44 368 ASP A N 1
ATOM 2788 C CA . ASP A 1 368 ? 11.511 -6.442 -6.672 1.00 88.44 368 ASP A CA 1
ATOM 2789 C C . ASP A 1 368 ? 10.316 -5.485 -6.737 1.00 88.44 368 ASP A C 1
ATOM 2791 O O . ASP A 1 368 ? 9.213 -5.840 -6.322 1.00 88.44 368 ASP A O 1
ATOM 2795 N N . GLY A 1 369 ? 10.519 -4.258 -7.218 1.00 91.31 369 GLY A N 1
ATOM 2796 C CA . GLY A 1 369 ? 9.529 -3.190 -7.182 1.00 91.31 369 GLY A CA 1
ATOM 2797 C C . GLY A 1 369 ? 9.380 -2.534 -5.807 1.00 91.31 369 GLY A C 1
ATOM 2798 O O . GLY A 1 369 ? 8.452 -1.751 -5.591 1.00 91.31 369 GLY A O 1
ATOM 2799 N N . LEU A 1 370 ? 10.272 -2.819 -4.851 1.00 94.81 370 LEU A N 1
ATOM 2800 C CA . LEU A 1 370 ? 10.239 -2.167 -3.548 1.00 94.81 370 LEU A CA 1
ATOM 2801 C C . LEU A 1 370 ? 10.754 -0.741 -3.677 1.00 94.81 370 LEU A C 1
ATOM 2803 O O . LEU A 1 370 ? 11.820 -0.486 -4.238 1.00 94.81 370 LEU A O 1
ATOM 2807 N N . VAL A 1 371 ? 10.021 0.198 -3.084 1.00 96.62 371 VAL A N 1
ATOM 2808 C CA . VAL A 1 371 ? 10.405 1.608 -3.100 1.00 96.62 371 VAL A CA 1
ATOM 2809 C C . VAL A 1 371 ? 11.792 1.773 -2.473 1.00 96.62 371 VAL A C 1
ATOM 2811 O O . VAL A 1 371 ? 12.077 1.250 -1.397 1.00 96.62 371 VAL A O 1
ATOM 2814 N N . VAL A 1 372 ? 12.653 2.527 -3.146 1.00 97.50 372 VAL A N 1
ATOM 2815 C CA . VAL A 1 372 ? 13.929 3.042 -2.637 1.00 97.50 372 VAL A CA 1
ATOM 2816 C C . VAL A 1 372 ? 13.770 4.509 -2.267 1.00 97.50 372 VAL A C 1
ATOM 2818 O O . VAL A 1 372 ? 14.232 4.941 -1.209 1.00 97.50 372 VAL A O 1
ATOM 2821 N N . ARG A 1 373 ? 13.061 5.273 -3.101 1.00 97.81 373 ARG A N 1
ATOM 2822 C CA . ARG A 1 373 ? 12.790 6.692 -2.878 1.00 97.81 373 ARG A CA 1
ATOM 2823 C C . ARG A 1 373 ? 11.425 7.061 -3.435 1.00 97.81 373 ARG A C 1
ATOM 2825 O O . ARG A 1 373 ? 11.131 6.758 -4.580 1.00 97.81 373 ARG A O 1
ATOM 2832 N N . TYR A 1 374 ? 10.621 7.775 -2.651 1.00 97.06 374 TYR A N 1
ATOM 2833 C CA . TYR A 1 374 ? 9.326 8.286 -3.098 1.00 97.06 374 TYR A CA 1
ATOM 2834 C C . TYR A 1 374 ? 9.336 9.813 -3.106 1.00 97.06 374 TYR A C 1
ATOM 2836 O O . TYR A 1 374 ? 9.066 10.460 -2.085 1.00 97.06 374 TYR A O 1
ATOM 2844 N N . GLY A 1 375 ? 9.730 10.393 -4.243 1.00 95.50 375 GLY A N 1
ATOM 2845 C CA . GLY A 1 375 ? 9.942 11.826 -4.419 1.00 95.50 375 GLY A CA 1
ATOM 2846 C C . GLY A 1 375 ? 10.770 12.449 -3.288 1.00 95.50 375 GLY A C 1
ATOM 2847 O O . GLY A 1 375 ? 11.945 12.129 -3.075 1.00 95.50 375 GLY A O 1
ATOM 2848 N N . ARG A 1 376 ? 10.134 13.366 -2.550 1.00 95.81 376 ARG A N 1
ATOM 2849 C CA . ARG A 1 376 ? 10.665 13.979 -1.318 1.00 95.81 376 ARG A CA 1
ATOM 2850 C C . ARG A 1 376 ? 9.939 13.503 -0.057 1.00 95.81 376 ARG A C 1
ATOM 2852 O O . ARG A 1 376 ? 10.206 14.015 1.020 1.00 95.81 376 ARG A O 1
ATOM 2859 N N . LYS A 1 377 ? 9.010 12.549 -0.178 1.00 96.38 377 LYS A N 1
ATOM 2860 C CA . LYS A 1 377 ? 8.140 12.078 0.910 1.00 96.38 377 LYS A CA 1
ATOM 2861 C C . LYS A 1 377 ? 8.813 10.986 1.736 1.00 96.38 377 LYS A C 1
ATOM 2863 O O . LYS A 1 377 ? 8.813 11.092 2.963 1.00 96.38 377 LYS A O 1
ATOM 2868 N N . TRP A 1 378 ? 9.431 10.004 1.080 1.00 98.12 378 TRP A N 1
ATOM 2869 C CA . TRP A 1 378 ? 10.022 8.835 1.738 1.00 98.12 378 TRP A CA 1
ATOM 2870 C C . TRP A 1 378 ? 11.360 8.429 1.127 1.00 98.12 378 TRP A C 1
ATOM 2872 O O . TRP A 1 378 ? 11.598 8.620 -0.065 1.00 98.12 378 TRP A O 1
ATOM 2882 N N . THR A 1 379 ? 12.210 7.819 1.947 1.00 98.06 379 THR A N 1
ATOM 2883 C CA . THR A 1 379 ? 13.429 7.131 1.512 1.00 98.06 379 THR A CA 1
ATOM 2884 C C . THR A 1 379 ? 13.572 5.817 2.265 1.00 98.06 379 THR A C 1
ATOM 2886 O O . THR A 1 379 ? 13.277 5.748 3.460 1.00 98.06 379 THR A O 1
ATOM 2889 N N . ARG A 1 380 ? 14.047 4.776 1.588 1.00 98.12 380 ARG A N 1
ATOM 2890 C CA . ARG A 1 380 ? 14.461 3.530 2.228 1.00 98.12 380 ARG A CA 1
ATOM 2891 C C . ARG A 1 380 ? 15.766 3.752 2.990 1.00 98.12 380 ARG A C 1
ATOM 2893 O O . ARG A 1 380 ? 16.664 4.436 2.494 1.00 98.12 380 ARG A O 1
ATOM 2900 N N . ILE A 1 381 ? 15.862 3.198 4.193 1.00 97.75 381 ILE A N 1
ATOM 2901 C CA . ILE A 1 381 ? 17.113 3.112 4.946 1.00 97.75 381 ILE A CA 1
ATOM 2902 C C . ILE A 1 381 ? 17.882 1.900 4.399 1.00 97.75 381 ILE A C 1
ATOM 2904 O O . ILE A 1 381 ? 17.301 0.815 4.354 1.00 97.75 381 ILE A O 1
ATOM 2908 N N . PRO A 1 382 ? 19.141 2.059 3.952 1.00 93.19 382 PRO A N 1
ATOM 2909 C CA . PRO A 1 382 ? 19.964 0.929 3.529 1.00 93.19 382 PRO A CA 1
ATOM 2910 C C . PRO A 1 382 ? 20.081 -0.104 4.656 1.00 93.19 382 PRO A C 1
ATOM 2912 O O . PRO A 1 382 ? 20.383 0.274 5.790 1.00 93.19 382 PRO A O 1
ATOM 2915 N N . SER A 1 383 ? 19.793 -1.368 4.339 1.00 82.88 383 SER A N 1
ATOM 2916 C CA . SER A 1 383 ? 19.888 -2.518 5.248 1.00 82.88 383 SER A CA 1
ATOM 2917 C C . SER A 1 383 ? 21.304 -3.052 5.366 1.00 82.88 383 SER A C 1
ATOM 2919 O O . SER A 1 383 ? 21.970 -3.091 4.304 1.00 82.88 383 SER A O 1
#

pLDDT: mean 71.63, std 25.9, range [30.05, 98.69]